Protein AF-A0A3N0Y514-F1 (afdb_monomer_lite)

Sequence (384 aa):
MRRVRRSTIKGVYLQSRNTRTTYTLSKQENRRVHGACPPPQIKQRGSGVGALETYRQVRGVQTGVEVSRAGLGPRAVMAGLEQRTAVTEQRTAVTGQVPWAAMAGQESQVAEMGQGPWAAMAGLEPRATMEGQRPWAAMVGQELRTAMAGQEPWAAKAGLELRMVMVGQELRTAMAGKRPWTAMAGKRPWTAMAGKRPWTAMADSRLLTLDVNSVNNRLHLSDGNTVLTETDTNQCYTDHPDRFDCWVQALCSESVTGRCYWEVEWSGSDAISEVDISVTYKSIRRKEDGLESVAGCNNQSWSLFCTPDGYSFWHNNIETKLPVVNVSSTMGVYVDHSAGILSFYSVSDTMSLIHRVQTTFTQPLYAMLGLQKHTTVKLCRLTN

Foldseek 3Di:
DDDDDDDDDDDDDDDDDDDDDDDDDDDDDDDDDDDDDDDDDDDDDDDDDDDDDDDDDDQDADEDEDEFDEDAEGEEEEDDDDDPHFNAEYEYEFEYQEYEYEDEHAEYEYEYEHQEYEYEYEHAEYEYEYEHAEYEYEYEHAAYYYEYEHAEYEYEYEYAHAEYEYEHAHYYYEYEYAEAEYEYHYNHHDYHYHHFAHDYPDPQEDDWFWDLQAAEQQWDADDRRFKTWGHPDGNPRDHHQNYAHQFRKTWTPDFSAAKHKWKKFKDFDDQFWKKKKKKFFSPQHRDDPDLSNPAQCQQGMWIWIAGCVAIWIGHVRDIDGWDHDDGARMKMWIDHQPQQKIWIWHDDRDTHTGDMDRDHDPHTMIIMMGTDHRMMMGIDDDDD

Organism: Anabarilius grahami (NCBI:txid495550)

Secondary structure (DSSP, 8-state):
--------PPP-------------------------------------------------PPPEEEE--SSSS-EEEEE--S-SS---EEEEEEESSS-EEEEEESEEEEEEESSS-EEEEEESS-EEEEESSS-EEEEEEEEEEEEEEESS-EEEEEEEEEEEEEEESS-EEEEEEEEEEEEEEESS-EEEEESSS-EEE-TTB----B-TTTS-TTEEEETTTTEEEE-SS---PPP-TT--SSS-EEEEEEE--SEEEEEEEEEESSTT--EEEEEEETTS--SSSSGGGSTTSSTTEEEEEEETTEEEEEETTEEEEPP-----SEEEEEEETTTTEEEEEEESSSEEEEEEEE----S-EEEEEEE-TTEEEEE-----

Radius of gyration: 30.79 Å; chains: 1; bounding box: 65×62×121 Å

InterPro domains:
  IPR001870 B30.2/SPRY domain [PS50188] (187-384)
  IPR003877 SPRY domain [PF00622] (259-379)
  IPR003877 SPRY domain [SM00449] (257-383)
  IPR006574 SPRY-associated [PF13765] (208-255)
  IPR006574 SPRY-associated [SM00589] (205-257)
  IPR013320 Concanavalin A-like lectin/glucanase domain superfamily [SSF49899] (208-383)
  IPR043136 B30.2/SPRY domain superfamily [G3DSA:2.60.120.920] (199-380)
  IPR051051 E3 ubiquitin-protein ligase TRIM/RNF [PTHR25465] (190-371)

pLDDT: mean 71.85, std 25.25, range [22.42, 98.44]

Structure (mmCIF, N/CA/C/O backbone):
data_AF-A0A3N0Y514-F1
#
_entry.id   AF-A0A3N0Y514-F1
#
loop_
_atom_site.group_PDB
_atom_site.id
_atom_site.type_symbol
_atom_site.label_atom_id
_atom_site.label_alt_id
_atom_site.label_comp_id
_atom_site.label_asym_id
_atom_site.label_entity_id
_atom_site.label_seq_id
_atom_site.pdbx_PDB_ins_code
_atom_site.Cartn_x
_atom_site.Cartn_y
_atom_site.Cartn_z
_atom_site.occupancy
_atom_site.B_iso_or_equiv
_atom_site.auth_seq_id
_atom_site.auth_comp_id
_atom_site.auth_asym_id
_atom_site.auth_atom_id
_atom_site.pdbx_PDB_model_num
ATOM 1 N N . MET A 1 1 ? 26.412 5.718 -47.718 1.00 40.78 1 MET A N 1
ATOM 2 C CA . MET A 1 1 ? 26.794 6.587 -46.580 1.00 40.78 1 MET A CA 1
ATOM 3 C C . MET A 1 1 ? 25.670 7.576 -46.287 1.00 40.78 1 MET A C 1
ATOM 5 O O . MET A 1 1 ? 25.477 8.506 -47.056 1.00 40.78 1 MET A O 1
ATOM 9 N N . ARG A 1 2 ? 24.903 7.379 -45.208 1.00 28.27 2 ARG A N 1
ATOM 10 C CA . ARG A 1 2 ? 23.972 8.383 -44.664 1.00 28.27 2 ARG A CA 1
ATOM 11 C C . ARG A 1 2 ? 24.141 8.404 -43.143 1.00 28.27 2 ARG A C 1
ATOM 13 O O . ARG A 1 2 ? 23.933 7.391 -42.486 1.00 28.27 2 ARG A O 1
ATOM 20 N N . ARG A 1 3 ? 24.613 9.540 -42.619 1.00 27.30 3 ARG A N 1
ATOM 21 C CA . ARG A 1 3 ? 24.809 9.814 -41.187 1.00 27.30 3 ARG A CA 1
ATOM 22 C C . ARG A 1 3 ? 23.445 9.962 -40.512 1.00 27.30 3 ARG A C 1
ATOM 24 O O . ARG A 1 3 ? 22.709 10.886 -40.843 1.00 27.30 3 ARG A O 1
ATOM 31 N N . VAL A 1 4 ? 23.150 9.109 -39.537 1.00 30.70 4 VAL A N 1
ATOM 32 C CA . VAL A 1 4 ? 22.053 9.310 -38.582 1.00 30.70 4 VAL A CA 1
ATOM 33 C C . VAL A 1 4 ? 22.601 10.148 -37.426 1.00 30.70 4 VAL A C 1
ATOM 35 O O . VAL A 1 4 ? 23.515 9.719 -36.723 1.00 30.70 4 VAL A O 1
ATOM 38 N N . ARG A 1 5 ? 22.088 11.371 -37.252 1.00 28.69 5 ARG A N 1
ATOM 39 C CA . ARG A 1 5 ? 22.344 12.185 -36.056 1.00 28.69 5 ARG A CA 1
ATOM 40 C C . ARG A 1 5 ? 21.460 11.650 -34.925 1.00 28.69 5 ARG A C 1
ATOM 42 O O . ARG A 1 5 ? 20.244 11.766 -35.002 1.00 28.69 5 ARG A O 1
ATOM 49 N N . ARG A 1 6 ? 22.073 11.066 -33.891 1.00 29.27 6 ARG A N 1
ATOM 50 C CA . ARG A 1 6 ? 21.424 10.796 -32.598 1.00 29.27 6 ARG A CA 1
ATOM 51 C C . ARG A 1 6 ? 21.270 12.126 -31.854 1.00 29.27 6 ARG A C 1
ATOM 53 O O . ARG A 1 6 ? 22.275 12.785 -31.596 1.00 29.27 6 ARG A O 1
ATOM 60 N N . SER A 1 7 ? 20.042 12.524 -31.528 1.00 26.20 7 SER A N 1
ATOM 61 C CA . SER A 1 7 ? 19.779 13.609 -30.580 1.00 26.20 7 SER A CA 1
ATOM 62 C C . SER A 1 7 ? 19.690 13.025 -29.173 1.00 26.20 7 SER A C 1
ATOM 64 O O . SER A 1 7 ? 18.744 12.313 -28.846 1.00 26.20 7 SER A O 1
ATOM 66 N N . THR A 1 8 ? 20.685 13.317 -28.344 1.00 28.56 8 THR A N 1
ATOM 67 C CA . THR A 1 8 ? 20.652 13.049 -26.905 1.00 28.56 8 THR A CA 1
ATOM 68 C C . THR A 1 8 ? 19.908 14.200 -26.233 1.00 28.56 8 THR A C 1
ATOM 70 O O . THR A 1 8 ? 20.422 15.318 -26.209 1.00 28.56 8 THR A O 1
ATOM 73 N N . ILE A 1 9 ? 18.707 13.958 -25.706 1.00 28.41 9 ILE A N 1
ATOM 74 C CA . ILE A 1 9 ? 18.009 14.925 -24.850 1.00 28.41 9 ILE A CA 1
ATOM 75 C C . ILE A 1 9 ? 18.458 14.654 -23.412 1.00 28.41 9 ILE A C 1
ATOM 77 O O . ILE A 1 9 ? 18.284 13.557 -22.889 1.00 28.41 9 ILE A O 1
ATOM 81 N N . LYS A 1 10 ? 19.116 15.645 -22.805 1.00 27.38 10 LYS A N 1
ATOM 82 C CA . LYS A 1 10 ? 19.501 15.644 -21.390 1.00 27.38 10 LYS A CA 1
ATOM 83 C C . LYS A 1 10 ? 18.273 15.989 -20.548 1.00 27.38 10 LYS A C 1
ATOM 85 O O . LYS A 1 10 ? 17.591 16.964 -20.851 1.00 27.38 10 LYS A O 1
ATOM 90 N N . GLY A 1 11 ? 18.032 15.199 -19.503 1.00 25.31 11 GLY A N 1
ATOM 91 C CA . GLY A 1 11 ? 17.000 15.454 -18.501 1.00 25.31 11 GLY A CA 1
ATOM 92 C C . GLY A 1 11 ? 17.172 16.822 -17.841 1.00 25.31 11 GLY A C 1
ATOM 93 O O . GLY A 1 11 ? 18.290 17.275 -17.580 1.00 25.31 11 GLY A O 1
ATOM 94 N N . VAL A 1 12 ? 16.045 17.487 -17.613 1.00 25.81 12 VAL A N 1
ATOM 95 C CA . VAL A 1 12 ? 15.953 18.776 -16.930 1.00 25.81 12 VAL A CA 1
ATOM 96 C C . VAL A 1 12 ? 15.971 18.511 -15.424 1.00 25.81 12 VAL A C 1
ATOM 98 O O . VAL A 1 12 ? 15.044 17.914 -14.893 1.00 25.81 12 VAL A O 1
ATOM 101 N N . TYR A 1 13 ? 17.031 18.952 -14.745 1.00 26.94 13 TYR A N 1
ATOM 102 C CA . TYR A 1 13 ? 17.113 19.013 -13.284 1.00 26.94 13 TYR A CA 1
ATOM 103 C C . TYR A 1 13 ? 16.723 20.420 -12.813 1.00 26.94 13 TYR A C 1
ATOM 105 O O . TYR A 1 13 ? 17.312 21.406 -13.261 1.00 26.94 13 TYR A O 1
ATOM 113 N N . LEU A 1 14 ? 15.780 20.519 -11.874 1.00 28.50 14 LEU A N 1
ATOM 114 C CA . LEU A 1 14 ? 15.531 21.739 -11.105 1.00 28.50 14 LEU A CA 1
ATOM 115 C C . LEU A 1 14 ? 16.514 21.787 -9.926 1.00 28.50 14 LEU A C 1
ATOM 117 O O . LEU A 1 14 ? 16.365 21.071 -8.942 1.00 28.50 14 LEU A O 1
ATOM 121 N N . GLN A 1 15 ? 17.541 22.632 -10.032 1.00 25.09 15 GLN A N 1
ATOM 122 C CA . GLN A 1 15 ? 18.396 23.007 -8.905 1.00 25.09 15 GLN A CA 1
ATOM 123 C C . GLN A 1 15 ? 17.716 24.110 -8.085 1.00 25.09 15 GLN A C 1
ATOM 125 O O . GLN A 1 15 ? 17.589 25.239 -8.555 1.00 25.09 15 GLN A O 1
ATOM 130 N N . SER A 1 16 ? 17.357 23.814 -6.836 1.00 25.45 16 SER A N 1
ATOM 131 C CA . SER A 1 16 ? 17.131 24.833 -5.806 1.00 25.45 16 SER A CA 1
ATOM 132 C C . SER A 1 16 ? 18.426 25.022 -5.013 1.00 25.45 16 SER A C 1
ATOM 134 O O . SER A 1 16 ? 18.940 24.081 -4.409 1.00 25.45 16 SER A O 1
ATOM 136 N N . ARG A 1 17 ? 18.994 26.232 -5.038 1.00 27.23 17 ARG A N 1
ATOM 137 C CA . ARG A 1 17 ? 20.105 26.648 -4.169 1.00 27.23 17 ARG A CA 1
ATOM 138 C C . ARG A 1 17 ? 19.646 27.815 -3.287 1.00 27.23 17 ARG A C 1
ATOM 140 O O . ARG A 1 17 ? 19.401 28.891 -3.812 1.00 27.23 17 ARG A O 1
ATOM 147 N N . ASN A 1 18 ? 19.619 27.565 -1.970 1.00 27.48 18 ASN A N 1
ATOM 148 C CA . ASN A 1 18 ? 20.227 28.352 -0.875 1.00 27.48 18 ASN A CA 1
ATOM 149 C C . ASN A 1 18 ? 19.994 29.888 -0.852 1.00 27.48 18 ASN A C 1
ATOM 151 O O . ASN A 1 18 ? 20.391 30.592 -1.766 1.00 27.48 18 ASN A O 1
ATOM 155 N N . THR A 1 19 ? 19.559 30.544 0.235 1.00 26.14 19 THR A N 1
ATOM 156 C CA . THR A 1 19 ? 20.241 30.617 1.547 1.00 26.14 19 THR A CA 1
ATOM 157 C C . THR A 1 19 ? 19.531 31.588 2.521 1.00 26.14 19 THR A C 1
ATOM 159 O O . THR A 1 19 ? 18.931 32.565 2.088 1.00 26.14 19 THR A O 1
ATOM 162 N N . ARG A 1 20 ? 19.813 31.381 3.823 1.00 23.28 20 ARG A N 1
ATOM 163 C CA . ARG A 1 20 ? 19.979 32.354 4.936 1.00 23.28 20 ARG A CA 1
ATOM 164 C C . ARG A 1 20 ? 18.831 32.652 5.919 1.00 23.28 20 ARG A C 1
ATOM 166 O O . ARG A 1 20 ? 18.013 33.543 5.751 1.00 23.28 20 ARG A O 1
ATOM 173 N N . THR A 1 21 ? 18.976 31.971 7.054 1.00 23.23 21 THR A N 1
ATOM 174 C CA . THR A 1 21 ? 18.706 32.340 8.450 1.00 23.23 21 THR A CA 1
ATOM 175 C C . THR A 1 21 ? 19.073 33.784 8.833 1.00 23.23 21 THR A C 1
ATOM 177 O O . THR A 1 21 ? 20.201 34.205 8.583 1.00 23.23 21 THR A O 1
ATOM 180 N N . THR A 1 22 ? 18.199 34.445 9.604 1.00 22.78 22 THR A N 1
ATOM 181 C CA . THR A 1 22 ? 18.551 35.394 10.686 1.00 22.78 22 THR A CA 1
ATOM 182 C C . THR A 1 22 ? 17.460 35.384 11.765 1.00 22.78 22 THR A C 1
ATOM 184 O O . THR A 1 22 ? 16.285 35.548 11.451 1.00 22.78 22 THR A O 1
ATOM 187 N N . TYR A 1 23 ? 17.860 35.207 13.028 1.00 22.42 23 TYR A N 1
ATOM 188 C CA . TYR A 1 23 ? 17.039 35.398 14.232 1.00 22.42 23 TYR A CA 1
ATOM 189 C C . TYR A 1 23 ? 17.367 36.755 14.867 1.00 22.42 23 TYR A C 1
ATOM 191 O O . TYR A 1 23 ? 18.553 37.029 15.045 1.00 22.42 23 TYR A O 1
ATOM 199 N N . THR A 1 24 ? 16.363 37.509 15.337 1.00 22.53 24 THR A N 1
ATOM 200 C CA . THR A 1 24 ? 16.511 38.415 16.497 1.00 22.53 24 THR A CA 1
ATOM 201 C C . THR A 1 24 ? 15.172 38.840 17.115 1.00 22.53 24 THR A C 1
ATOM 203 O O . THR A 1 24 ? 14.194 39.097 16.422 1.00 22.53 24 THR A O 1
ATOM 206 N N . LEU A 1 25 ? 15.182 38.905 18.452 1.00 22.67 25 LEU A N 1
ATOM 207 C CA . LEU A 1 25 ? 14.131 39.349 19.375 1.00 22.67 25 LEU A CA 1
ATOM 208 C C . LEU A 1 25 ? 13.874 40.868 19.337 1.00 22.67 25 LEU A C 1
ATOM 210 O O . LEU A 1 25 ? 14.817 41.642 19.184 1.00 22.67 25 LEU A O 1
ATOM 214 N N . SER A 1 26 ? 12.660 41.289 19.716 1.00 24.59 26 SER A N 1
ATOM 215 C CA . SER A 1 26 ? 12.419 42.608 20.325 1.00 24.59 26 SER A CA 1
ATOM 216 C C . SER A 1 26 ? 11.500 42.516 21.555 1.00 24.59 26 SER A C 1
ATOM 218 O O . SER A 1 26 ? 10.415 41.944 21.501 1.00 24.59 26 SER A O 1
ATOM 220 N N . LYS A 1 27 ? 11.999 43.076 22.666 1.00 23.56 27 LYS A N 1
ATOM 221 C CA . LYS A 1 27 ? 11.403 43.244 24.006 1.00 23.56 27 LYS A CA 1
ATOM 222 C C . LYS A 1 27 ? 10.322 44.336 24.042 1.00 23.56 27 LYS A C 1
ATOM 224 O O . LYS A 1 27 ? 10.466 45.294 23.299 1.00 23.56 27 LYS A O 1
ATOM 229 N N . GLN A 1 28 ? 9.405 44.254 25.020 1.00 23.92 28 GLN A N 1
ATOM 230 C CA . GLN A 1 28 ? 8.929 45.312 25.959 1.00 23.92 28 GLN A CA 1
ATOM 231 C C . GLN A 1 28 ? 7.589 44.854 26.585 1.00 23.92 28 GLN A C 1
ATOM 233 O O . GLN A 1 28 ? 6.814 44.205 25.902 1.00 23.92 28 GLN A O 1
ATOM 238 N N . GLU A 1 29 ? 7.189 45.090 27.839 1.00 26.41 29 GLU A N 1
ATOM 239 C CA . GLU A 1 29 ? 7.742 45.766 29.018 1.00 26.41 29 GLU A CA 1
ATOM 240 C C . GLU A 1 29 ? 6.868 45.385 30.242 1.00 26.41 29 GLU A C 1
ATOM 242 O O . GLU A 1 29 ? 5.852 44.706 30.115 1.00 26.41 29 GLU A O 1
ATOM 247 N N . ASN A 1 30 ? 7.289 45.780 31.442 1.00 23.48 30 ASN A N 1
ATOM 248 C CA . ASN A 1 30 ? 6.904 45.222 32.737 1.00 23.48 30 ASN A CA 1
ATOM 249 C C . ASN A 1 30 ? 5.993 46.174 33.557 1.00 23.48 30 ASN A C 1
ATOM 251 O O . ASN A 1 30 ? 6.191 47.383 33.517 1.00 23.48 30 ASN A O 1
ATOM 255 N N . ARG A 1 31 ? 5.142 45.586 34.422 1.00 26.09 31 ARG A N 1
ATOM 256 C CA . ARG A 1 31 ? 4.521 46.103 35.679 1.00 26.09 31 ARG A CA 1
ATOM 257 C C . ARG A 1 31 ? 3.538 47.295 35.674 1.00 26.09 31 ARG A C 1
ATOM 259 O O . ARG A 1 31 ? 3.892 48.405 35.303 1.00 26.09 31 ARG A O 1
ATOM 266 N N . ARG A 1 32 ? 2.437 47.120 36.435 1.00 27.02 32 ARG A N 1
ATOM 267 C CA . ARG A 1 32 ? 2.126 47.868 37.687 1.00 27.02 32 ARG A CA 1
ATOM 268 C C . ARG A 1 32 ? 1.018 47.188 38.521 1.00 27.02 32 ARG A C 1
ATOM 270 O O . ARG A 1 32 ? 0.267 46.369 38.014 1.00 27.02 32 ARG A O 1
ATOM 277 N N . VAL A 1 33 ? 1.002 47.521 39.815 1.00 30.94 33 VAL A N 1
ATOM 278 C CA . VAL A 1 33 ? 0.295 46.912 40.966 1.00 30.94 33 VAL A CA 1
ATOM 279 C C . VAL A 1 33 ? -0.629 47.963 41.619 1.00 30.94 33 VAL A C 1
ATOM 281 O O . VAL A 1 33 ? -0.218 49.120 41.638 1.00 30.94 33 VAL A O 1
ATOM 284 N N . HIS A 1 34 ? -1.793 47.569 42.180 1.00 28.55 34 HIS A N 1
ATOM 285 C CA . HIS A 1 34 ? -2.339 47.911 43.532 1.00 28.55 34 HIS A CA 1
ATOM 286 C C . HIS A 1 34 ? -3.884 48.015 43.647 1.00 28.55 34 HIS A C 1
ATOM 288 O O . HIS A 1 34 ? -4.535 48.582 42.779 1.00 28.55 34 HIS A O 1
ATOM 294 N N . GLY A 1 35 ? -4.413 47.564 44.806 1.00 27.47 35 GLY A N 1
ATOM 295 C CA . GLY A 1 35 ? -5.722 47.914 45.415 1.00 27.47 35 GLY A CA 1
ATOM 296 C C . GLY A 1 35 ? -6.561 46.680 45.819 1.00 27.47 35 GLY A C 1
ATOM 297 O O . GLY A 1 35 ? -7.075 46.016 44.934 1.00 27.47 35 GLY A O 1
ATOM 298 N N . ALA A 1 36 ? -6.526 46.156 47.057 1.00 27.17 36 ALA A N 1
ATOM 299 C CA . ALA A 1 36 ? -7.175 46.566 48.330 1.00 27.17 36 ALA A CA 1
ATOM 300 C C . ALA A 1 36 ? -8.593 45.949 48.591 1.00 27.17 36 ALA A C 1
ATOM 302 O O . ALA A 1 36 ? -9.477 46.028 47.750 1.00 27.17 36 ALA A O 1
ATOM 303 N N . CYS A 1 37 ? -8.739 45.315 49.773 1.00 23.84 37 CYS A N 1
ATOM 304 C CA . CYS A 1 37 ? -9.833 44.524 50.421 1.00 23.84 37 CYS A CA 1
ATOM 305 C C . CYS A 1 37 ? -11.088 45.325 50.924 1.00 23.84 37 CYS A C 1
ATOM 307 O O . CYS A 1 37 ? -11.023 46.547 50.822 1.00 23.84 37 CYS A O 1
ATOM 309 N N . PRO A 1 38 ? -12.077 44.787 51.724 1.00 42.69 38 PRO A N 1
ATOM 310 C CA . PRO A 1 38 ? -12.841 43.496 51.824 1.00 42.69 38 PRO A CA 1
ATOM 311 C C . PRO A 1 38 ? -14.402 43.728 52.059 1.00 42.69 38 PRO A C 1
ATOM 313 O O . PRO A 1 38 ? -14.901 44.721 51.547 1.00 42.69 38 PRO A O 1
ATOM 316 N N . PRO A 1 39 ? -15.175 42.989 52.919 1.00 43.97 39 PRO A N 1
ATOM 317 C CA . PRO A 1 39 ? -15.947 41.720 52.781 1.00 43.97 39 PRO A CA 1
ATOM 318 C C . PRO A 1 39 ? -17.501 41.925 53.014 1.00 43.97 39 PRO A C 1
ATOM 320 O O . PRO A 1 39 ? -17.926 43.064 52.834 1.00 43.97 39 PRO A O 1
ATOM 323 N N . PRO A 1 40 ? -18.392 40.942 53.378 1.00 31.83 40 PRO A N 1
ATOM 324 C CA . PRO A 1 40 ? -18.379 40.168 54.642 1.00 31.83 40 PRO A CA 1
ATOM 325 C C . PRO A 1 40 ? -18.822 38.681 54.580 1.00 31.83 40 PRO A C 1
ATOM 327 O O . PRO A 1 40 ? -19.507 38.211 53.676 1.00 31.83 40 PRO A O 1
ATOM 330 N N . GLN A 1 41 ? -18.432 37.960 55.637 1.00 28.83 41 GLN A N 1
ATOM 331 C CA . GLN A 1 41 ? -18.926 36.644 56.052 1.00 28.83 41 GLN A CA 1
ATOM 332 C C . GLN A 1 41 ? -20.250 36.747 56.828 1.00 28.83 41 GLN A C 1
ATOM 334 O O . GLN A 1 41 ? -20.461 37.722 57.549 1.00 28.83 41 GLN A O 1
ATOM 339 N N . ILE A 1 42 ? -21.036 35.663 56.840 1.00 27.44 42 ILE A N 1
ATOM 340 C CA . ILE A 1 42 ? -21.954 35.345 57.946 1.00 27.44 42 ILE A CA 1
ATOM 341 C C . ILE A 1 42 ? -21.581 33.973 58.529 1.00 27.44 42 ILE A C 1
ATOM 343 O O . ILE A 1 42 ? -21.467 32.978 57.819 1.00 27.44 42 ILE A O 1
ATOM 347 N N . LYS A 1 43 ? -21.354 33.978 59.848 1.00 27.75 43 LYS A N 1
ATOM 348 C CA . LYS A 1 43 ? -21.059 32.856 60.753 1.00 27.75 43 LYS A CA 1
ATOM 349 C C . LYS A 1 43 ? -22.347 32.219 61.281 1.00 27.75 43 LYS A C 1
ATOM 351 O O . LYS A 1 43 ? -23.255 32.971 61.610 1.00 27.75 43 LYS A O 1
ATOM 356 N N . GLN A 1 44 ? -22.299 30.921 61.600 1.00 27.34 44 GLN A N 1
ATOM 357 C CA . GLN A 1 44 ? -22.744 30.326 62.884 1.00 27.34 44 GLN A CA 1
ATOM 358 C C . GLN A 1 44 ? -21.835 29.095 63.153 1.00 27.34 44 GLN A C 1
ATOM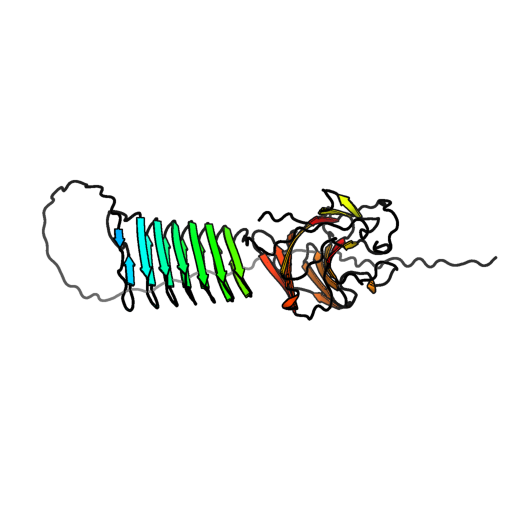 360 O O . GLN A 1 44 ? -21.650 28.296 62.244 1.00 27.34 44 GLN A O 1
ATOM 365 N N . ARG A 1 45 ? -20.963 29.044 64.185 1.00 25.59 45 ARG A N 1
ATOM 366 C CA . ARG A 1 45 ? -21.159 28.619 65.608 1.00 25.59 45 ARG A CA 1
ATOM 367 C C . ARG A 1 45 ? -22.009 27.338 65.743 1.00 25.59 45 ARG A C 1
ATOM 369 O O . ARG A 1 45 ? -23.115 27.345 65.240 1.00 25.59 45 ARG A O 1
ATOM 376 N N . GLY A 1 46 ? -21.644 26.250 66.435 1.00 26.38 46 GLY A N 1
ATOM 377 C CA . GLY A 1 46 ? -20.478 25.866 67.249 1.00 26.38 46 GLY A CA 1
ATOM 378 C C . GLY A 1 46 ? -20.908 25.031 68.481 1.00 26.38 46 GLY A C 1
ATOM 379 O O . GLY A 1 46 ? -21.801 25.482 69.182 1.00 26.38 46 GLY A O 1
ATOM 380 N N . SER A 1 47 ? -20.261 23.880 68.750 1.00 28.14 47 SER A N 1
ATOM 381 C CA . SER A 1 47 ? -20.068 23.180 70.062 1.00 28.14 47 SER A CA 1
ATOM 382 C C . SER A 1 47 ? -19.349 21.835 69.782 1.00 28.14 47 SER A C 1
ATOM 384 O O . SER A 1 47 ? -19.831 21.096 68.932 1.00 28.14 47 SER A O 1
ATOM 386 N N . GLY A 1 48 ? -18.126 21.511 70.246 1.00 26.47 48 GLY A N 1
ATOM 387 C CA . GLY A 1 48 ? -17.711 21.148 71.625 1.00 26.47 48 GLY A CA 1
ATOM 388 C C . GLY A 1 48 ? -18.357 19.810 72.042 1.00 26.47 48 GLY A C 1
ATOM 389 O O . GLY A 1 48 ? -19.569 19.736 71.940 1.00 26.47 48 GLY A O 1
ATOM 390 N N . VAL A 1 49 ? -17.739 18.714 72.513 1.00 27.03 49 VAL A N 1
ATOM 391 C CA . VAL A 1 49 ? -16.481 18.346 73.210 1.00 27.03 49 VAL A CA 1
ATOM 392 C C . VAL A 1 49 ? -16.407 16.792 73.097 1.00 27.03 49 VAL A C 1
ATOM 394 O O . VAL A 1 49 ? -17.448 16.159 73.197 1.00 27.03 49 VAL A O 1
ATOM 397 N N . GLY A 1 50 ? -15.304 16.125 72.734 1.00 24.31 50 GLY A N 1
ATOM 398 C CA . GLY A 1 50 ? -14.321 15.546 73.665 1.00 24.31 50 GLY A CA 1
ATOM 399 C C . GLY A 1 50 ? -14.243 14.002 73.600 1.00 24.31 50 GLY A C 1
ATOM 400 O O . GLY A 1 50 ? -15.193 13.352 73.187 1.00 24.31 50 GLY A O 1
ATOM 401 N N . ALA A 1 51 ? -13.105 13.477 74.074 1.00 26.55 51 ALA A N 1
ATOM 402 C CA . ALA A 1 51 ? -12.738 12.079 74.364 1.00 26.55 51 ALA A CA 1
ATOM 403 C C . ALA A 1 51 ? -12.171 11.197 73.226 1.00 26.55 51 ALA A C 1
ATOM 405 O O . ALA A 1 51 ? -12.838 10.815 72.269 1.00 26.55 51 ALA A O 1
ATOM 406 N N . LEU A 1 52 ? -10.887 10.855 73.410 1.00 30.14 52 LEU A N 1
ATOM 407 C CA . LEU A 1 52 ? -10.175 9.754 72.774 1.00 30.14 52 LEU A CA 1
ATOM 408 C C . LEU A 1 52 ? -10.808 8.419 73.173 1.00 30.14 52 LEU A C 1
ATOM 410 O O . LEU A 1 52 ? -10.929 8.152 74.363 1.00 30.14 52 LEU A O 1
ATOM 414 N N . GLU A 1 53 ? -11.036 7.539 72.202 1.00 26.52 53 GLU A N 1
ATOM 415 C CA . GLU A 1 53 ? -11.066 6.101 72.451 1.00 26.52 53 GLU A CA 1
ATOM 416 C C . GLU A 1 53 ? -10.460 5.348 71.262 1.00 26.52 53 GLU A C 1
ATOM 418 O O . GLU A 1 53 ? -10.926 5.384 70.123 1.00 26.52 53 GLU A O 1
ATOM 423 N N . THR A 1 54 ? -9.337 4.701 71.551 1.00 28.50 54 THR A N 1
ATOM 424 C CA . THR A 1 54 ? -8.642 3.712 70.734 1.00 28.50 54 THR A CA 1
ATOM 425 C C . THR A 1 54 ? -9.581 2.572 70.344 1.00 28.50 54 THR A C 1
ATOM 427 O O . THR A 1 54 ? -9.967 1.787 71.205 1.00 28.50 54 THR A O 1
ATOM 430 N N . TYR A 1 55 ? -9.858 2.408 69.047 1.00 22.91 55 TYR A N 1
ATOM 431 C CA . TYR A 1 55 ? -10.424 1.170 68.511 1.00 22.91 55 TYR A CA 1
ATOM 432 C C . TYR A 1 55 ? -9.516 0.549 67.449 1.00 22.91 55 TYR A C 1
ATOM 434 O O . TYR A 1 55 ? -9.031 1.200 66.523 1.00 22.91 55 TYR A O 1
ATOM 442 N N . ARG A 1 56 ? -9.263 -0.744 67.664 1.00 24.61 56 ARG A N 1
ATOM 443 C CA . ARG A 1 56 ? -8.419 -1.643 66.879 1.00 24.61 56 ARG A CA 1
ATOM 444 C C . ARG A 1 56 ? -8.759 -1.611 65.392 1.00 24.61 56 ARG A C 1
ATOM 446 O O . ARG A 1 56 ? -9.907 -1.738 64.982 1.00 24.61 56 ARG A O 1
ATOM 453 N N . GLN A 1 57 ? -7.695 -1.561 64.607 1.00 24.62 57 GLN A N 1
ATOM 454 C CA . GLN A 1 57 ? -7.663 -1.756 63.170 1.00 24.62 57 GLN A CA 1
ATOM 455 C C . GLN A 1 57 ? -8.128 -3.181 62.816 1.00 24.62 57 GLN A C 1
ATOM 457 O O . GLN A 1 57 ? -7.431 -4.151 63.109 1.00 24.62 57 GLN A O 1
ATOM 462 N N . VAL A 1 58 ? -9.281 -3.312 62.156 1.00 27.62 58 VAL A N 1
ATOM 463 C CA . VAL A 1 58 ? -9.645 -4.525 61.410 1.00 27.62 58 VAL A CA 1
ATOM 464 C C . VAL A 1 58 ? -9.431 -4.217 59.931 1.00 27.62 58 VAL A C 1
ATOM 466 O O . VAL A 1 58 ? -10.175 -3.444 59.333 1.00 27.62 58 VAL A O 1
ATOM 469 N N . ARG A 1 59 ? -8.375 -4.785 59.338 1.00 26.17 59 ARG A N 1
ATOM 470 C CA . ARG A 1 59 ? -8.227 -4.854 57.878 1.00 26.17 59 ARG A CA 1
ATOM 471 C C . ARG A 1 59 ? -9.205 -5.913 57.371 1.00 26.17 59 ARG A C 1
ATOM 473 O O . ARG A 1 59 ? -8.921 -7.100 57.486 1.00 26.17 59 ARG A O 1
ATOM 480 N N . GLY A 1 60 ? -10.347 -5.489 56.843 1.00 27.70 60 GLY A N 1
ATOM 481 C CA . GLY A 1 60 ? -11.253 -6.347 56.085 1.00 27.70 60 GLY A CA 1
ATOM 482 C C . GLY A 1 60 ? -11.201 -5.972 54.607 1.00 27.70 60 GLY A C 1
ATOM 483 O O . GLY A 1 60 ? -11.446 -4.818 54.266 1.00 27.70 60 GLY A O 1
ATOM 484 N N . VAL A 1 61 ? -10.870 -6.928 53.739 1.00 33.62 61 VAL A N 1
ATOM 485 C CA . VAL A 1 61 ? -11.154 -6.837 52.300 1.00 33.62 61 VAL A CA 1
ATOM 486 C C . VAL A 1 61 ? -12.651 -7.101 52.147 1.00 33.62 61 VAL A C 1
ATOM 488 O O . VAL A 1 61 ? -13.117 -8.165 52.545 1.00 33.62 61 VAL A O 1
ATOM 491 N N . GLN A 1 62 ? -13.415 -6.140 51.629 1.00 37.12 62 GLN A N 1
ATOM 492 C CA . GLN A 1 62 ? -14.814 -6.365 51.259 1.00 37.12 62 GLN A CA 1
ATOM 493 C C . GLN A 1 62 ? -14.894 -6.657 49.762 1.00 37.12 62 GLN A C 1
ATOM 495 O O . GLN A 1 62 ? -14.547 -5.811 48.940 1.00 37.12 62 GLN A O 1
ATOM 500 N N . THR A 1 63 ? -15.363 -7.856 49.424 1.00 37.19 63 THR A N 1
ATOM 501 C CA . THR A 1 63 ? -15.833 -8.221 48.088 1.00 37.19 63 THR A CA 1
ATOM 502 C C . THR A 1 63 ? -17.333 -7.940 48.016 1.00 37.19 63 THR A C 1
ATOM 504 O O . THR A 1 63 ? -18.118 -8.489 48.788 1.00 37.19 63 THR A O 1
ATOM 507 N N . GLY A 1 64 ? -17.743 -7.045 47.118 1.00 39.31 64 GLY A N 1
ATOM 508 C CA . GLY A 1 64 ? -19.154 -6.788 46.825 1.00 39.31 64 GLY A CA 1
ATOM 509 C C . GLY A 1 64 ? -19.581 -7.578 45.591 1.00 39.31 64 GLY A C 1
ATOM 510 O O . GLY A 1 64 ? -19.043 -7.352 44.508 1.00 39.31 64 GLY A O 1
ATOM 511 N N . VAL A 1 65 ? -20.528 -8.507 45.745 1.00 37.47 65 VAL A N 1
ATOM 512 C CA . VAL A 1 65 ? -21.195 -9.191 44.625 1.00 37.47 65 VAL A CA 1
ATOM 513 C C . VAL A 1 65 ? -22.668 -8.808 44.669 1.00 37.47 65 VAL A C 1
ATOM 515 O O . VAL A 1 65 ? -23.388 -9.227 45.573 1.00 37.47 65 VAL A O 1
ATOM 518 N N . GLU A 1 66 ? -23.116 -8.017 43.698 1.00 44.75 66 GLU A N 1
ATOM 519 C CA . GLU A 1 66 ? -24.528 -7.670 43.538 1.00 44.75 66 GLU A CA 1
ATOM 520 C C . GLU A 1 66 ? -25.080 -8.419 42.315 1.00 44.75 66 GLU A C 1
ATOM 522 O O . GLU A 1 66 ? -24.647 -8.204 41.182 1.00 44.75 66 GLU A O 1
ATOM 527 N N . VAL A 1 67 ? -26.003 -9.359 42.551 1.00 40.50 67 VAL A N 1
ATOM 528 C CA . VAL A 1 67 ? -26.716 -10.104 41.499 1.00 40.50 67 VAL A CA 1
ATOM 529 C C . VAL A 1 67 ? -28.144 -9.574 41.437 1.00 40.50 67 VAL A C 1
ATOM 531 O O . VAL A 1 67 ? -28.997 -9.964 42.235 1.00 40.50 67 VAL A O 1
ATOM 534 N N . SER A 1 68 ? -28.423 -8.673 40.497 1.00 45.41 68 SER A N 1
ATOM 535 C CA . SER A 1 68 ? -29.774 -8.148 40.281 1.00 45.41 68 SER A CA 1
ATOM 536 C C . SER A 1 68 ? -30.618 -9.190 39.529 1.00 45.41 68 SER A C 1
ATOM 538 O O . SER A 1 68 ? -30.329 -9.530 38.382 1.00 45.41 68 SER A O 1
ATOM 540 N N . ARG A 1 69 ? -31.669 -9.724 40.167 1.00 38.44 69 ARG A N 1
ATOM 541 C CA . ARG A 1 69 ? -32.637 -10.643 39.534 1.00 38.44 69 ARG A CA 1
ATOM 542 C C . ARG A 1 69 ? -33.533 -9.904 38.527 1.00 38.44 69 ARG A C 1
ATOM 544 O O . ARG A 1 69 ? -33.891 -8.750 38.742 1.00 38.44 69 ARG A O 1
ATOM 551 N N . ALA A 1 70 ? -33.889 -10.605 37.448 1.00 35.03 70 ALA A N 1
ATOM 552 C CA . ALA A 1 70 ? -34.623 -10.105 36.283 1.00 35.03 70 ALA A CA 1
ATOM 553 C C . ALA A 1 70 ? -35.901 -9.310 36.630 1.00 35.03 70 ALA A C 1
ATOM 555 O O . ALA A 1 70 ? -36.749 -9.771 37.393 1.00 35.03 70 ALA A O 1
ATOM 556 N N . GLY A 1 71 ? -36.045 -8.134 36.009 1.00 37.59 71 GLY A N 1
ATOM 557 C CA . GLY A 1 71 ? -37.191 -7.226 36.119 1.00 37.59 71 GLY A CA 1
ATOM 558 C C . GLY A 1 71 ? -37.124 -6.108 35.068 1.00 37.59 71 GLY A C 1
ATOM 559 O O . GLY A 1 71 ? -36.135 -5.990 34.343 1.00 37.59 71 GLY A O 1
ATOM 560 N N . LEU A 1 72 ? -38.177 -5.288 34.956 1.00 34.00 72 LEU A N 1
ATOM 561 C CA . LEU A 1 72 ? -38.236 -4.143 34.034 1.00 34.00 72 LEU A CA 1
ATOM 562 C C . LEU A 1 72 ? -37.282 -3.028 34.506 1.00 34.00 72 LEU A C 1
ATOM 564 O O . LEU A 1 72 ? -37.671 -2.114 35.224 1.00 34.00 72 LEU A O 1
ATOM 568 N N . GLY A 1 73 ? -36.014 -3.141 34.106 1.00 47.00 73 GLY A N 1
ATOM 569 C CA . GLY A 1 73 ? -34.946 -2.175 34.377 1.00 47.00 73 GLY A CA 1
ATOM 570 C C . GLY A 1 73 ? -34.074 -2.541 35.581 1.00 47.00 73 GLY A C 1
ATOM 571 O O . GLY A 1 73 ? -34.092 -1.802 36.564 1.00 47.00 73 GLY A O 1
ATOM 572 N N . PRO A 1 74 ? -33.303 -3.643 35.531 1.00 54.09 74 PRO A N 1
ATOM 573 C CA . PRO A 1 74 ? -32.342 -3.959 36.578 1.00 54.09 74 PRO A CA 1
ATOM 574 C C . PRO A 1 74 ? -31.174 -2.964 36.516 1.00 54.09 74 PRO A C 1
ATOM 576 O O . PRO A 1 74 ? -30.689 -2.630 35.433 1.00 54.09 74 PRO A O 1
ATOM 579 N N . ARG A 1 75 ? -30.789 -2.439 37.684 1.00 52.12 75 ARG A N 1
ATOM 580 C CA . ARG A 1 75 ? -29.830 -1.338 37.852 1.00 52.12 75 ARG A CA 1
ATOM 581 C C . ARG A 1 75 ? -28.757 -1.764 38.841 1.00 52.12 75 ARG A C 1
ATOM 583 O O . ARG A 1 75 ? -29.108 -2.305 39.888 1.00 52.12 75 ARG A O 1
ATOM 590 N N . ALA A 1 76 ? -27.500 -1.458 38.546 1.00 57.44 76 ALA A N 1
ATOM 591 C CA . ALA A 1 76 ? -26.405 -1.601 39.497 1.00 57.44 76 ALA A CA 1
ATOM 592 C C . ALA A 1 76 ? -25.581 -0.308 39.558 1.00 57.44 76 ALA A C 1
ATOM 594 O O . ALA A 1 76 ? -25.096 0.186 38.536 1.00 57.44 76 ALA A O 1
ATOM 595 N N . VAL A 1 77 ? -25.432 0.244 40.765 1.00 49.91 77 VAL A N 1
ATOM 596 C CA . VAL A 1 77 ? -24.558 1.390 41.048 1.00 49.91 77 VAL A CA 1
ATOM 597 C C . VAL A 1 77 ? -23.637 0.993 42.185 1.00 49.91 77 VAL A C 1
ATOM 599 O O . VAL A 1 77 ? -24.067 0.912 43.332 1.00 49.91 77 VAL A O 1
ATOM 602 N N . MET A 1 78 ? -22.360 0.794 41.875 1.00 54.78 78 MET A N 1
ATOM 603 C CA . MET A 1 78 ? -21.332 0.576 42.887 1.00 54.78 78 MET A CA 1
ATOM 604 C C . MET A 1 78 ? -20.301 1.698 42.797 1.00 54.78 78 MET A C 1
ATOM 606 O O . MET A 1 78 ? -19.497 1.765 41.869 1.00 54.78 78 MET A O 1
ATOM 610 N N . ALA A 1 79 ? -20.347 2.613 43.765 1.00 39.75 79 ALA A N 1
ATOM 611 C CA . ALA A 1 79 ? -19.433 3.744 43.870 1.00 39.75 79 ALA A CA 1
ATOM 612 C C . ALA A 1 79 ? -18.749 3.735 45.242 1.00 39.75 79 ALA A C 1
ATOM 614 O O . ALA A 1 79 ? -19.411 3.811 46.274 1.00 39.75 79 ALA A O 1
ATOM 615 N N . GLY A 1 80 ? -17.417 3.653 45.255 1.00 39.12 80 GLY A N 1
ATOM 616 C CA . GLY A 1 80 ? -16.612 3.835 46.462 1.00 39.12 80 GLY A CA 1
ATOM 617 C C . GLY A 1 80 ? -16.166 5.289 46.605 1.00 39.12 80 GLY A C 1
ATOM 618 O O . GLY A 1 80 ? -15.071 5.632 46.172 1.00 39.12 80 GLY A O 1
ATOM 619 N N . LEU A 1 81 ? -16.992 6.148 47.203 1.00 34.72 81 LEU A N 1
ATOM 620 C CA . LEU A 1 81 ? -16.573 7.481 47.649 1.00 34.72 81 LEU A CA 1
ATOM 621 C C . LEU A 1 81 ? -16.650 7.521 49.180 1.00 34.72 81 LEU A C 1
ATOM 623 O O . LEU A 1 81 ? -17.729 7.474 49.754 1.00 34.72 81 LEU A O 1
ATOM 627 N N . GLU A 1 82 ? -15.464 7.559 49.795 1.00 33.66 82 GLU A N 1
ATOM 628 C CA . GLU A 1 82 ? -15.169 7.566 51.238 1.00 33.66 82 GLU A CA 1
ATOM 629 C C . GLU A 1 82 ? -15.381 6.257 52.017 1.00 33.66 82 GLU A C 1
ATOM 631 O O . GLU A 1 82 ? -16.280 6.130 52.841 1.00 33.66 82 GLU A O 1
ATOM 636 N N . GLN A 1 83 ? -14.446 5.311 51.884 1.00 30.59 83 GLN A N 1
ATOM 637 C CA . GLN A 1 83 ? -14.192 4.331 52.944 1.00 30.59 83 GLN A CA 1
ATOM 638 C C . GLN A 1 83 ? -12.685 4.137 53.117 1.00 30.59 83 GLN A C 1
ATOM 640 O O . GLN A 1 83 ? -11.957 3.904 52.156 1.00 30.59 83 GLN A O 1
ATOM 645 N N . ARG A 1 84 ? -12.198 4.192 54.365 1.00 31.64 84 ARG A N 1
ATOM 646 C CA . ARG A 1 84 ? -10.808 3.861 54.750 1.00 31.64 84 ARG A CA 1
ATOM 647 C C . ARG A 1 84 ? -10.444 2.375 54.527 1.00 31.64 84 ARG A C 1
ATOM 649 O O . ARG A 1 84 ? -9.424 1.904 55.023 1.00 31.64 84 ARG A O 1
ATOM 656 N N . THR A 1 85 ? -11.247 1.654 53.754 1.00 32.16 85 THR A N 1
ATOM 657 C CA . THR A 1 85 ? -11.038 0.302 53.242 1.00 32.16 85 THR A CA 1
ATOM 658 C C . THR A 1 85 ? -11.371 0.329 51.754 1.00 32.16 85 THR A C 1
ATOM 660 O O . THR A 1 85 ? -12.521 0.529 51.373 1.00 32.16 85 THR A O 1
ATOM 663 N N . ALA A 1 86 ? -10.353 0.187 50.904 1.00 37.72 86 ALA A N 1
ATOM 664 C CA . ALA A 1 86 ? -10.535 0.133 49.460 1.00 37.72 86 ALA A CA 1
ATOM 665 C C . ALA A 1 86 ? -11.318 -1.137 49.090 1.00 37.72 86 ALA A C 1
ATOM 667 O O . ALA A 1 86 ? -10.799 -2.247 49.235 1.00 37.72 86 ALA A O 1
ATOM 668 N N . VAL A 1 87 ? -12.556 -0.981 48.610 1.00 46.78 87 VAL A N 1
ATOM 669 C CA . VAL A 1 87 ? -13.245 -2.052 47.879 1.00 46.78 87 VAL A CA 1
ATOM 670 C C . VAL A 1 87 ? -12.437 -2.287 46.608 1.00 46.78 87 VAL A C 1
ATOM 672 O O . VAL A 1 87 ? -12.346 -1.426 45.733 1.00 46.78 87 VAL A O 1
ATOM 675 N N . THR A 1 88 ? -11.746 -3.417 46.586 1.00 53.06 88 THR A N 1
ATOM 676 C CA . THR A 1 88 ? -10.674 -3.717 45.632 1.00 53.06 88 THR A CA 1
ATOM 677 C C . THR A 1 88 ? -11.242 -4.371 44.375 1.00 53.06 88 THR A C 1
ATOM 679 O O . THR A 1 88 ? -10.857 -3.998 43.269 1.00 53.06 88 THR A O 1
ATOM 682 N N . GLU A 1 89 ? -12.242 -5.243 44.548 1.00 58.28 89 GLU A N 1
ATOM 683 C CA . GLU A 1 89 ? -12.926 -5.979 43.483 1.00 58.28 89 GLU A CA 1
ATOM 684 C C . GLU A 1 89 ? -14.452 -5.805 43.542 1.00 58.28 89 GLU A C 1
ATOM 686 O O . GLU A 1 89 ? -15.071 -5.948 44.600 1.00 58.28 89 GLU A O 1
ATOM 691 N N . GLN A 1 90 ? -15.061 -5.548 42.383 1.00 69.62 90 GLN A N 1
ATOM 692 C CA . GLN A 1 90 ? -16.507 -5.416 42.194 1.00 69.62 90 GLN A CA 1
ATOM 693 C C . GLN A 1 90 ? -16.959 -6.226 40.976 1.00 69.62 90 GLN A C 1
ATOM 695 O O . GLN A 1 90 ? -16.364 -6.107 39.901 1.00 69.62 90 GLN A O 1
ATOM 700 N N . ARG A 1 91 ? -18.010 -7.045 41.125 1.00 70.25 91 ARG A N 1
ATOM 701 C CA . ARG A 1 91 ? -18.567 -7.843 40.018 1.00 70.25 91 ARG A CA 1
ATOM 702 C C . ARG A 1 91 ? -20.089 -7.788 39.987 1.00 70.25 91 ARG A C 1
ATOM 704 O O . ARG A 1 91 ? -20.735 -8.022 41.009 1.00 70.25 91 ARG A O 1
ATOM 711 N N . THR A 1 92 ? -20.644 -7.573 38.797 1.00 70.12 92 THR A N 1
ATOM 712 C CA . THR A 1 92 ? -22.094 -7.526 38.570 1.00 70.12 92 THR A CA 1
ATOM 713 C C . THR A 1 92 ? -22.469 -8.223 37.268 1.00 70.12 92 THR A C 1
ATOM 715 O O . THR A 1 92 ? -21.778 -8.101 36.256 1.00 70.12 92 THR A O 1
ATOM 718 N N . ALA A 1 93 ? -23.602 -8.925 37.284 1.00 71.31 93 ALA A N 1
ATOM 719 C CA . ALA A 1 93 ? -24.261 -9.423 36.084 1.00 71.31 93 ALA A CA 1
ATOM 720 C C . ALA A 1 93 ? -25.697 -8.884 36.018 1.00 71.31 93 ALA A C 1
ATOM 722 O O . ALA A 1 93 ? -26.461 -9.058 36.969 1.00 71.31 93 ALA A O 1
ATOM 723 N N . VAL A 1 94 ? -26.058 -8.235 34.907 1.00 72.56 94 VAL A N 1
ATOM 724 C CA . VAL A 1 94 ? -27.354 -7.560 34.727 1.00 72.56 94 VAL A CA 1
ATOM 725 C C . VAL A 1 94 ? -28.038 -8.079 33.460 1.00 72.56 94 VAL A C 1
ATOM 727 O O . VAL A 1 94 ? -27.469 -8.046 32.373 1.00 72.56 94 VAL A O 1
ATOM 730 N N . THR A 1 95 ? -29.281 -8.555 33.573 1.00 67.12 95 THR A N 1
ATOM 731 C CA . THR A 1 95 ? -30.064 -9.040 32.419 1.00 67.12 95 THR A CA 1
ATOM 732 C C . THR A 1 95 ? -31.426 -8.360 32.367 1.00 67.12 95 THR A C 1
ATOM 734 O O . THR A 1 95 ? -32.113 -8.266 33.381 1.00 67.12 95 THR A O 1
ATOM 737 N N . GLY A 1 96 ? -31.834 -7.862 31.199 1.00 67.56 96 GLY A N 1
ATOM 738 C CA . GLY A 1 96 ? -33.107 -7.150 31.045 1.00 67.56 96 GLY A CA 1
ATOM 739 C C . GLY A 1 96 ? -33.309 -6.600 29.635 1.00 67.56 96 GLY A C 1
ATOM 740 O O . GLY A 1 96 ? -32.490 -6.830 28.755 1.00 67.56 96 GLY A O 1
ATOM 741 N N . GLN A 1 97 ? -34.391 -5.855 29.386 1.00 68.25 97 GLN A N 1
ATOM 742 C CA . GLN A 1 97 ? -34.584 -5.224 28.069 1.00 68.25 97 GLN A CA 1
ATOM 743 C C . GLN A 1 97 ? -33.529 -4.143 27.785 1.00 68.25 97 GLN A C 1
ATOM 745 O O . GLN A 1 97 ? -32.983 -4.094 26.687 1.00 68.25 97 GLN A O 1
ATOM 750 N N . VAL A 1 98 ? -33.213 -3.308 28.777 1.00 75.56 98 VAL A N 1
ATOM 751 C CA . VAL A 1 98 ? -32.219 -2.223 28.686 1.00 75.56 98 VAL A CA 1
ATOM 752 C C . VAL A 1 98 ? -31.422 -2.199 30.002 1.00 75.56 98 VAL A C 1
ATOM 754 O O . VAL A 1 98 ? -31.689 -1.355 30.862 1.00 75.56 98 VAL A O 1
ATOM 757 N N . PRO A 1 99 ? -30.564 -3.207 30.253 1.00 77.38 99 PRO A N 1
ATOM 758 C CA . PRO A 1 99 ? -29.784 -3.283 31.487 1.00 77.38 99 PRO A CA 1
ATOM 759 C C . PRO A 1 99 ? -28.726 -2.172 31.524 1.00 77.38 99 PRO A C 1
ATOM 761 O O . PRO A 1 99 ? -28.312 -1.687 30.469 1.00 77.38 99 PRO A O 1
ATOM 764 N N . TRP A 1 100 ? -28.325 -1.762 32.732 1.00 77.00 100 TRP A N 1
ATOM 765 C CA . TRP A 1 100 ? -27.229 -0.814 32.889 1.00 77.00 100 TRP A CA 1
ATOM 766 C C . TRP A 1 100 ? -26.449 -0.934 34.193 1.00 77.00 100 TRP A C 1
ATOM 768 O O . TRP A 1 100 ? -27.010 -1.252 35.251 1.00 77.00 100 TRP A O 1
ATOM 778 N N . ALA A 1 101 ? -25.172 -0.563 34.112 1.00 78.75 101 ALA A N 1
ATOM 779 C CA . ALA A 1 101 ? -24.250 -0.552 35.235 1.00 78.75 101 ALA A CA 1
ATOM 780 C C . ALA A 1 101 ? -23.333 0.679 35.222 1.00 78.75 101 ALA A C 1
ATOM 782 O O . ALA A 1 101 ? -22.756 1.058 34.198 1.00 78.75 101 ALA A O 1
ATOM 783 N N . ALA A 1 102 ? -23.154 1.271 36.403 1.00 78.94 102 ALA A N 1
ATOM 784 C CA . ALA A 1 102 ? -22.145 2.292 36.661 1.00 78.94 102 ALA A CA 1
ATOM 785 C C . ALA A 1 102 ? -21.243 1.835 37.814 1.00 78.94 102 ALA A C 1
ATOM 787 O O . ALA A 1 102 ? -21.721 1.640 38.934 1.00 78.94 102 ALA A O 1
ATOM 788 N N . MET A 1 103 ? -19.948 1.653 37.542 1.00 77.69 103 MET A N 1
ATOM 789 C CA . MET A 1 103 ? -19.000 1.118 38.526 1.00 77.69 103 MET A CA 1
ATOM 790 C C . MET A 1 103 ? -17.692 1.901 38.581 1.00 77.69 103 MET A C 1
ATOM 792 O O . MET A 1 103 ? -17.143 2.301 37.550 1.00 77.69 103 MET A O 1
ATOM 796 N N . ALA A 1 104 ? -17.164 2.066 39.792 1.00 75.19 104 ALA A N 1
ATOM 797 C CA . ALA A 1 104 ? -15.839 2.623 40.024 1.00 75.19 104 ALA A CA 1
ATOM 798 C C . ALA A 1 104 ? -15.078 1.818 41.089 1.00 75.19 104 ALA A C 1
ATOM 800 O O . ALA A 1 104 ? -15.535 1.700 42.227 1.00 75.19 104 ALA A O 1
ATOM 801 N N . GLY A 1 105 ? -13.895 1.308 40.735 1.00 69.62 105 GLY A N 1
ATOM 802 C CA . GLY A 1 105 ? -13.065 0.479 41.617 1.00 69.62 105 GLY A CA 1
ATOM 803 C C . GLY A 1 105 ? -11.726 0.091 40.984 1.00 69.62 105 GLY A C 1
ATOM 804 O O . GLY A 1 105 ? -11.490 0.371 39.811 1.00 69.62 105 GLY A O 1
ATOM 805 N N . GLN A 1 106 ? -10.819 -0.540 41.740 1.00 71.88 106 GLN A N 1
ATOM 806 C CA . GLN A 1 106 ? -9.531 -0.986 41.179 1.00 71.88 106 GLN A CA 1
ATOM 807 C C . GLN A 1 106 ? -9.735 -2.079 40.123 1.00 71.88 106 GLN A C 1
ATOM 809 O O . GLN A 1 106 ? -9.280 -1.919 38.990 1.00 71.88 106 GLN A O 1
ATOM 814 N N . GLU A 1 107 ? -10.499 -3.116 40.460 1.00 75.69 107 GLU A N 1
ATOM 815 C CA . GLU A 1 107 ? -10.851 -4.219 39.568 1.00 75.69 107 GLU A CA 1
ATOM 816 C C . GLU A 1 107 ? -12.375 -4.359 39.483 1.00 75.69 107 GLU A C 1
ATOM 818 O O . GLU A 1 107 ? -13.052 -4.798 40.408 1.00 75.69 107 GLU A O 1
ATOM 823 N N . SER A 1 108 ? -12.946 -3.931 38.365 1.00 80.31 108 SER A N 1
ATOM 824 C CA . SER A 1 108 ? -14.395 -3.827 38.170 1.00 80.31 108 SER A CA 1
ATOM 825 C C . SER A 1 108 ? -14.824 -4.707 37.000 1.00 80.31 108 SER A C 1
ATOM 827 O O . SER A 1 108 ? -14.227 -4.613 35.932 1.00 80.31 108 SER A O 1
ATOM 829 N N . GLN A 1 109 ? -15.829 -5.571 37.171 1.00 82.62 109 GLN A N 1
ATOM 830 C CA . GLN A 1 109 ? -16.287 -6.492 36.121 1.00 82.62 109 GLN A CA 1
ATOM 831 C C . GLN A 1 109 ? -17.805 -6.457 35.940 1.00 82.62 109 GLN A C 1
ATOM 833 O O . GLN A 1 109 ? -18.551 -6.691 36.889 1.00 82.62 109 GLN A O 1
ATOM 838 N N . VAL A 1 110 ? -18.260 -6.206 34.712 1.00 81.62 110 VAL A N 1
ATOM 839 C CA . VAL A 1 110 ? -19.683 -6.222 34.346 1.00 81.62 110 VAL A CA 1
ATOM 840 C C . VAL A 1 110 ? -19.949 -7.187 33.198 1.00 81.62 110 VAL A C 1
ATOM 842 O O . VAL A 1 110 ? -19.207 -7.235 32.215 1.00 81.62 110 VAL A O 1
ATOM 845 N N . ALA A 1 111 ? -21.035 -7.944 33.326 1.00 82.62 111 ALA A N 1
ATOM 846 C CA . ALA A 1 111 ? -21.617 -8.737 32.254 1.00 82.62 111 ALA A CA 1
ATOM 847 C C . ALA A 1 111 ? -23.079 -8.321 32.045 1.00 82.62 111 ALA A C 1
ATOM 849 O O . ALA A 1 111 ? -23.886 -8.448 32.967 1.00 82.62 111 ALA A O 1
ATOM 850 N N . GLU A 1 112 ? -23.430 -7.836 30.853 1.00 79.50 112 GLU A N 1
ATOM 851 C CA . GLU A 1 112 ? -24.801 -7.412 30.543 1.00 79.50 112 GLU A CA 1
ATOM 852 C C . GLU A 1 112 ? -25.369 -8.087 29.300 1.00 79.50 112 GLU A C 1
ATOM 854 O O . GLU A 1 112 ? -24.690 -8.230 28.282 1.00 79.50 112 GLU A O 1
ATOM 859 N N . MET A 1 113 ? -26.651 -8.445 29.369 1.00 79.25 113 MET A N 1
ATOM 860 C CA . MET A 1 113 ? -27.395 -9.000 28.239 1.00 79.25 113 MET A CA 1
ATOM 861 C C . MET A 1 113 ? -28.772 -8.340 28.123 1.00 79.25 113 MET A C 1
ATOM 863 O O . MET A 1 113 ? -29.548 -8.336 29.086 1.00 79.25 113 MET A O 1
ATOM 867 N N . GLY A 1 114 ? -29.090 -7.791 26.947 1.00 76.62 114 GLY A N 1
ATOM 868 C CA . GLY A 1 114 ? -30.369 -7.117 26.700 1.00 76.62 114 GLY A CA 1
ATOM 869 C C . GLY A 1 114 ? -30.523 -6.557 25.289 1.00 76.62 114 GLY A C 1
ATOM 870 O O . GLY A 1 114 ? -29.676 -6.775 24.438 1.00 76.62 114 GLY A O 1
ATOM 871 N N . GLN A 1 115 ? -31.592 -5.812 24.996 1.00 76.88 115 GLN A N 1
ATOM 872 C CA . GLN A 1 115 ? -31.733 -5.166 23.680 1.00 76.88 115 GLN A CA 1
ATOM 873 C C . GLN A 1 115 ? -30.753 -3.999 23.497 1.00 76.88 115 GLN A C 1
ATOM 875 O O . GLN A 1 115 ? -30.204 -3.826 22.409 1.00 76.88 115 GLN A O 1
ATOM 880 N N . GLY A 1 116 ? -30.479 -3.244 24.561 1.00 81.56 116 GLY A N 1
ATOM 881 C CA . GLY A 1 116 ? -29.514 -2.140 24.556 1.00 81.56 116 GLY A CA 1
ATOM 882 C C . GLY A 1 116 ? -28.782 -2.019 25.890 1.00 81.56 116 GLY A C 1
ATOM 883 O O . GLY A 1 116 ? -29.097 -1.098 26.641 1.00 81.56 116 GLY A O 1
ATOM 884 N N . PRO A 1 117 ? -27.878 -2.958 26.228 1.00 83.44 117 PRO A N 1
ATOM 885 C CA . PRO A 1 117 ? -27.072 -2.856 27.443 1.00 83.44 117 PRO A CA 1
ATOM 886 C C . PRO A 1 117 ? -26.157 -1.629 27.382 1.00 83.44 117 PRO A C 1
ATOM 888 O O . PRO A 1 117 ? -25.616 -1.320 26.312 1.00 83.44 117 PRO A O 1
ATOM 891 N N . TRP A 1 118 ? -25.974 -0.938 28.508 1.00 86.06 118 TRP A N 1
ATOM 892 C CA . TRP A 1 118 ? -25.022 0.166 28.586 1.00 86.06 118 TRP A CA 1
ATOM 893 C C . TRP A 1 118 ? -24.237 0.199 29.899 1.00 86.06 118 TRP A C 1
ATOM 895 O O . TRP A 1 118 ? -24.801 0.157 30.989 1.00 86.06 118 TRP A O 1
ATOM 905 N N . ALA A 1 119 ? -22.915 0.356 29.790 1.00 85.38 119 ALA A N 1
ATOM 906 C CA . ALA A 1 119 ? -22.017 0.369 30.942 1.00 85.38 119 ALA A CA 1
ATOM 907 C C . ALA A 1 119 ? -21.108 1.608 30.970 1.00 85.38 119 ALA A C 1
ATOM 909 O O . ALA A 1 119 ? -20.514 1.994 29.959 1.00 85.38 119 ALA A O 1
ATOM 910 N N . ALA A 1 120 ? -20.941 2.195 32.156 1.00 86.00 120 ALA A N 1
ATOM 911 C CA . ALA A 1 120 ? -19.959 3.243 32.430 1.00 86.00 120 ALA A CA 1
ATOM 912 C C . ALA A 1 120 ? -19.015 2.795 33.553 1.00 86.00 120 ALA A C 1
ATOM 914 O O . ALA A 1 120 ? -19.459 2.512 34.666 1.00 86.00 120 ALA A O 1
ATOM 915 N N . MET A 1 121 ? -17.710 2.713 33.276 1.00 84.81 121 MET A N 1
ATOM 916 C CA . MET A 1 121 ? -16.740 2.189 34.246 1.00 84.81 121 MET A CA 1
ATOM 917 C C . MET A 1 121 ? -15.470 3.034 34.351 1.00 84.81 121 MET A C 1
ATOM 919 O O . MET A 1 121 ? -14.920 3.480 33.341 1.00 84.81 121 MET A O 1
ATOM 923 N N . ALA A 1 122 ? -14.960 3.183 35.575 1.00 82.81 122 ALA A N 1
ATOM 924 C CA . ALA A 1 122 ? -13.678 3.825 35.861 1.00 82.81 122 ALA A CA 1
ATOM 925 C C . ALA A 1 122 ? -12.836 2.974 36.827 1.00 82.81 122 ALA A C 1
ATOM 927 O O . ALA A 1 122 ? -13.341 2.533 37.856 1.00 82.81 122 ALA A O 1
ATOM 928 N N . GLY A 1 123 ? -11.555 2.742 36.527 1.00 80.31 123 GLY A N 1
ATOM 929 C CA . GLY A 1 123 ? -10.724 1.895 37.392 1.00 80.31 123 GLY A CA 1
ATOM 930 C C . GLY A 1 123 ? -9.303 1.642 36.907 1.00 80.31 123 GLY A C 1
ATOM 931 O O . GLY A 1 123 ? -8.885 2.190 35.892 1.00 80.31 123 GLY A O 1
ATOM 932 N N . LEU A 1 124 ? -8.549 0.790 37.611 1.00 81.25 124 LEU A N 1
ATOM 933 C CA . LEU A 1 124 ? -7.252 0.319 37.109 1.00 81.25 124 LEU A CA 1
ATOM 934 C C . LEU A 1 124 ? -7.466 -0.704 35.992 1.00 81.25 124 LEU A C 1
ATOM 936 O O . LEU A 1 124 ? -6.944 -0.508 34.898 1.00 81.25 124 LEU A O 1
ATOM 940 N N . GLU A 1 125 ? -8.312 -1.709 36.230 1.00 83.12 125 GLU A N 1
ATOM 941 C CA . GLU A 1 125 ? -8.577 -2.803 35.286 1.00 83.12 125 GLU A CA 1
ATOM 942 C C . GLU A 1 125 ? -10.075 -3.101 35.070 1.00 83.12 125 GLU A C 1
ATOM 944 O O . GLU A 1 125 ? -10.544 -4.214 35.333 1.00 83.12 125 GLU A O 1
ATOM 949 N N . PRO A 1 126 ? -10.895 -2.143 34.612 1.00 83.75 126 PRO A N 1
ATOM 950 C CA . PRO A 1 126 ? -12.301 -2.422 34.366 1.00 83.75 126 PRO A CA 1
ATOM 951 C C . PRO A 1 126 ? -12.491 -3.355 33.150 1.00 83.75 126 PRO A C 1
ATOM 953 O O . PRO A 1 126 ? -11.839 -3.224 32.103 1.00 83.75 126 PRO A O 1
ATOM 956 N N . ARG A 1 127 ? -13.421 -4.306 33.293 1.00 86.38 127 ARG A N 1
ATOM 957 C CA . ARG A 1 127 ? -13.757 -5.343 32.309 1.00 86.38 127 ARG A CA 1
ATOM 958 C C . ARG A 1 127 ? -15.260 -5.366 32.046 1.00 86.38 127 ARG A C 1
ATOM 960 O O . ARG A 1 127 ? -16.045 -5.457 32.982 1.00 86.38 127 ARG A O 1
ATOM 967 N N . ALA A 1 128 ? -15.660 -5.329 30.777 1.00 86.69 128 ALA A N 1
ATOM 968 C CA . ALA A 1 128 ? -17.068 -5.450 30.387 1.00 86.69 128 ALA A CA 1
ATOM 969 C C . ALA A 1 128 ? -17.280 -6.512 29.308 1.00 86.69 128 ALA A C 1
ATOM 971 O O . ALA A 1 128 ? -16.534 -6.575 28.330 1.00 86.69 128 ALA A O 1
ATOM 972 N N . THR A 1 129 ? -18.338 -7.299 29.467 1.00 88.06 129 THR A N 1
ATOM 973 C CA . THR A 1 129 ? -18.851 -8.219 28.446 1.00 88.06 129 THR A CA 1
ATOM 974 C C . THR A 1 129 ? -20.307 -7.870 28.182 1.00 88.06 129 THR A C 1
ATOM 976 O O . THR A 1 129 ? -21.097 -7.835 29.121 1.00 88.06 129 THR A O 1
ATOM 979 N N . MET A 1 130 ? -20.662 -7.568 26.935 1.00 85.25 130 MET A N 1
ATOM 980 C CA . MET A 1 130 ? -22.013 -7.124 26.588 1.00 85.25 130 MET A CA 1
ATOM 981 C C . MET A 1 130 ? -22.541 -7.819 25.338 1.00 85.25 130 MET A C 1
ATOM 983 O O . MET A 1 130 ? -21.836 -7.931 24.334 1.00 85.25 130 MET A O 1
ATOM 987 N N . GLU A 1 131 ? -23.811 -8.208 25.382 1.00 84.81 131 GLU A N 1
ATOM 988 C CA . GLU A 1 131 ? -24.533 -8.775 24.245 1.00 84.81 131 GLU A CA 1
ATOM 989 C C . GLU A 1 131 ? -25.903 -8.101 24.085 1.00 84.81 131 GLU A C 1
ATOM 991 O O . GLU A 1 131 ? -26.697 -8.042 25.028 1.00 84.81 131 GLU A O 1
ATOM 996 N N . GLY A 1 132 ? -26.186 -7.573 22.891 1.00 82.94 132 GLY A N 1
ATOM 997 C CA . GLY A 1 132 ? -27.470 -6.934 22.601 1.00 82.94 132 GLY A CA 1
ATOM 998 C C . GLY A 1 132 ? -27.603 -6.371 21.194 1.00 82.94 132 GLY A C 1
ATOM 999 O O . GLY A 1 132 ? -26.684 -6.470 20.399 1.00 82.94 132 GLY A O 1
ATOM 1000 N N . GLN A 1 133 ? -28.732 -5.749 20.841 1.00 82.88 133 GLN A N 1
ATOM 1001 C CA . GLN A 1 133 ? -28.867 -5.131 19.511 1.00 82.88 133 GLN A CA 1
ATOM 1002 C C . GLN A 1 133 ? -27.953 -3.909 19.366 1.00 82.88 133 GLN A C 1
ATOM 1004 O O . GLN A 1 133 ? -27.301 -3.753 18.331 1.00 82.88 133 GLN A O 1
ATOM 1009 N N . ARG A 1 134 ? -27.891 -3.066 20.405 1.00 84.19 134 ARG A N 1
ATOM 1010 C CA . ARG A 1 134 ? -27.122 -1.809 20.424 1.00 84.19 134 ARG A CA 1
ATOM 1011 C C . ARG A 1 134 ? -26.348 -1.632 21.739 1.00 84.19 134 ARG A C 1
ATOM 1013 O O . ARG A 1 134 ? -26.699 -0.758 22.530 1.00 84.19 134 ARG A O 1
ATOM 1020 N N . PRO A 1 135 ? -25.354 -2.489 22.029 1.00 85.94 135 PRO A N 1
ATOM 1021 C CA . PRO A 1 135 ? -24.577 -2.380 23.257 1.00 85.94 135 PRO A CA 1
ATOM 1022 C C . PRO A 1 135 ? -23.701 -1.117 23.239 1.00 85.94 135 PRO A C 1
ATOM 1024 O O . PRO A 1 135 ? -23.127 -0.767 22.203 1.00 85.94 135 PRO A O 1
ATOM 1027 N N . TRP A 1 136 ? -23.584 -0.450 24.388 1.00 86.69 136 TRP A N 1
ATOM 1028 C CA . TRP A 1 136 ? -22.853 0.811 24.539 1.00 86.69 136 TRP A CA 1
ATOM 1029 C C . TRP A 1 136 ? -21.917 0.782 25.750 1.00 86.69 136 TRP A C 1
ATOM 1031 O O . TRP A 1 136 ? -22.339 0.432 26.848 1.00 86.69 136 TRP A O 1
ATOM 1041 N N . ALA A 1 137 ? -20.658 1.200 25.605 1.00 87.62 137 ALA A N 1
ATOM 1042 C CA . ALA A 1 137 ? -19.787 1.368 26.772 1.00 87.62 137 ALA A CA 1
ATOM 1043 C C . ALA A 1 137 ? -18.879 2.591 26.744 1.00 87.62 137 ALA A C 1
ATOM 1045 O O . ALA A 1 137 ? -18.263 2.916 25.730 1.00 87.62 137 ALA A O 1
ATOM 1046 N N . ALA A 1 138 ? -18.713 3.190 27.923 1.00 89.00 138 ALA A N 1
ATOM 1047 C CA . ALA A 1 138 ? -17.724 4.221 28.201 1.00 89.00 138 ALA A CA 1
ATOM 1048 C C . ALA A 1 138 ? -16.780 3.763 29.324 1.00 89.00 138 ALA A C 1
ATOM 1050 O O . ALA A 1 138 ? -17.224 3.395 30.413 1.00 89.00 138 ALA A O 1
ATOM 1051 N N . MET A 1 139 ? -15.471 3.773 29.065 1.00 87.75 139 MET A N 1
ATOM 1052 C CA . MET A 1 139 ? -14.462 3.279 30.009 1.00 87.75 139 MET A CA 1
ATOM 1053 C C . MET A 1 139 ? -13.243 4.190 30.128 1.00 87.75 139 MET A C 1
ATOM 1055 O O . MET A 1 139 ? -12.678 4.620 29.122 1.00 87.75 139 MET A O 1
ATOM 1059 N N . VAL A 1 140 ? -12.776 4.385 31.363 1.00 85.81 140 VAL A N 1
ATOM 1060 C CA . VAL A 1 140 ? -11.518 5.076 31.687 1.00 85.81 140 VAL A CA 1
ATOM 1061 C C . VAL A 1 140 ? -10.672 4.236 32.643 1.00 85.81 140 VAL A C 1
ATOM 1063 O O . VAL A 1 140 ? -11.192 3.718 33.630 1.00 85.81 140 VAL A O 1
ATOM 1066 N N . GLY A 1 141 ? -9.372 4.084 32.369 1.00 83.69 141 GLY A N 1
ATOM 1067 C CA . GLY A 1 141 ? -8.503 3.290 33.245 1.00 83.69 141 GLY A CA 1
ATOM 1068 C C . GLY A 1 141 ? -7.117 2.954 32.709 1.00 83.69 141 GLY A C 1
ATOM 1069 O O . GLY A 1 141 ? -6.663 3.547 31.735 1.00 83.69 141 GLY A O 1
ATOM 1070 N N . GLN A 1 142 ? -6.417 2.018 33.354 1.00 80.25 142 GLN A N 1
ATOM 1071 C CA . GLN A 1 142 ? -5.072 1.608 32.931 1.00 80.25 142 GLN A CA 1
ATOM 1072 C C . GLN A 1 142 ? -5.115 0.422 31.967 1.00 80.25 142 GLN A C 1
ATOM 1074 O O . GLN A 1 142 ? -4.634 0.576 30.849 1.00 80.25 142 GLN A O 1
ATOM 1079 N N . GLU A 1 143 ? -5.736 -0.698 32.347 1.00 81.94 143 GLU A N 1
ATOM 1080 C CA . GLU A 1 143 ? -5.874 -1.906 31.523 1.00 81.94 143 GLU A CA 1
ATOM 1081 C C . GLU A 1 143 ? -7.345 -2.216 31.216 1.00 81.94 143 GLU A C 1
ATOM 1083 O O . GLU A 1 143 ? -8.035 -2.958 31.916 1.00 81.94 143 GLU A O 1
ATOM 1088 N N . LEU A 1 144 ? -7.856 -1.638 30.132 1.00 82.31 144 LEU A N 1
ATOM 1089 C CA . LEU A 1 144 ? -9.275 -1.697 29.792 1.00 82.31 144 LEU A CA 1
ATOM 1090 C C . LEU A 1 144 ? -9.596 -2.910 28.911 1.00 82.31 144 LEU A C 1
ATOM 1092 O O . LEU A 1 144 ? -9.186 -2.927 27.749 1.00 82.31 144 LEU A O 1
ATOM 1096 N N . ARG A 1 145 ? -10.441 -3.855 29.353 1.00 80.31 145 ARG A N 1
ATOM 1097 C CA . ARG A 1 145 ? -10.867 -5.014 28.525 1.00 80.31 145 ARG A CA 1
ATOM 1098 C C . ARG A 1 145 ? -12.361 -5.000 28.220 1.00 80.31 145 ARG A C 1
ATOM 1100 O O . ARG A 1 145 ? -13.183 -4.818 29.110 1.00 80.31 145 ARG A O 1
ATOM 1107 N N . THR A 1 146 ? -12.729 -5.204 26.956 1.00 83.88 146 THR A N 1
ATOM 1108 C CA . THR A 1 146 ? -14.149 -5.236 26.564 1.00 83.88 146 THR A CA 1
ATOM 1109 C C . THR A 1 146 ? -14.416 -6.232 25.455 1.00 83.88 146 THR A C 1
ATOM 1111 O O . THR A 1 146 ? -13.674 -6.259 24.473 1.00 83.88 146 THR A O 1
ATOM 1114 N N . ALA A 1 147 ? -15.506 -6.980 25.582 1.00 85.62 147 ALA A N 1
ATOM 1115 C CA . ALA A 1 147 ? -16.075 -7.797 24.521 1.00 85.62 147 ALA A CA 1
ATOM 1116 C C . ALA A 1 147 ? -17.527 -7.368 24.274 1.00 85.62 147 ALA A C 1
ATOM 1118 O O . ALA A 1 147 ? -18.307 -7.277 25.222 1.00 85.62 147 ALA A O 1
ATOM 1119 N N . MET A 1 148 ? -17.880 -7.071 23.020 1.00 85.62 148 MET A N 1
ATOM 1120 C CA . MET A 1 148 ? -19.240 -6.671 22.643 1.00 85.62 148 MET A CA 1
ATOM 1121 C C . MET A 1 148 ? -19.738 -7.443 21.425 1.00 85.62 148 MET A C 1
ATOM 1123 O O . MET A 1 148 ? -19.033 -7.540 20.419 1.00 85.62 148 MET A O 1
ATOM 1127 N N . ALA A 1 149 ? -20.975 -7.925 21.490 1.00 84.56 149 ALA A N 1
ATOM 1128 C CA . ALA A 1 149 ? -21.674 -8.532 20.364 1.00 84.56 149 ALA A CA 1
ATOM 1129 C C . ALA A 1 149 ? -23.018 -7.828 20.134 1.00 84.56 149 ALA A C 1
ATOM 1131 O O . ALA A 1 149 ? -23.803 -7.669 21.070 1.00 84.56 149 ALA A O 1
ATOM 1132 N N . GLY A 1 150 ? -23.281 -7.391 18.898 1.00 82.50 150 GLY A N 1
ATOM 1133 C CA . GLY A 1 150 ? -24.549 -6.743 18.564 1.00 82.50 150 GLY A CA 1
ATOM 1134 C C . GLY A 1 150 ? -24.690 -6.261 17.131 1.00 82.50 150 GLY A C 1
ATOM 1135 O O . GLY A 1 150 ? -23.764 -6.379 16.343 1.00 82.50 150 GLY A O 1
ATOM 1136 N N . GLN A 1 151 ? -25.844 -5.706 16.755 1.00 78.06 151 GLN A N 1
ATOM 1137 C CA . GLN A 1 151 ? -26.005 -5.142 15.408 1.00 78.06 151 GLN A CA 1
ATOM 1138 C C . GLN A 1 151 ? -25.210 -3.844 15.245 1.00 78.06 151 GLN A C 1
ATOM 1140 O O . GLN A 1 151 ? -24.481 -3.702 14.263 1.00 78.06 151 GLN A O 1
ATOM 1145 N N . GLU A 1 152 ? -25.293 -2.950 16.231 1.00 79.31 152 GLU A N 1
ATOM 1146 C CA . GLU A 1 152 ? -24.646 -1.630 16.214 1.00 79.31 152 GLU A CA 1
ATOM 1147 C C . GLU A 1 152 ? -23.917 -1.352 17.545 1.00 79.31 152 GLU A C 1
ATOM 1149 O O . GLU A 1 152 ? -24.346 -0.506 18.333 1.00 79.31 152 GLU A O 1
ATOM 1154 N N . PRO A 1 153 ? -22.848 -2.096 17.868 1.00 81.12 153 PRO A N 1
ATOM 1155 C CA . PRO A 1 153 ? -22.097 -1.874 19.096 1.00 81.12 153 PRO A CA 1
ATOM 1156 C C . PRO A 1 153 ? -21.293 -0.567 19.030 1.00 81.12 153 PRO A C 1
ATOM 1158 O O . PRO A 1 153 ? -20.621 -0.285 18.029 1.00 81.12 153 PRO A O 1
ATOM 1161 N N . TRP A 1 154 ? -21.319 0.203 20.122 1.00 79.81 154 TRP A N 1
ATOM 1162 C CA . TRP A 1 154 ? -20.569 1.452 20.268 1.00 79.81 154 TRP A CA 1
ATOM 1163 C C . TRP A 1 154 ? -19.718 1.472 21.535 1.00 79.81 154 TRP A C 1
ATOM 1165 O O . TRP A 1 154 ? -20.190 1.120 22.616 1.00 79.81 154 TRP A O 1
ATOM 1175 N N . ALA A 1 155 ? -18.474 1.943 21.437 1.00 85.06 155 ALA A N 1
ATOM 1176 C CA . ALA A 1 155 ? -17.663 2.179 22.626 1.00 85.06 155 ALA A CA 1
ATOM 1177 C C . ALA A 1 155 ? -16.726 3.380 22.546 1.00 85.06 155 ALA A C 1
ATOM 1179 O O . ALA A 1 155 ? -16.157 3.685 21.499 1.00 85.06 155 ALA A O 1
ATOM 1180 N N . ALA A 1 156 ? -16.500 3.990 23.709 1.00 84.38 156 ALA A N 1
ATOM 1181 C CA . ALA A 1 156 ? -15.481 4.999 23.944 1.00 84.38 156 ALA A CA 1
ATOM 1182 C C . ALA A 1 156 ? -14.563 4.567 25.098 1.00 84.38 156 ALA A C 1
ATOM 1184 O O . ALA A 1 156 ? -15.031 4.270 26.200 1.00 84.38 156 ALA A O 1
ATOM 1185 N N . LYS A 1 157 ? -13.248 4.518 24.861 1.00 84.25 157 LYS A N 1
ATOM 1186 C CA . LYS A 1 157 ? -12.257 4.077 25.858 1.00 84.25 157 LYS A CA 1
ATOM 1187 C C . LYS A 1 157 ? -11.085 5.050 25.942 1.00 84.25 157 LYS A C 1
ATOM 1189 O O . LYS A 1 157 ? -10.554 5.454 24.910 1.00 84.25 157 LYS A O 1
ATOM 1194 N N . ALA A 1 158 ? -10.632 5.374 27.150 1.00 83.75 158 ALA A N 1
ATOM 1195 C CA . ALA A 1 158 ? -9.428 6.179 27.356 1.00 83.75 158 ALA A CA 1
ATOM 1196 C C . ALA A 1 158 ? -8.522 5.589 28.448 1.00 83.75 158 ALA A C 1
ATOM 1198 O O . ALA A 1 158 ? -8.991 5.282 29.543 1.00 83.75 158 ALA A O 1
ATOM 1199 N N . GLY A 1 159 ? -7.228 5.405 28.166 1.00 81.31 159 GLY A N 1
ATOM 1200 C CA . GLY A 1 159 ? -6.343 4.702 29.101 1.00 81.31 159 GLY A CA 1
ATOM 1201 C C . GLY A 1 159 ? -4.931 4.394 28.610 1.00 81.31 159 GLY A C 1
ATOM 1202 O O . GLY A 1 159 ? -4.457 4.981 27.644 1.00 81.31 159 GLY A O 1
ATOM 1203 N N . LEU A 1 160 ? -4.219 3.489 29.285 1.00 74.75 160 LEU A N 1
ATOM 1204 C CA . LEU A 1 160 ? -2.847 3.120 28.908 1.00 74.75 160 LEU A CA 1
ATOM 1205 C C . LEU A 1 160 ? -2.833 1.934 27.937 1.00 74.75 160 LEU A C 1
ATOM 1207 O O . LEU A 1 160 ? -2.386 2.087 26.802 1.00 74.75 160 LEU A O 1
ATOM 1211 N N . GLU A 1 161 ? -3.377 0.801 28.367 1.00 73.06 161 GLU A N 1
ATOM 1212 C CA . GLU A 1 161 ? -3.480 -0.458 27.633 1.00 73.06 161 GLU A CA 1
ATOM 1213 C C . GLU A 1 161 ? -4.961 -0.748 27.369 1.00 73.06 161 GLU A C 1
ATOM 1215 O O . GLU A 1 161 ? -5.745 -1.000 28.287 1.00 73.06 161 GLU A O 1
ATOM 1220 N N . LEU A 1 162 ? -5.380 -0.680 26.105 1.00 76.38 162 LEU A N 1
ATOM 1221 C CA . LEU A 1 162 ? -6.787 -0.851 25.734 1.00 76.38 162 LEU A CA 1
ATOM 1222 C C . LEU A 1 162 ? -6.926 -2.120 24.908 1.00 76.38 162 LEU A C 1
ATOM 1224 O O . LEU A 1 162 ? -6.288 -2.234 23.872 1.00 76.38 162 LEU A O 1
ATOM 1228 N N . ARG A 1 163 ? -7.783 -3.056 25.320 1.00 67.62 163 ARG A N 1
ATOM 1229 C CA . ARG A 1 163 ? -8.137 -4.238 24.524 1.00 67.62 163 ARG A CA 1
ATOM 1230 C C . ARG A 1 163 ? -9.635 -4.298 24.281 1.00 67.62 163 ARG A C 1
ATOM 1232 O O . ARG A 1 163 ? -10.430 -4.204 25.222 1.00 67.62 163 ARG A O 1
ATOM 1239 N N . MET A 1 164 ? -10.034 -4.451 23.025 1.00 74.75 164 MET A N 1
ATOM 1240 C CA . MET A 1 164 ? -11.439 -4.546 22.644 1.00 74.75 164 MET A CA 1
ATOM 1241 C C . MET A 1 164 ? -11.669 -5.586 21.549 1.00 74.75 164 MET A C 1
ATOM 1243 O O . MET A 1 164 ? -10.933 -5.639 20.570 1.00 74.75 164 MET A O 1
ATOM 1247 N N . VAL A 1 165 ? -12.725 -6.380 21.716 1.00 69.75 165 VAL A N 1
ATOM 1248 C CA . VAL A 1 165 ? -13.247 -7.302 20.704 1.00 69.75 165 VAL A CA 1
ATOM 1249 C C . VAL A 1 165 ? -14.694 -6.923 20.408 1.00 69.75 165 VAL A C 1
ATOM 1251 O O . VAL A 1 165 ? -15.489 -6.778 21.339 1.00 69.75 165 VAL A O 1
ATOM 1254 N N . MET A 1 166 ? -15.038 -6.749 19.131 1.00 74.12 166 MET A N 1
ATOM 1255 C CA . MET A 1 166 ? -16.409 -6.448 18.707 1.00 74.12 166 MET A CA 1
ATOM 1256 C C . MET A 1 166 ? -16.865 -7.325 17.540 1.00 74.12 166 MET A C 1
ATOM 1258 O O . MET A 1 166 ? -16.126 -7.518 16.574 1.00 74.12 166 MET A O 1
ATOM 1262 N N . VAL A 1 167 ? -18.110 -7.796 17.598 1.00 70.44 167 VAL A N 1
ATOM 1263 C CA . VAL A 1 167 ? -18.761 -8.567 16.525 1.00 70.44 167 VAL A CA 1
ATOM 1264 C C . VAL A 1 167 ? -20.126 -7.958 16.207 1.00 70.44 167 VAL A C 1
ATOM 1266 O O . VAL A 1 167 ? -20.887 -7.661 17.129 1.00 70.44 167 VAL A O 1
ATOM 1269 N N . GLY A 1 168 ? -20.440 -7.747 14.921 1.00 72.69 168 GLY A N 1
ATOM 1270 C CA . GLY A 1 168 ? -21.655 -7.012 14.550 1.00 72.69 168 GLY A CA 1
ATOM 1271 C C . GLY A 1 168 ? -21.751 -6.470 13.127 1.00 72.69 168 GLY A C 1
ATOM 1272 O O . GLY A 1 168 ? -20.921 -6.768 12.276 1.00 72.69 168 GLY A O 1
ATOM 1273 N N . GLN A 1 169 ? -22.788 -5.681 12.832 1.00 66.50 169 GLN A N 1
ATOM 1274 C CA . GLN A 1 169 ? -23.013 -5.139 11.483 1.00 66.50 169 GLN A CA 1
ATOM 1275 C C . GLN A 1 169 ? -22.370 -3.758 11.295 1.00 66.50 169 GLN A C 1
ATOM 1277 O O . GLN A 1 169 ? -21.557 -3.602 10.380 1.00 66.50 169 GLN A O 1
ATOM 1282 N N . GLU A 1 170 ? -22.682 -2.798 12.171 1.00 71.19 170 GLU A N 1
ATOM 1283 C CA . GLU A 1 170 ? -22.163 -1.422 12.149 1.00 71.19 170 GLU A CA 1
ATOM 1284 C C . GLU A 1 170 ? -21.367 -1.114 13.424 1.00 71.19 170 GLU A C 1
ATOM 1286 O O . GLU A 1 170 ? -21.862 -0.514 14.377 1.00 71.19 170 GLU A O 1
ATOM 1291 N N . LEU A 1 171 ? -20.113 -1.559 13.456 1.00 67.56 171 LEU A N 1
ATOM 1292 C CA . LEU A 1 171 ? -19.248 -1.418 14.629 1.00 67.56 171 LEU A CA 1
ATOM 1293 C C . LEU A 1 171 ? -18.705 0.010 14.710 1.00 67.56 171 LEU A C 1
ATOM 1295 O O . LEU A 1 171 ? -18.173 0.506 13.717 1.00 67.56 171 LEU A O 1
ATOM 1299 N N . ARG A 1 172 ? -18.772 0.662 15.875 1.00 63.19 172 ARG A N 1
ATOM 1300 C CA . ARG A 1 172 ? -18.179 1.994 16.082 1.00 63.19 172 ARG A CA 1
ATOM 1301 C C . ARG A 1 172 ? -17.357 2.034 17.364 1.00 63.19 172 ARG A C 1
ATOM 1303 O O . ARG A 1 172 ? -17.858 1.726 18.439 1.00 63.19 172 ARG A O 1
ATOM 1310 N N . THR A 1 173 ? -16.104 2.464 17.275 1.00 69.94 173 THR A N 1
ATOM 1311 C CA . THR A 1 173 ? -15.262 2.640 18.467 1.00 69.94 173 THR A CA 1
ATOM 1312 C C . THR A 1 173 ? -14.389 3.884 18.394 1.00 69.94 173 THR A C 1
ATOM 1314 O O . THR A 1 173 ? -13.898 4.258 17.327 1.00 69.94 173 THR A O 1
ATOM 1317 N N . ALA A 1 174 ? -14.210 4.523 19.548 1.00 68.88 174 ALA A N 1
ATOM 1318 C CA . ALA A 1 174 ? -13.268 5.605 19.777 1.00 68.88 174 ALA A CA 1
ATOM 1319 C C . ALA A 1 174 ? -12.334 5.223 20.933 1.00 68.88 174 ALA A C 1
ATOM 1321 O O . ALA A 1 174 ? -12.786 4.940 22.044 1.00 68.88 174 ALA A O 1
ATOM 1322 N N . MET A 1 175 ? -11.025 5.219 20.694 1.00 71.69 175 MET A N 1
ATOM 1323 C CA . MET A 1 175 ? -10.035 4.851 21.705 1.00 71.69 175 MET A CA 1
ATOM 1324 C C . MET A 1 175 ? -8.902 5.869 21.775 1.00 71.69 175 MET A C 1
ATOM 1326 O O . MET A 1 175 ? -8.326 6.227 20.753 1.00 71.69 175 MET A O 1
ATOM 1330 N N . ALA A 1 176 ? -8.543 6.292 22.985 1.00 71.62 176 ALA A N 1
ATOM 1331 C CA . ALA A 1 176 ? -7.418 7.188 23.235 1.00 71.62 176 ALA A CA 1
ATOM 1332 C C . ALA A 1 176 ? -6.476 6.574 24.279 1.00 71.62 176 ALA A C 1
ATOM 1334 O O . ALA A 1 176 ? -6.830 6.477 25.454 1.00 71.62 176 ALA A O 1
ATOM 1335 N N . GLY A 1 177 ? -5.278 6.137 23.886 1.00 68.38 177 GLY A N 1
ATOM 1336 C CA . GLY A 1 177 ? -4.364 5.519 24.844 1.00 68.38 177 GLY A CA 1
ATOM 1337 C C . GLY A 1 177 ? -2.970 5.177 24.348 1.00 68.38 177 GLY A C 1
ATOM 1338 O O . GLY A 1 177 ? -2.667 5.299 23.170 1.00 68.38 177 GLY A O 1
ATOM 1339 N N . LYS A 1 178 ? -2.081 4.765 25.259 1.00 59.59 178 LYS A N 1
ATOM 1340 C CA . LYS A 1 178 ? -0.673 4.498 24.912 1.00 59.59 178 LYS A CA 1
ATOM 1341 C C . LYS A 1 178 ? -0.472 3.259 24.052 1.00 59.59 178 LYS A C 1
ATOM 1343 O O . LYS A 1 178 ? 0.552 3.231 23.390 1.00 59.59 178 LYS A O 1
ATOM 1348 N N . ARG A 1 179 ? -1.363 2.267 24.110 1.00 58.81 179 ARG A N 1
ATOM 1349 C CA . ARG A 1 179 ? -1.368 1.067 23.258 1.00 58.81 179 ARG A CA 1
ATOM 1350 C C . ARG A 1 179 ? -2.804 0.593 23.019 1.00 58.81 179 ARG A C 1
ATOM 1352 O O . ARG A 1 179 ? -3.277 -0.330 23.686 1.00 58.81 179 ARG A O 1
ATOM 1359 N N . PRO A 1 180 ? -3.553 1.256 22.123 1.00 62.12 180 PRO A N 1
ATOM 1360 C CA . PRO A 1 180 ? -4.878 0.791 21.752 1.00 62.12 180 PRO A CA 1
ATOM 1361 C C . PRO A 1 180 ? -4.780 -0.514 20.956 1.00 62.12 180 PRO A C 1
ATOM 1363 O O . PRO A 1 180 ? -4.001 -0.585 20.009 1.00 62.12 180 PRO A O 1
ATOM 1366 N N . TRP A 1 181 ? -5.570 -1.525 21.318 1.00 54.69 181 TRP A N 1
ATOM 1367 C CA . TRP A 1 181 ? -5.730 -2.774 20.575 1.00 54.69 181 TRP A CA 1
ATOM 1368 C C . TRP A 1 181 ? -7.212 -3.098 20.344 1.00 54.69 181 TRP A C 1
ATOM 1370 O O . TRP A 1 181 ? -8.009 -3.153 21.290 1.00 54.69 181 TRP A O 1
ATOM 1380 N N . THR A 1 182 ? -7.575 -3.365 19.090 1.00 63.56 182 THR A N 1
ATOM 1381 C CA . THR A 1 182 ? -8.936 -3.756 18.679 1.00 63.56 182 THR A CA 1
ATOM 1382 C C . THR A 1 182 ? -8.947 -4.934 17.714 1.00 63.56 182 THR A C 1
ATOM 1384 O O . THR A 1 182 ? -8.196 -4.928 16.745 1.00 63.56 182 THR A O 1
ATOM 1387 N N . ALA A 1 183 ? -9.870 -5.878 17.913 1.00 58.72 183 ALA A N 1
ATOM 1388 C CA . ALA A 1 183 ? -10.272 -6.882 16.927 1.00 58.72 183 ALA A CA 1
ATOM 1389 C C . ALA A 1 183 ? -11.763 -6.715 16.598 1.00 58.72 183 ALA A C 1
ATOM 1391 O O . ALA A 1 183 ? -12.599 -6.607 17.499 1.00 58.72 183 ALA A O 1
ATOM 1392 N N . MET A 1 184 ? -12.107 -6.682 15.312 1.00 60.41 184 MET A N 1
ATOM 1393 C CA . MET A 1 184 ? -13.473 -6.426 14.851 1.00 60.41 184 MET A CA 1
ATOM 1394 C C . MET A 1 184 ? -13.882 -7.405 13.752 1.00 60.41 184 MET A C 1
ATOM 1396 O O . MET A 1 184 ? -13.136 -7.600 12.797 1.00 60.41 184 MET A O 1
ATOM 1400 N N . ALA A 1 185 ? -15.090 -7.959 13.849 1.00 53.84 185 ALA A N 1
ATOM 1401 C CA . ALA A 1 185 ? -15.687 -8.799 12.812 1.00 53.84 185 ALA A CA 1
ATOM 1402 C C . ALA A 1 185 ? -17.075 -8.261 12.432 1.00 53.84 185 ALA A C 1
ATOM 1404 O O . ALA A 1 185 ? -18.019 -8.339 13.221 1.00 53.84 185 ALA A O 1
ATOM 1405 N N . GLY A 1 186 ? -17.204 -7.682 11.231 1.00 59.91 186 GLY A N 1
ATOM 1406 C CA . GLY A 1 186 ? -18.462 -7.068 10.810 1.00 59.91 186 GLY A CA 1
ATOM 1407 C C . GLY A 1 186 ? -18.506 -6.493 9.398 1.00 59.91 186 GLY A C 1
ATOM 1408 O O . GLY A 1 186 ? -17.493 -6.417 8.700 1.00 59.91 186 GLY A O 1
ATOM 1409 N N . LYS A 1 187 ? -19.700 -6.080 8.956 1.00 46.84 187 LYS A N 1
ATOM 1410 C CA . LYS A 1 187 ? -19.927 -5.572 7.588 1.00 46.84 187 LYS A CA 1
ATOM 1411 C C . LYS A 1 187 ? -19.420 -4.139 7.390 1.00 46.84 187 LYS A C 1
ATOM 1413 O O . LYS A 1 187 ? -18.986 -3.828 6.287 1.00 46.84 187 LYS A O 1
ATOM 1418 N N . ARG A 1 188 ? -19.421 -3.290 8.426 1.00 54.09 188 ARG A N 1
ATOM 1419 C CA . ARG A 1 188 ? -18.987 -1.878 8.356 1.00 54.09 188 ARG A CA 1
ATOM 1420 C C . ARG A 1 188 ? -18.297 -1.405 9.646 1.00 54.09 188 ARG A C 1
ATOM 1422 O O . ARG A 1 188 ? -18.893 -0.647 10.410 1.00 54.09 188 ARG A O 1
ATOM 1429 N N . PRO A 1 189 ? -17.072 -1.868 9.937 1.00 56.22 189 PRO A N 1
ATOM 1430 C CA . PRO A 1 189 ? -16.334 -1.376 11.090 1.00 56.22 189 PRO A CA 1
ATOM 1431 C C . PRO A 1 189 ? -15.868 0.071 10.887 1.00 56.22 189 PRO A C 1
ATOM 1433 O O . PRO A 1 189 ? -15.260 0.403 9.873 1.00 56.22 189 PRO A O 1
ATOM 1436 N N . TRP A 1 190 ? -16.124 0.924 11.876 1.00 45.41 190 TRP A N 1
ATOM 1437 C CA . TRP A 1 190 ? -15.560 2.264 11.995 1.00 45.41 190 TRP A CA 1
ATOM 1438 C C . TRP A 1 190 ? -14.753 2.374 13.286 1.00 45.41 190 TRP A C 1
ATOM 1440 O O . TRP A 1 190 ? -15.191 1.957 14.362 1.00 45.41 190 TRP A O 1
ATOM 1450 N N . THR A 1 191 ? -13.552 2.937 13.194 1.00 63.12 191 THR A N 1
ATOM 1451 C CA . THR A 1 191 ? -12.649 3.088 14.337 1.00 63.12 191 THR A CA 1
ATOM 1452 C C . THR A 1 191 ? -11.899 4.405 14.263 1.00 63.12 191 THR A C 1
ATOM 1454 O O . THR A 1 191 ? -11.278 4.715 13.250 1.00 63.12 191 THR A O 1
ATOM 1457 N N . ALA A 1 192 ? -11.925 5.148 15.366 1.00 54.31 192 ALA A N 1
ATOM 1458 C CA . ALA A 1 192 ? -11.039 6.273 15.621 1.00 54.31 192 ALA A CA 1
ATOM 1459 C C . ALA A 1 192 ? -10.099 5.909 16.777 1.00 54.31 192 ALA A C 1
ATOM 1461 O O . ALA A 1 192 ? -10.546 5.692 17.903 1.00 54.31 192 ALA A O 1
ATOM 1462 N N . MET A 1 193 ? -8.795 5.832 16.512 1.00 61.22 193 MET A N 1
ATOM 1463 C CA . MET A 1 193 ? -7.781 5.566 17.535 1.00 61.22 193 MET A CA 1
ATOM 1464 C C . MET A 1 193 ? -6.786 6.713 17.619 1.00 61.22 193 MET A C 1
ATOM 1466 O O . MET A 1 193 ? -6.303 7.199 16.601 1.00 61.22 193 MET A O 1
ATOM 1470 N N . ALA A 1 194 ? -6.443 7.099 18.842 1.00 49.47 194 ALA A N 1
ATOM 1471 C CA . ALA A 1 194 ? -5.411 8.076 19.141 1.00 49.47 194 ALA A CA 1
ATOM 1472 C C . ALA A 1 194 ? -4.418 7.502 20.161 1.00 49.47 194 ALA A C 1
ATOM 1474 O O . ALA A 1 194 ? -4.816 6.956 21.189 1.00 49.47 194 ALA A O 1
ATOM 1475 N N . GLY A 1 195 ? -3.122 7.667 19.891 1.00 51.56 195 GLY A N 1
ATOM 1476 C CA . GLY A 1 195 ? -2.024 7.345 20.807 1.00 51.56 195 GLY A CA 1
ATOM 1477 C C . GLY A 1 195 ? -0.998 6.367 20.231 1.00 51.56 195 GLY A C 1
ATOM 1478 O O . GLY A 1 195 ? -1.021 6.113 19.033 1.00 51.56 195 GLY A O 1
ATOM 1479 N N . LYS A 1 196 ? -0.040 5.901 21.046 1.00 41.72 196 LYS A N 1
ATOM 1480 C CA . LYS A 1 196 ? 1.193 5.269 20.538 1.00 41.72 196 LYS A CA 1
ATOM 1481 C C . LYS A 1 196 ? 0.936 3.839 20.019 1.00 41.72 196 LYS A C 1
ATOM 1483 O O . LYS A 1 196 ? 0.470 2.978 20.748 1.00 41.72 196 LYS A O 1
ATOM 1488 N N . ARG A 1 197 ? 1.261 3.575 18.758 1.00 45.69 197 ARG A N 1
ATOM 1489 C CA . ARG A 1 197 ? 1.084 2.332 17.997 1.00 45.69 197 ARG A CA 1
ATOM 1490 C C . ARG A 1 197 ? -0.321 1.738 18.166 1.00 45.69 197 ARG A C 1
ATOM 1492 O O . ARG A 1 197 ? -0.481 0.770 18.905 1.00 45.69 197 ARG A O 1
ATOM 1499 N N . PRO A 1 198 ? -1.352 2.326 17.536 1.00 52.03 198 PRO A N 1
ATOM 1500 C CA . PRO A 1 198 ? -2.690 1.751 17.541 1.00 52.03 198 PRO A CA 1
ATOM 1501 C C . PRO A 1 198 ? -2.700 0.454 16.726 1.00 52.03 198 PRO A C 1
ATOM 1503 O O . PRO A 1 198 ? -2.530 0.471 15.511 1.00 52.03 198 PRO A O 1
ATOM 1506 N N . TRP A 1 199 ? -2.903 -0.675 17.397 1.00 49.91 199 TRP A N 1
ATOM 1507 C CA . TRP A 1 199 ? -3.017 -1.985 16.770 1.00 49.91 199 TRP A CA 1
ATOM 1508 C C . TRP A 1 199 ? -4.492 -2.255 16.483 1.00 49.91 199 TRP A C 1
ATOM 1510 O O . TRP A 1 199 ? -5.300 -2.424 17.393 1.00 49.91 199 TRP A O 1
ATOM 1520 N N . THR A 1 200 ? -4.870 -2.352 15.216 1.00 51.22 200 THR A N 1
ATOM 1521 C CA . THR A 1 200 ? -6.057 -3.145 14.890 1.00 51.22 200 THR A CA 1
ATOM 1522 C C . THR A 1 200 ? -5.531 -4.502 14.473 1.00 51.22 200 THR A C 1
ATOM 1524 O O . THR A 1 200 ? -4.766 -4.575 13.515 1.00 51.22 200 THR A O 1
ATOM 1527 N N . ALA A 1 201 ? -5.931 -5.570 15.162 1.00 42.72 201 ALA A N 1
ATOM 1528 C CA . ALA A 1 201 ? -5.950 -6.884 14.538 1.00 42.72 201 ALA A CA 1
ATOM 1529 C C . ALA A 1 201 ? -7.010 -6.789 13.433 1.00 42.72 201 ALA A C 1
ATOM 1531 O O . ALA A 1 201 ? -8.192 -7.077 13.639 1.00 42.72 201 ALA A O 1
ATOM 1532 N N . MET A 1 202 ? -6.621 -6.205 12.297 1.00 51.53 202 MET A N 1
ATOM 1533 C CA . MET A 1 202 ? -7.476 -6.136 11.132 1.00 51.53 202 MET A CA 1
ATOM 1534 C C . MET A 1 202 ? -7.552 -7.573 10.649 1.00 51.53 202 MET A C 1
ATOM 1536 O O . MET A 1 202 ? -6.571 -8.107 10.146 1.00 51.53 202 MET A O 1
ATOM 1540 N N . ALA A 1 203 ? -8.721 -8.198 10.776 1.00 52.41 203 ALA A N 1
ATOM 1541 C CA . ALA A 1 203 ? -9.017 -9.453 10.083 1.00 52.41 203 ALA A CA 1
ATOM 1542 C C . ALA A 1 203 ? -8.777 -9.347 8.555 1.00 52.41 203 ALA A C 1
ATOM 1544 O O . ALA A 1 203 ? -8.735 -10.357 7.862 1.00 52.41 203 ALA A O 1
ATOM 1545 N N . ASP A 1 204 ? -8.594 -8.118 8.064 1.00 60.94 204 ASP A N 1
ATOM 1546 C CA . ASP A 1 204 ? -8.303 -7.723 6.693 1.00 60.94 204 ASP A CA 1
ATOM 1547 C C . ASP A 1 204 ? -6.790 -7.508 6.418 1.00 60.94 204 ASP A C 1
ATOM 1549 O O . ASP A 1 204 ? -6.429 -7.018 5.346 1.00 60.94 204 ASP A O 1
ATOM 1553 N N . SER A 1 205 ? -5.884 -7.827 7.358 1.00 69.75 205 SER A N 1
ATOM 1554 C CA . SER A 1 205 ? -4.436 -7.758 7.109 1.00 69.75 205 SER A CA 1
ATOM 1555 C C . SER A 1 205 ? -4.044 -8.738 5.998 1.00 69.75 205 SER A C 1
ATOM 1557 O O . SER A 1 205 ? -4.432 -9.911 5.997 1.00 69.75 205 SER A O 1
ATOM 1559 N N . ARG A 1 206 ? -3.304 -8.249 4.998 1.00 78.00 206 ARG A N 1
ATOM 1560 C CA . ARG A 1 206 ? -2.921 -9.042 3.829 1.00 78.00 206 ARG A CA 1
ATOM 1561 C C . ARG A 1 206 ? -1.415 -9.230 3.788 1.00 78.00 206 ARG A C 1
ATOM 1563 O O . ARG A 1 206 ? -0.660 -8.265 3.733 1.00 78.00 206 ARG A O 1
ATOM 1570 N N . LEU A 1 207 ? -0.989 -10.490 3.763 1.00 86.12 207 LEU A N 1
ATOM 1571 C CA . LEU A 1 207 ? 0.382 -10.828 3.409 1.00 86.12 207 LEU A CA 1
ATOM 1572 C C . LEU A 1 207 ? 0.536 -10.677 1.893 1.00 86.12 207 LEU A C 1
ATOM 1574 O O . LEU A 1 207 ? -0.192 -11.324 1.139 1.00 86.12 207 LEU A O 1
ATOM 1578 N N . LEU A 1 208 ? 1.451 -9.804 1.479 1.00 93.06 208 LEU A N 1
ATOM 1579 C CA . LEU A 1 208 ? 1.779 -9.556 0.079 1.00 93.06 208 LEU A CA 1
ATOM 1580 C C . LEU A 1 208 ? 3.204 -10.014 -0.221 1.00 93.06 208 LEU A C 1
ATOM 1582 O O . LEU A 1 208 ? 4.092 -9.917 0.631 1.00 93.06 208 LEU A O 1
ATOM 1586 N N . THR A 1 209 ? 3.411 -10.471 -1.449 1.00 96.06 209 THR A N 1
ATOM 1587 C CA . THR A 1 209 ? 4.716 -10.838 -1.994 1.00 96.06 209 THR A CA 1
ATOM 1588 C C . THR A 1 209 ? 4.893 -10.232 -3.377 1.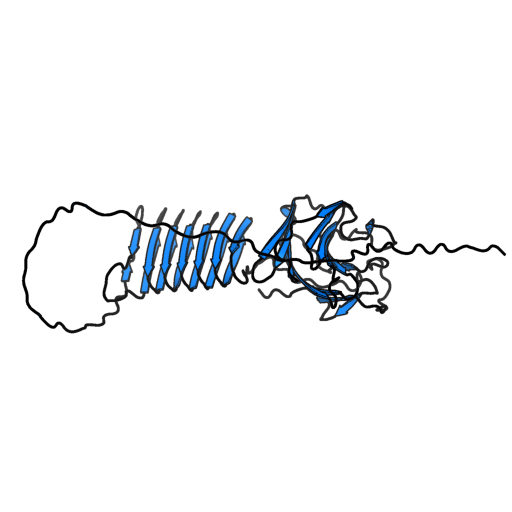00 96.06 209 THR A C 1
ATOM 1590 O O . THR A 1 209 ? 3.949 -10.114 -4.152 1.00 96.06 209 THR A O 1
ATOM 1593 N N . LEU A 1 210 ? 6.116 -9.843 -3.709 1.00 97.00 210 LEU A N 1
ATOM 1594 C CA . LEU A 1 210 ? 6.464 -9.269 -5.004 1.00 97.00 210 LEU A CA 1
ATOM 1595 C C . LEU A 1 210 ? 6.512 -10.353 -6.086 1.00 97.00 210 LEU A C 1
ATOM 1597 O O . LEU A 1 210 ? 7.121 -11.410 -5.900 1.00 97.00 210 LEU A O 1
ATOM 1601 N N . ASP A 1 211 ? 5.895 -10.073 -7.233 1.00 97.06 211 ASP A N 1
ATOM 1602 C CA . ASP A 1 211 ? 5.918 -10.955 -8.397 1.00 97.06 211 ASP A CA 1
ATOM 1603 C C . ASP A 1 211 ? 7.215 -10.750 -9.183 1.00 97.06 211 ASP A C 1
ATOM 1605 O O . ASP A 1 211 ? 7.367 -9.766 -9.913 1.00 97.06 211 ASP A O 1
ATOM 1609 N N . VAL A 1 212 ? 8.127 -11.719 -9.083 1.00 96.69 212 VAL A N 1
ATOM 1610 C CA . VAL A 1 212 ? 9.422 -11.739 -9.783 1.00 96.69 212 VAL A CA 1
ATOM 1611 C C . VAL A 1 212 ? 9.305 -11.545 -11.300 1.00 96.69 212 VAL A C 1
ATOM 1613 O O . VAL A 1 212 ? 10.231 -11.028 -11.932 1.00 96.69 212 VAL A O 1
ATOM 1616 N N . ASN A 1 213 ? 8.175 -11.917 -11.904 1.00 97.38 213 ASN A N 1
ATOM 1617 C CA . ASN A 1 213 ? 7.948 -11.757 -13.338 1.00 97.38 213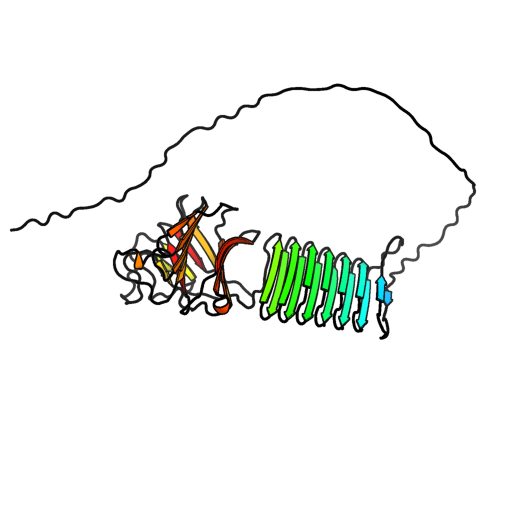 ASN A CA 1
ATOM 1618 C C . ASN A 1 213 ? 7.601 -10.318 -13.727 1.00 97.38 213 ASN A C 1
ATOM 1620 O O . ASN A 1 213 ? 7.765 -9.954 -14.889 1.00 97.38 213 ASN A O 1
ATOM 1624 N N . SER A 1 214 ? 7.159 -9.500 -12.770 1.00 97.12 214 SER A N 1
ATOM 1625 C CA . SER A 1 214 ? 6.816 -8.091 -12.983 1.00 97.12 214 SER A CA 1
ATOM 1626 C C . SER A 1 214 ? 7.980 -7.131 -12.715 1.00 97.12 214 SER A C 1
ATOM 1628 O O . SER A 1 214 ? 8.041 -6.054 -13.307 1.00 97.12 214 SER A O 1
ATOM 1630 N N . VAL A 1 215 ? 8.914 -7.528 -11.844 1.00 97.38 215 VAL A N 1
ATOM 1631 C CA . VAL A 1 215 ? 9.981 -6.675 -11.297 1.00 97.38 215 VAL A CA 1
ATOM 1632 C C . VAL A 1 215 ? 10.917 -6.148 -12.391 1.00 97.38 215 VAL A C 1
ATOM 1634 O O . VAL A 1 215 ? 11.496 -6.923 -13.157 1.00 97.38 215 VAL A O 1
ATOM 1637 N N . ASN A 1 216 ? 11.111 -4.829 -12.450 1.00 96.62 216 ASN A N 1
ATOM 1638 C CA . ASN A 1 216 ? 12.088 -4.224 -13.355 1.00 96.62 216 ASN A CA 1
ATOM 1639 C C . ASN A 1 216 ? 13.521 -4.717 -13.083 1.00 96.62 216 ASN A C 1
ATOM 1641 O O . ASN A 1 216 ? 13.925 -4.937 -11.948 1.00 96.62 216 ASN A O 1
ATOM 1645 N N . ASN A 1 217 ? 14.329 -4.816 -14.135 1.00 96.31 217 ASN A N 1
ATOM 1646 C CA . ASN A 1 217 ? 15.699 -5.323 -14.065 1.00 96.31 217 ASN A CA 1
ATOM 1647 C C . ASN A 1 217 ? 16.680 -4.488 -13.221 1.00 96.31 217 ASN A C 1
ATOM 1649 O O . ASN A 1 217 ? 17.772 -4.972 -12.944 1.00 96.31 217 ASN A O 1
ATOM 1653 N N . ARG A 1 218 ? 16.342 -3.258 -12.818 1.00 95.62 218 ARG A N 1
ATOM 1654 C CA . ARG A 1 218 ? 17.151 -2.460 -11.874 1.00 95.62 218 ARG A CA 1
ATOM 1655 C C . ARG A 1 218 ? 16.836 -2.734 -10.407 1.00 95.62 218 ARG A C 1
ATOM 1657 O O . ARG A 1 218 ? 17.523 -2.226 -9.524 1.00 95.62 218 ARG A O 1
ATOM 1664 N N . LEU A 1 219 ? 15.794 -3.511 -10.139 1.00 96.31 219 LEU A N 1
ATOM 1665 C CA . LEU A 1 219 ? 15.326 -3.795 -8.795 1.00 96.31 219 LEU A CA 1
ATOM 1666 C C . LEU A 1 219 ? 15.816 -5.161 -8.347 1.00 96.31 219 LEU A C 1
ATOM 1668 O O . LEU A 1 219 ? 15.487 -6.167 -8.963 1.00 96.31 219 LEU A O 1
ATOM 1672 N N . HIS A 1 220 ? 16.560 -5.201 -7.252 1.00 96.25 220 HIS A N 1
ATOM 1673 C CA . HIS A 1 220 ? 16.956 -6.439 -6.608 1.00 96.25 220 HIS A CA 1
ATOM 1674 C C . HIS A 1 220 ? 15.876 -6.904 -5.628 1.00 96.25 220 HIS A C 1
ATOM 1676 O O . HIS A 1 220 ? 15.526 -6.192 -4.684 1.00 96.25 220 HIS A O 1
ATOM 1682 N N . LEU A 1 221 ? 15.363 -8.112 -5.854 1.00 96.25 221 LEU A N 1
ATOM 1683 C CA . LEU A 1 221 ? 14.377 -8.761 -4.998 1.00 96.25 221 LEU A CA 1
ATOM 1684 C C . LEU A 1 221 ? 15.048 -9.656 -3.948 1.00 96.25 221 LEU A C 1
ATOM 1686 O O . LEU A 1 221 ? 15.861 -10.513 -4.293 1.00 96.25 221 LEU A O 1
ATOM 1690 N N . SER A 1 222 ? 14.681 -9.493 -2.675 1.00 95.94 222 SER A N 1
ATOM 1691 C CA . SER A 1 222 ? 15.264 -10.245 -1.554 1.00 95.94 222 SER A CA 1
ATOM 1692 C C . SER A 1 222 ? 14.244 -10.548 -0.440 1.00 95.94 222 SER A C 1
ATOM 1694 O O . SER A 1 222 ? 13.049 -10.270 -0.574 1.00 95.94 222 SER A O 1
ATOM 1696 N N . ASP A 1 223 ? 14.710 -11.192 0.639 1.00 93.75 223 ASP A N 1
ATOM 1697 C CA . ASP A 1 223 ? 13.928 -11.547 1.839 1.00 93.75 223 ASP A CA 1
ATOM 1698 C C . ASP A 1 223 ? 12.607 -12.276 1.528 1.00 93.75 223 ASP A C 1
ATOM 1700 O O . ASP A 1 223 ? 11.513 -11.879 1.934 1.00 93.75 223 ASP A O 1
ATOM 1704 N N . GLY A 1 224 ? 12.698 -13.329 0.709 1.00 92.06 224 GLY A N 1
ATOM 1705 C CA . GLY A 1 224 ? 11.536 -14.130 0.314 1.00 92.06 224 GLY A CA 1
ATOM 1706 C C . GLY A 1 224 ? 10.485 -13.318 -0.444 1.00 92.06 224 GLY A C 1
ATOM 1707 O O . GLY A 1 224 ? 9.294 -13.464 -0.183 1.00 92.06 224 GLY A O 1
ATOM 1708 N N . ASN A 1 225 ? 10.939 -12.458 -1.357 1.00 95.12 225 ASN A N 1
ATOM 1709 C CA . ASN A 1 225 ? 10.124 -11.595 -2.210 1.00 95.12 225 ASN A CA 1
ATOM 1710 C C . ASN A 1 225 ? 9.318 -10.538 -1.443 1.00 95.12 225 ASN A C 1
ATOM 1712 O O . ASN A 1 225 ? 8.222 -10.166 -1.859 1.00 95.12 225 ASN A O 1
ATOM 1716 N N . THR A 1 226 ? 9.850 -10.043 -0.326 1.00 95.44 226 THR A N 1
ATOM 1717 C CA . THR A 1 226 ? 9.204 -8.975 0.458 1.00 95.44 226 THR A CA 1
ATOM 1718 C C . THR A 1 226 ? 9.983 -7.664 0.442 1.00 95.44 226 THR A C 1
ATOM 1720 O O . THR A 1 226 ? 9.416 -6.624 0.771 1.00 95.44 226 THR A O 1
ATOM 1723 N N . VAL A 1 227 ? 11.253 -7.688 0.025 1.00 96.88 227 VAL A N 1
ATOM 1724 C CA . VAL A 1 227 ? 12.127 -6.512 -0.023 1.00 96.88 227 VAL A CA 1
ATOM 1725 C C . VAL A 1 227 ? 12.571 -6.244 -1.454 1.00 96.88 227 VAL A C 1
ATOM 1727 O O . VAL A 1 227 ? 13.021 -7.152 -2.156 1.00 96.88 227 VAL A O 1
ATOM 1730 N N . LEU A 1 228 ? 12.467 -4.983 -1.858 1.00 96.25 228 LEU A N 1
ATOM 1731 C CA . LEU A 1 228 ? 12.857 -4.461 -3.157 1.00 96.25 228 LEU A CA 1
ATOM 1732 C C . LEU A 1 228 ? 13.891 -3.350 -2.956 1.00 96.25 228 LEU A C 1
ATOM 1734 O O . LEU A 1 228 ? 13.619 -2.376 -2.257 1.00 96.25 228 LEU A O 1
ATOM 1738 N N . THR A 1 229 ? 15.051 -3.467 -3.589 1.00 95.50 229 THR A N 1
ATOM 1739 C CA . THR A 1 229 ? 16.105 -2.446 -3.529 1.00 95.50 229 THR A CA 1
ATOM 1740 C C . THR A 1 229 ? 16.452 -1.991 -4.934 1.00 95.50 229 THR A C 1
ATOM 1742 O O . THR A 1 229 ? 16.706 -2.822 -5.804 1.00 95.50 229 THR A O 1
ATOM 1745 N N . GLU A 1 230 ? 16.471 -0.683 -5.174 1.00 94.44 230 GLU A N 1
ATOM 1746 C CA . GLU A 1 230 ? 16.999 -0.145 -6.427 1.00 94.44 230 GLU A CA 1
ATOM 1747 C C . GLU A 1 230 ? 18.524 -0.281 -6.457 1.00 94.44 230 GLU A C 1
ATOM 1749 O O . GLU A 1 230 ? 19.214 -0.042 -5.463 1.00 94.44 230 GLU A O 1
ATOM 1754 N N . THR A 1 231 ? 19.045 -0.725 -7.599 1.00 92.25 231 THR A N 1
ATOM 1755 C CA . THR A 1 231 ? 20.471 -0.960 -7.805 1.00 92.25 231 THR A CA 1
ATOM 1756 C C . THR A 1 231 ? 20.920 -0.394 -9.147 1.00 92.25 231 THR A C 1
ATOM 1758 O O . THR A 1 231 ? 20.206 -0.475 -10.146 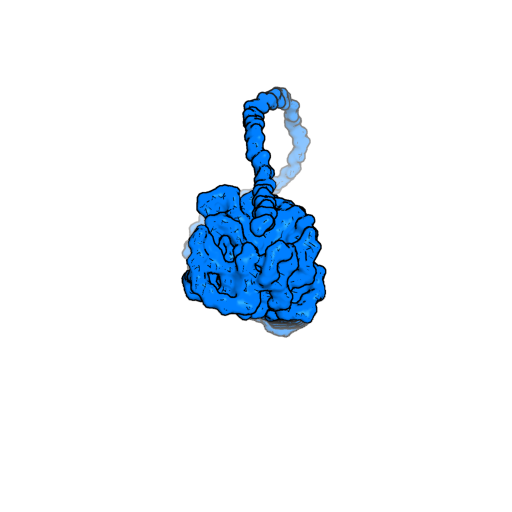1.00 92.25 231 THR A O 1
ATOM 1761 N N . ASP A 1 232 ? 22.162 0.091 -9.209 1.00 88.56 232 ASP A N 1
ATOM 1762 C CA . ASP A 1 232 ? 22.771 0.529 -10.473 1.00 88.56 232 ASP A CA 1
ATOM 1763 C C . ASP A 1 232 ? 23.115 -0.650 -11.412 1.00 88.56 232 ASP A C 1
ATOM 1765 O O . ASP A 1 232 ? 23.532 -0.441 -12.555 1.00 88.56 232 ASP A O 1
ATOM 1769 N N . THR A 1 233 ? 22.959 -1.896 -10.950 1.00 90.56 233 THR A N 1
ATOM 1770 C CA . THR A 1 233 ? 23.259 -3.110 -11.712 1.00 90.56 233 THR A CA 1
ATOM 1771 C C . THR A 1 233 ? 21.994 -3.778 -12.241 1.00 90.56 233 THR A C 1
ATOM 1773 O O . THR A 1 233 ? 20.955 -3.843 -11.589 1.00 90.56 233 THR A O 1
ATOM 1776 N N . ASN A 1 234 ? 22.089 -4.307 -13.460 1.00 91.69 234 ASN A N 1
ATOM 1777 C CA . ASN A 1 234 ? 21.017 -5.101 -14.045 1.00 91.69 234 ASN A CA 1
ATOM 1778 C C . ASN A 1 234 ? 20.992 -6.488 -13.382 1.00 91.69 234 ASN A C 1
ATOM 1780 O O . ASN A 1 234 ? 22.004 -7.186 -13.378 1.00 91.69 234 ASN A O 1
ATOM 1784 N N . GLN A 1 235 ? 19.836 -6.881 -12.853 1.00 94.12 235 GLN A N 1
ATOM 1785 C CA . GLN A 1 235 ? 19.623 -8.152 -12.158 1.00 94.12 235 GLN A CA 1
ATOM 1786 C C . GLN A 1 235 ? 19.460 -9.353 -13.102 1.00 94.12 235 GLN A C 1
ATOM 1788 O O . GLN A 1 235 ? 19.405 -10.490 -12.643 1.00 94.12 235 GLN A O 1
ATOM 1793 N N . CYS A 1 236 ? 19.413 -9.121 -14.418 1.00 92.62 236 CYS A N 1
ATOM 1794 C CA . CYS A 1 236 ? 19.371 -10.157 -15.450 1.00 92.62 236 CYS A CA 1
ATOM 1795 C C . CYS A 1 236 ? 18.210 -11.152 -15.285 1.00 92.62 236 CYS A C 1
ATOM 1797 O O . CYS A 1 236 ? 18.362 -12.339 -15.584 1.00 92.62 236 CYS A O 1
ATOM 1799 N N . TYR A 1 237 ? 17.043 -10.687 -14.831 1.00 94.06 237 TYR A N 1
ATOM 1800 C CA . TYR A 1 237 ? 15.856 -11.533 -14.810 1.00 94.06 237 TYR A CA 1
ATOM 1801 C C . TYR A 1 237 ? 15.453 -11.940 -16.232 1.00 94.06 237 TYR A C 1
ATOM 1803 O O . TYR A 1 237 ? 15.576 -11.159 -17.180 1.00 94.06 237 TYR A O 1
ATOM 1811 N N . THR A 1 238 ? 14.928 -13.159 -16.376 1.00 94.56 238 THR A N 1
ATOM 1812 C CA . THR A 1 238 ? 14.406 -13.664 -17.651 1.00 94.56 238 THR A CA 1
ATOM 1813 C C . THR A 1 238 ? 13.315 -12.740 -18.184 1.00 94.56 238 THR A C 1
ATOM 1815 O O . THR A 1 238 ? 12.456 -12.278 -17.423 1.00 94.56 238 THR A O 1
ATOM 1818 N N . ASP A 1 239 ? 13.336 -12.466 -19.488 1.00 93.94 239 ASP A N 1
ATOM 1819 C CA . ASP A 1 239 ? 12.308 -11.632 -20.104 1.00 93.94 239 ASP A CA 1
ATOM 1820 C C . ASP A 1 239 ? 10.911 -12.245 -19.924 1.00 93.94 239 ASP A C 1
ATOM 1822 O O . ASP A 1 239 ? 10.730 -13.464 -19.947 1.00 93.94 239 ASP A O 1
ATOM 1826 N N . HIS A 1 240 ? 9.931 -11.376 -19.689 1.00 96.62 240 HIS A N 1
ATOM 1827 C CA . HIS A 1 240 ? 8.551 -11.752 -19.415 1.00 96.62 240 HIS A CA 1
ATOM 1828 C C . HIS A 1 240 ? 7.602 -10.626 -19.864 1.00 96.62 240 HIS A C 1
ATOM 1830 O O . HIS A 1 240 ? 7.935 -9.445 -19.683 1.00 96.62 240 HIS A O 1
ATOM 1836 N N . PRO A 1 241 ? 6.414 -10.938 -20.420 1.00 95.00 241 PRO A N 1
ATOM 1837 C CA . PRO A 1 241 ? 5.445 -9.922 -20.841 1.00 95.00 241 PRO A CA 1
ATOM 1838 C C . PRO A 1 241 ? 5.005 -8.997 -19.698 1.00 95.00 241 PRO A C 1
ATOM 1840 O O . PRO A 1 241 ? 4.858 -7.797 -19.914 1.00 95.00 241 PRO A O 1
ATOM 1843 N N . ASP A 1 242 ? 4.880 -9.530 -18.479 1.00 96.12 242 ASP A N 1
ATOM 1844 C CA . ASP A 1 242 ? 4.481 -8.745 -17.302 1.00 96.12 242 ASP A CA 1
ATOM 1845 C C . ASP A 1 242 ? 5.607 -7.867 -16.720 1.00 96.12 242 ASP A C 1
ATOM 1847 O O . ASP A 1 242 ? 5.343 -7.031 -15.854 1.00 96.12 242 ASP A O 1
ATOM 1851 N N . ARG A 1 243 ? 6.852 -8.015 -17.197 1.00 96.56 243 ARG A N 1
ATOM 1852 C CA . ARG A 1 243 ? 8.018 -7.301 -16.659 1.00 96.56 243 ARG A CA 1
ATOM 1853 C C . ARG A 1 243 ? 8.033 -5.846 -17.096 1.00 96.56 243 ARG A C 1
ATOM 1855 O O . ARG A 1 243 ? 8.053 -5.578 -18.300 1.00 96.56 243 ARG A O 1
ATOM 1862 N N . PHE A 1 244 ? 8.143 -4.927 -16.142 1.00 95.81 244 PHE A N 1
ATOM 1863 C CA . PHE A 1 244 ? 8.423 -3.526 -16.446 1.00 95.81 244 PHE A CA 1
ATOM 1864 C C . PHE A 1 244 ? 9.837 -3.359 -17.012 1.00 95.81 244 PHE A C 1
ATOM 1866 O O . PHE A 1 244 ? 10.800 -3.809 -16.395 1.00 95.81 244 PHE A O 1
ATOM 1873 N N . ASP A 1 245 ? 9.993 -2.700 -18.160 1.00 90.62 245 ASP A N 1
ATOM 1874 C CA . ASP A 1 245 ? 11.296 -2.512 -18.822 1.00 90.62 245 ASP A CA 1
ATOM 1875 C C . ASP A 1 245 ? 11.847 -1.080 -18.691 1.00 90.62 245 ASP A C 1
ATOM 1877 O O . ASP A 1 245 ? 13.035 -0.911 -18.405 1.00 90.62 245 ASP A O 1
ATOM 1881 N N . CYS A 1 246 ? 10.993 -0.066 -18.828 1.00 88.88 246 CYS A N 1
ATOM 1882 C CA . CYS A 1 246 ? 11.372 1.347 -18.801 1.00 88.88 246 CYS A CA 1
ATOM 1883 C C . CYS A 1 246 ? 11.409 1.931 -17.386 1.00 88.88 246 CYS A C 1
ATOM 1885 O O . CYS A 1 246 ? 12.384 2.580 -17.007 1.00 88.88 246 CYS A O 1
ATOM 1887 N N . TRP A 1 247 ? 10.366 1.679 -16.595 1.00 92.50 247 TRP A N 1
ATOM 1888 C CA . TRP A 1 247 ? 10.191 2.290 -15.278 1.00 92.50 247 TRP A CA 1
ATOM 1889 C C . TRP A 1 247 ? 10.509 1.310 -14.155 1.00 92.50 247 TRP A C 1
ATOM 1891 O O . TRP A 1 247 ? 10.151 0.132 -14.210 1.00 92.50 247 TRP A O 1
ATOM 1901 N N . VAL A 1 248 ? 11.182 1.816 -13.123 1.00 94.94 248 VAL A N 1
ATOM 1902 C CA . VAL A 1 248 ? 11.686 1.050 -11.977 1.00 94.94 248 VAL A CA 1
ATOM 1903 C C . VAL A 1 248 ? 10.528 0.727 -11.031 1.00 94.94 248 VAL A C 1
ATOM 1905 O O . VAL A 1 248 ? 10.299 1.402 -10.031 1.00 94.94 248 VAL A O 1
ATOM 1908 N N . GLN A 1 249 ? 9.738 -0.279 -11.408 1.00 96.56 249 GLN A N 1
ATOM 1909 C CA . GLN A 1 249 ? 8.492 -0.638 -10.736 1.00 96.56 249 GLN A CA 1
ATOM 1910 C C . GLN A 1 249 ? 8.338 -2.158 -10.599 1.00 96.56 249 GLN A C 1
ATOM 1912 O O . GLN A 1 249 ? 8.960 -2.938 -11.328 1.00 96.56 249 GLN A O 1
ATOM 1917 N N . ALA A 1 250 ? 7.480 -2.575 -9.674 1.00 97.56 250 ALA A N 1
ATOM 1918 C CA . ALA A 1 250 ? 7.100 -3.966 -9.461 1.00 97.56 250 ALA A CA 1
ATOM 1919 C C . ALA A 1 250 ? 5.645 -4.079 -8.988 1.00 97.56 250 ALA A C 1
ATOM 1921 O O . ALA A 1 250 ? 5.111 -3.162 -8.359 1.00 97.56 250 ALA A O 1
ATOM 1922 N N . LEU A 1 251 ? 5.015 -5.221 -9.265 1.00 97.69 251 LEU A N 1
ATOM 1923 C CA . LEU A 1 251 ? 3.730 -5.603 -8.687 1.00 97.69 251 LEU A CA 1
ATOM 1924 C C . LEU A 1 251 ? 3.888 -6.640 -7.583 1.00 97.69 251 LEU A C 1
ATOM 1926 O O . LEU A 1 251 ? 4.808 -7.456 -7.593 1.00 97.69 251 LEU A O 1
ATOM 1930 N N . CYS A 1 252 ? 2.918 -6.648 -6.673 1.00 97.31 252 CYS A N 1
ATOM 1931 C CA . CYS A 1 252 ? 2.656 -7.805 -5.831 1.00 97.31 252 CYS A CA 1
ATOM 1932 C C . CYS A 1 252 ? 1.875 -8.883 -6.600 1.00 97.31 252 CYS A C 1
ATOM 1934 O O . CYS A 1 252 ? 1.108 -8.582 -7.517 1.00 97.31 252 CYS A O 1
ATOM 1936 N N . SER A 1 253 ? 2.060 -10.138 -6.201 1.00 96.12 253 SER A N 1
ATOM 1937 C CA . SER A 1 253 ? 1.447 -11.314 -6.826 1.00 96.12 253 SER A CA 1
ATOM 1938 C C . SER A 1 253 ? -0.038 -11.436 -6.484 1.00 96.12 253 SER A C 1
ATOM 1940 O O . SER A 1 253 ? -0.856 -11.858 -7.305 1.00 96.12 253 SER A O 1
ATOM 1942 N N . GLU A 1 254 ? -0.400 -11.086 -5.252 1.00 95.69 254 GLU A N 1
ATOM 1943 C CA . GLU A 1 254 ? -1.747 -11.223 -4.728 1.00 95.69 254 GLU A CA 1
ATOM 1944 C C . GLU A 1 254 ? -2.632 -10.051 -5.159 1.00 95.69 254 GLU A C 1
ATOM 1946 O O . GLU A 1 254 ? -2.261 -8.880 -5.065 1.00 95.69 254 GLU A O 1
ATOM 1951 N N . SER A 1 255 ? -3.862 -10.365 -5.563 1.00 94.56 255 SER A N 1
ATOM 1952 C CA . SER A 1 255 ? -4.890 -9.348 -5.744 1.00 94.56 255 SER A CA 1
ATOM 1953 C C . SER A 1 255 ? -5.425 -8.872 -4.391 1.00 94.56 255 SER A C 1
ATOM 1955 O O . SER A 1 255 ? -5.725 -9.686 -3.511 1.00 94.56 255 SER A O 1
ATOM 1957 N N . VAL A 1 256 ? -5.640 -7.567 -4.256 1.00 91.19 256 VAL A N 1
ATOM 1958 C CA . VAL A 1 256 ? -6.293 -6.935 -3.103 1.00 91.19 256 VAL A CA 1
ATOM 1959 C C . VAL A 1 256 ? -7.779 -6.720 -3.405 1.00 91.19 256 VAL A C 1
ATOM 1961 O O . VAL A 1 256 ? -8.245 -5.629 -3.729 1.00 91.19 256 VAL A O 1
ATOM 1964 N N . THR A 1 257 ? -8.527 -7.825 -3.370 1.00 82.62 257 THR A N 1
ATOM 1965 C CA . THR A 1 257 ? -9.985 -7.865 -3.564 1.00 82.62 257 THR A CA 1
ATOM 1966 C C . THR A 1 257 ? -10.697 -7.972 -2.218 1.00 82.62 257 THR A C 1
ATOM 1968 O O . THR A 1 257 ? -10.339 -8.818 -1.402 1.00 82.62 257 THR A O 1
ATOM 1971 N N . GLY A 1 258 ? -11.737 -7.168 -1.999 1.00 85.12 258 GLY A N 1
ATOM 1972 C CA . GLY A 1 258 ? -12.439 -7.081 -0.714 1.00 85.12 258 GLY A CA 1
ATOM 1973 C C . GLY A 1 258 ? -11.863 -5.981 0.174 1.00 85.12 258 GLY A C 1
ATOM 1974 O O . GLY A 1 258 ? -11.490 -4.924 -0.336 1.00 85.12 258 GLY A O 1
ATOM 1975 N N . ARG A 1 259 ? -11.822 -6.217 1.489 1.00 87.19 259 ARG A N 1
ATOM 1976 C CA . ARG A 1 259 ? -11.148 -5.328 2.439 1.00 87.19 259 ARG A CA 1
ATOM 1977 C C . ARG A 1 259 ? -9.743 -5.840 2.690 1.00 87.19 259 ARG A C 1
ATOM 1979 O O . ARG A 1 259 ? -9.570 -6.999 3.056 1.00 87.19 259 ARG A O 1
ATOM 1986 N N . CYS A 1 260 ? -8.749 -5.008 2.431 1.00 87.00 260 CYS A N 1
ATOM 1987 C CA . CYS A 1 260 ? -7.346 -5.370 2.567 1.00 87.00 260 CYS A CA 1
ATOM 1988 C C . CYS A 1 260 ? -6.576 -4.207 3.177 1.00 87.00 260 CYS A C 1
ATOM 1990 O O . CYS A 1 260 ? -6.756 -3.060 2.769 1.00 87.00 260 CYS A O 1
ATOM 1992 N N . TYR A 1 261 ? -5.688 -4.528 4.111 1.00 89.06 261 TYR A N 1
ATOM 1993 C CA . TYR A 1 261 ? -4.714 -3.600 4.663 1.00 89.06 261 TYR A CA 1
ATOM 1994 C C . TYR A 1 261 ? -3.307 -4.186 4.582 1.00 89.06 261 TYR A C 1
ATOM 1996 O O . TYR A 1 261 ? -3.102 -5.359 4.902 1.00 89.06 261 TYR A O 1
ATOM 2004 N N . TRP A 1 262 ? -2.341 -3.365 4.184 1.00 92.38 262 TRP A N 1
ATOM 2005 C CA . TRP A 1 262 ? -0.923 -3.702 4.250 1.00 92.38 262 TRP A CA 1
ATOM 2006 C C . TRP A 1 262 ? -0.088 -2.461 4.550 1.00 92.38 262 TRP A C 1
ATOM 2008 O O . TRP A 1 262 ? -0.528 -1.327 4.350 1.00 92.38 262 TRP A O 1
ATOM 2018 N N . GLU A 1 263 ? 1.132 -2.697 5.021 1.00 92.88 263 GLU A N 1
ATOM 2019 C CA . GLU A 1 263 ? 2.106 -1.651 5.305 1.00 92.88 263 GLU A CA 1
ATOM 2020 C C . GLU A 1 263 ? 3.368 -1.841 4.477 1.00 92.88 263 GLU A C 1
ATOM 2022 O O . GLU A 1 263 ? 3.793 -2.961 4.178 1.00 92.88 263 GLU A O 1
ATOM 2027 N N . VAL A 1 264 ? 3.957 -0.710 4.123 1.00 94.62 264 VAL A N 1
ATOM 2028 C CA . VAL A 1 264 ? 5.183 -0.609 3.352 1.00 94.62 264 VAL A CA 1
ATOM 2029 C C . VAL A 1 264 ? 6.140 0.277 4.128 1.00 94.62 264 VAL A C 1
ATOM 2031 O O . VAL A 1 264 ? 5.821 1.428 4.420 1.00 94.62 264 VAL A O 1
ATOM 2034 N N . GLU A 1 265 ? 7.307 -0.250 4.466 1.00 94.69 265 GLU A N 1
ATOM 2035 C CA . GLU A 1 265 ? 8.412 0.528 5.009 1.00 94.69 265 GLU A CA 1
ATOM 2036 C C . GLU A 1 265 ? 9.368 0.887 3.874 1.00 94.69 265 GLU A C 1
ATOM 2038 O O . GLU A 1 265 ? 9.744 0.028 3.078 1.00 94.69 265 GLU A O 1
ATOM 2043 N N . TRP A 1 266 ? 9.766 2.147 3.780 1.00 93.50 266 TRP A N 1
ATOM 2044 C CA . TRP A 1 266 ? 10.713 2.623 2.787 1.00 93.50 266 TRP A CA 1
ATOM 2045 C C . TRP A 1 266 ? 11.848 3.387 3.460 1.00 93.50 266 TRP A C 1
ATOM 2047 O O . TRP A 1 266 ? 11.665 4.121 4.430 1.00 93.50 266 TRP A O 1
ATOM 2057 N N . SER A 1 267 ? 13.051 3.198 2.942 1.00 90.19 267 SER A N 1
ATOM 2058 C CA . SER A 1 267 ? 14.252 3.905 3.372 1.00 90.19 267 SER A CA 1
ATOM 2059 C C . SER A 1 267 ? 15.118 4.195 2.157 1.00 90.19 267 SER A C 1
ATOM 2061 O O . SER A 1 267 ? 15.011 3.526 1.131 1.00 90.19 267 SER A O 1
ATOM 2063 N N . GLY A 1 268 ? 16.004 5.170 2.266 1.00 79.56 268 GLY A N 1
ATOM 2064 C CA . GLY A 1 268 ? 17.073 5.328 1.294 1.00 79.56 268 GLY A CA 1
ATOM 2065 C C . GLY A 1 268 ? 18.266 6.031 1.914 1.00 79.56 268 GLY A C 1
ATOM 2066 O O . GLY A 1 268 ? 18.210 6.502 3.053 1.00 79.56 268 GLY A O 1
ATOM 2067 N N . SER A 1 269 ? 19.385 6.001 1.199 1.00 66.06 269 SER A N 1
ATOM 2068 C CA . SER A 1 269 ? 20.680 6.454 1.719 1.00 66.06 269 SER A CA 1
ATOM 2069 C C . SER A 1 269 ? 20.833 7.977 1.739 1.00 66.06 269 SER A C 1
ATOM 2071 O O . SER A 1 269 ? 21.697 8.498 2.446 1.00 66.06 269 SER A O 1
ATOM 2073 N N . ASP A 1 270 ? 19.982 8.685 0.992 1.00 62.00 270 ASP A N 1
ATOM 2074 C CA . ASP A 1 270 ? 20.154 10.093 0.653 1.00 62.00 270 ASP A CA 1
ATOM 2075 C C . ASP A 1 270 ? 18.860 10.876 0.942 1.00 62.00 270 ASP A C 1
ATOM 2077 O O . ASP A 1 270 ? 17.755 10.326 0.927 1.00 62.00 270 ASP A O 1
ATOM 2081 N N . ALA A 1 271 ? 18.968 12.196 1.127 1.00 60.62 271 ALA A N 1
ATOM 2082 C CA . ALA A 1 271 ? 17.831 13.099 1.367 1.00 60.62 271 ALA A CA 1
ATOM 2083 C C . ALA A 1 271 ? 16.816 13.197 0.198 1.00 60.62 271 ALA A C 1
ATOM 2085 O O . ALA A 1 271 ? 15.883 13.986 0.268 1.00 60.62 271 ALA A O 1
ATOM 2086 N N . ILE A 1 272 ? 17.005 12.417 -0.871 1.00 67.50 272 ILE A N 1
ATOM 2087 C CA . ILE A 1 272 ? 16.227 12.422 -2.123 1.00 67.50 272 ILE A CA 1
ATOM 2088 C C . ILE A 1 272 ? 15.575 11.045 -2.347 1.00 67.50 272 ILE A C 1
ATOM 2090 O O . ILE A 1 272 ? 15.418 10.584 -3.471 1.00 67.50 272 ILE A O 1
ATOM 2094 N N . SER A 1 273 ? 15.287 10.321 -1.269 1.00 82.69 273 SER A N 1
ATOM 2095 C CA . SER A 1 273 ? 14.660 9.002 -1.362 1.00 82.69 273 SER A CA 1
ATOM 2096 C C . SER A 1 273 ? 13.180 9.175 -1.700 1.00 82.69 273 SER A C 1
ATOM 2098 O O . SER A 1 273 ? 12.464 9.826 -0.946 1.00 82.69 273 SER A O 1
ATOM 2100 N N . GLU A 1 274 ? 12.715 8.617 -2.815 1.00 90.44 274 GLU A N 1
ATOM 2101 C CA . GLU A 1 274 ? 11.330 8.784 -3.269 1.00 90.44 274 GLU A CA 1
ATOM 2102 C C . GLU A 1 274 ? 10.734 7.425 -3.647 1.00 90.44 274 GLU A C 1
ATOM 2104 O O . GLU A 1 274 ? 11.399 6.576 -4.255 1.00 90.44 274 GLU A O 1
ATOM 2109 N N . VAL A 1 275 ? 9.471 7.217 -3.278 1.00 95.25 275 VAL A N 1
ATOM 2110 C CA . VAL A 1 275 ? 8.747 5.970 -3.539 1.00 95.25 275 VAL A CA 1
ATOM 2111 C C . VAL A 1 275 ? 7.319 6.249 -3.992 1.00 95.25 275 VAL A C 1
ATOM 2113 O O . VAL A 1 275 ? 6.620 7.092 -3.431 1.00 95.25 275 VAL A O 1
ATOM 2116 N N . ASP A 1 276 ? 6.868 5.487 -4.980 1.00 96.69 276 ASP A N 1
ATOM 2117 C CA . ASP A 1 276 ? 5.472 5.387 -5.378 1.00 96.69 276 ASP A CA 1
ATOM 2118 C C . ASP A 1 276 ? 4.834 4.179 -4.705 1.00 96.69 276 ASP A C 1
ATOM 2120 O O . ASP A 1 276 ? 5.240 3.035 -4.926 1.00 96.69 276 ASP A O 1
ATOM 2124 N N . ILE A 1 277 ? 3.798 4.428 -3.909 1.00 97.44 277 ILE A N 1
ATOM 2125 C CA . ILE A 1 277 ? 2.982 3.387 -3.290 1.00 97.44 277 ILE A CA 1
ATOM 2126 C C . ILE A 1 277 ? 1.620 3.415 -3.959 1.00 97.44 277 ILE A C 1
ATOM 2128 O O . ILE A 1 277 ? 0.863 4.375 -3.831 1.00 97.44 277 ILE A O 1
ATOM 2132 N N . SER A 1 278 ? 1.313 2.355 -4.694 1.00 97.88 278 SER A N 1
ATOM 2133 C CA . SER A 1 278 ? 0.217 2.351 -5.653 1.00 97.88 278 SER A CA 1
ATOM 2134 C C . SER A 1 278 ? -0.691 1.140 -5.538 1.00 97.88 278 SER A C 1
ATOM 2136 O O . SER A 1 278 ? -0.296 0.062 -5.089 1.00 97.88 278 SER A O 1
ATOM 2138 N N . VAL A 1 279 ? -1.905 1.308 -6.055 1.00 98.00 279 VAL A N 1
ATOM 2139 C CA . VAL A 1 279 ? -2.758 0.199 -6.489 1.00 98.00 279 VAL A CA 1
ATOM 2140 C C . VAL A 1 279 ? -3.093 0.350 -7.963 1.00 98.00 279 VAL A C 1
ATOM 2142 O O . VAL A 1 279 ? -3.268 1.464 -8.461 1.00 98.00 279 VAL A O 1
ATOM 2145 N N . THR A 1 280 ? -3.187 -0.768 -8.677 1.00 98.06 280 THR A N 1
ATOM 2146 C CA . THR A 1 280 ? -3.460 -0.761 -10.115 1.00 98.06 280 THR A CA 1
ATOM 2147 C C . THR A 1 280 ? -4.232 -1.989 -10.577 1.00 98.06 280 THR A C 1
ATOM 2149 O O . THR A 1 280 ? -4.193 -3.041 -9.939 1.00 98.06 280 THR A O 1
ATOM 2152 N N . TYR A 1 281 ? -4.926 -1.875 -11.707 1.00 97.81 281 TYR A N 1
ATOM 2153 C CA . TYR A 1 281 ? -5.415 -3.041 -12.434 1.00 97.81 281 TYR A CA 1
ATOM 2154 C C . TYR A 1 281 ? -4.267 -3.819 -13.079 1.00 97.81 281 TYR A C 1
ATOM 2156 O O . TYR A 1 281 ? -3.241 -3.264 -13.474 1.00 97.81 281 TYR A O 1
ATOM 2164 N N . LYS A 1 282 ? -4.462 -5.128 -13.263 1.00 95.81 282 LYS A N 1
ATOM 2165 C CA . LYS A 1 282 ? -3.445 -5.986 -13.891 1.00 95.81 282 LYS A CA 1
ATOM 2166 C C . LYS A 1 282 ? -3.118 -5.574 -15.334 1.00 95.81 282 LYS A C 1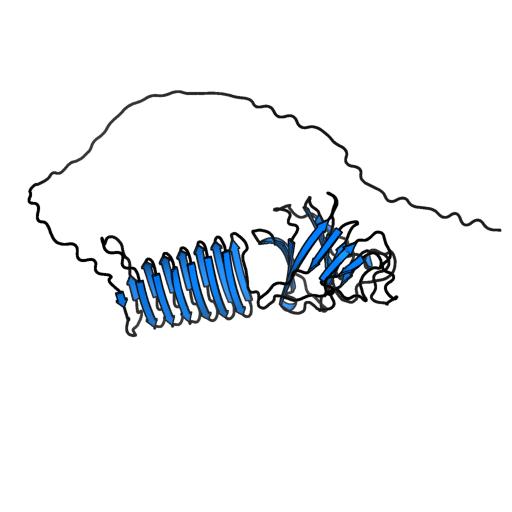
ATOM 2168 O O . LYS A 1 282 ? -2.012 -5.834 -15.797 1.00 95.81 282 LYS A O 1
ATOM 2173 N N . SER A 1 283 ? -4.051 -4.911 -16.016 1.00 95.12 283 SER A N 1
ATOM 2174 C CA . SER A 1 283 ? -3.942 -4.457 -17.407 1.00 95.12 283 SER A CA 1
ATOM 2175 C C . SER A 1 283 ? -3.069 -3.216 -17.628 1.00 95.12 283 SER A C 1
ATOM 2177 O O . SER A 1 283 ? -2.925 -2.801 -18.779 1.00 95.12 283 SER A O 1
ATOM 2179 N N . ILE A 1 284 ? -2.488 -2.617 -16.578 1.00 95.31 284 ILE A N 1
ATOM 2180 C CA . ILE A 1 284 ? -1.530 -1.516 -16.752 1.00 95.31 284 ILE A CA 1
ATOM 2181 C C . ILE A 1 284 ? -0.387 -1.943 -17.682 1.00 95.31 284 ILE A C 1
ATOM 2183 O O . ILE A 1 284 ? 0.102 -3.079 -17.647 1.00 95.31 284 ILE A O 1
ATOM 2187 N N . ARG A 1 285 ? 0.027 -1.013 -18.542 1.00 94.75 285 ARG A N 1
ATOM 2188 C CA . ARG A 1 285 ? 1.073 -1.249 -19.531 1.00 94.75 285 ARG A CA 1
ATOM 2189 C C . ARG A 1 285 ? 2.408 -1.526 -18.836 1.00 94.75 285 ARG A C 1
ATOM 2191 O O . ARG A 1 285 ? 2.751 -0.870 -17.859 1.00 94.75 285 ARG A O 1
ATOM 2198 N N . ARG A 1 286 ? 3.177 -2.484 -19.360 1.00 94.25 286 ARG A N 1
ATOM 2199 C CA . ARG A 1 286 ? 4.490 -2.882 -18.804 1.00 94.25 286 ARG A CA 1
ATOM 2200 C C . ARG A 1 286 ? 5.675 -2.441 -19.646 1.00 94.25 286 ARG A C 1
ATOM 2202 O O . ARG A 1 286 ? 6.771 -2.299 -19.121 1.00 94.25 286 ARG A O 1
ATOM 2209 N N . LYS A 1 287 ? 5.435 -2.286 -20.946 1.00 90.88 287 LYS A N 1
ATOM 2210 C CA . LYS A 1 287 ? 6.450 -2.048 -21.966 1.00 90.88 287 LYS A CA 1
ATOM 2211 C C . LYS A 1 287 ? 6.319 -0.646 -22.540 1.00 90.88 287 LYS A C 1
ATOM 2213 O O . LYS A 1 287 ? 5.206 -0.116 -22.600 1.00 90.88 287 LYS A O 1
ATOM 2218 N N . GLU A 1 288 ? 7.433 -0.160 -23.076 1.00 82.44 288 GLU A N 1
ATOM 2219 C CA . GLU A 1 288 ? 7.593 1.126 -23.763 1.00 82.44 288 GLU A CA 1
ATOM 2220 C C . GLU A 1 288 ? 7.678 2.351 -22.843 1.00 82.44 288 GLU A C 1
ATOM 2222 O O . GLU A 1 288 ? 7.113 2.402 -21.754 1.00 82.44 288 GLU A O 1
ATOM 2227 N N . ASP A 1 289 ? 8.362 3.383 -23.343 1.00 76.25 289 ASP A N 1
ATOM 2228 C CA . ASP A 1 289 ? 8.737 4.606 -22.617 1.00 76.25 289 ASP A CA 1
ATOM 2229 C C . ASP A 1 289 ? 7.581 5.624 -22.489 1.00 76.25 289 ASP A C 1
ATOM 2231 O O . ASP A 1 289 ? 7.752 6.838 -22.567 1.00 76.25 289 ASP A O 1
ATOM 2235 N N . GLY A 1 290 ? 6.351 5.122 -22.371 1.00 83.56 290 GLY A N 1
ATOM 2236 C CA . GLY A 1 290 ? 5.144 5.934 -22.248 1.00 83.56 290 GLY A CA 1
ATOM 2237 C C . GLY A 1 290 ? 4.694 6.097 -20.798 1.00 83.56 290 GLY A C 1
ATOM 2238 O O . GLY A 1 290 ? 4.825 5.175 -19.989 1.00 83.56 290 GLY A O 1
ATOM 2239 N N . LEU A 1 291 ? 4.054 7.234 -20.507 1.00 88.25 291 LEU A N 1
ATOM 2240 C CA . LEU A 1 291 ? 3.426 7.523 -19.208 1.00 88.25 291 LEU A CA 1
ATOM 2241 C C . LEU A 1 291 ? 2.370 6.480 -18.800 1.00 88.25 291 LEU A C 1
ATOM 2243 O O . LEU A 1 291 ? 2.157 6.253 -17.615 1.00 88.25 291 LEU A O 1
ATOM 2247 N N . GLU A 1 292 ? 1.773 5.777 -19.767 1.00 91.31 292 GLU A N 1
ATOM 2248 C CA . GLU A 1 292 ? 0.772 4.722 -19.539 1.00 91.31 292 GLU A CA 1
ATOM 2249 C C . GLU A 1 292 ? 1.267 3.547 -18.678 1.00 91.31 292 GLU A C 1
ATOM 2251 O O . GLU A 1 292 ? 0.460 2.778 -18.158 1.00 91.31 292 GLU A O 1
ATOM 2256 N N . SER A 1 293 ? 2.585 3.385 -18.541 1.00 91.69 293 SER A N 1
ATOM 2257 C CA . SER A 1 293 ? 3.196 2.359 -17.688 1.00 91.69 293 SER A CA 1
ATOM 2258 C C . SER A 1 293 ? 3.627 2.878 -16.312 1.00 91.69 293 SER A C 1
ATOM 2260 O O . SER A 1 293 ? 3.983 2.078 -15.449 1.00 91.69 293 SER A O 1
ATOM 2262 N N . VAL A 1 294 ? 3.572 4.194 -16.082 1.00 94.38 294 VAL A N 1
ATOM 2263 C CA . VAL A 1 294 ? 3.966 4.842 -14.824 1.00 94.38 294 VAL A CA 1
ATOM 2264 C C . VAL A 1 294 ? 2.797 4.841 -13.848 1.00 94.38 294 VAL A C 1
ATOM 2266 O O . VAL A 1 294 ? 1.672 5.198 -14.209 1.00 94.38 294 VAL A O 1
ATOM 2269 N N . ALA A 1 295 ? 3.068 4.464 -12.601 1.00 95.31 295 ALA A N 1
ATOM 2270 C CA . ALA A 1 295 ? 2.138 4.575 -11.487 1.00 95.31 295 ALA A CA 1
ATOM 2271 C C . ALA A 1 295 ? 1.476 5.966 -11.418 1.00 95.31 295 ALA A C 1
ATOM 2273 O O . ALA A 1 295 ? 2.144 6.992 -11.396 1.00 95.31 295 ALA A O 1
ATOM 2274 N N . GLY A 1 296 ? 0.142 6.012 -11.399 1.00 96.44 296 GLY A N 1
ATOM 2275 C CA . GLY A 1 296 ? -0.639 7.249 -11.288 1.00 96.44 296 GLY A CA 1
ATOM 2276 C C . GLY A 1 296 ? -0.746 8.081 -12.574 1.00 96.44 296 GLY A C 1
ATOM 2277 O O . GLY A 1 296 ? -1.644 8.918 -12.679 1.00 96.44 296 GLY A O 1
ATOM 2278 N N . CYS A 1 297 ? 0.075 7.831 -13.598 1.00 96.44 297 CYS A N 1
ATOM 2279 C CA . CYS A 1 297 ? 0.047 8.576 -14.867 1.00 96.44 297 CYS A CA 1
ATOM 2280 C C . CYS A 1 297 ? -0.891 7.975 -15.926 1.00 96.44 297 CYS A C 1
ATOM 2282 O O . CYS A 1 297 ? -0.816 8.320 -17.101 1.00 96.44 297 CYS A O 1
ATOM 2284 N N . ASN A 1 298 ? -1.791 7.089 -15.508 1.00 95.88 298 ASN A N 1
ATOM 2285 C CA . ASN A 1 298 ? -2.810 6.453 -16.338 1.00 95.88 298 ASN A CA 1
ATOM 2286 C C . ASN A 1 298 ? -4.132 6.357 -15.564 1.00 95.88 298 ASN A C 1
ATOM 2288 O O . ASN A 1 298 ? -4.193 6.602 -14.356 1.00 95.88 298 ASN A O 1
ATOM 2292 N N . ASN A 1 299 ? -5.204 5.970 -16.249 1.00 95.88 299 ASN A N 1
ATOM 2293 C CA . ASN A 1 299 ? -6.534 5.826 -15.650 1.00 95.88 299 ASN A CA 1
ATOM 2294 C C . ASN A 1 299 ? -6.765 4.479 -14.929 1.00 95.88 299 ASN A C 1
ATOM 2296 O O . ASN A 1 299 ? -7.879 4.211 -14.482 1.00 95.88 299 ASN A O 1
ATOM 2300 N N . GLN A 1 300 ? -5.737 3.634 -14.809 1.00 96.62 300 GLN A N 1
ATOM 2301 C CA . GLN A 1 300 ? -5.811 2.285 -14.229 1.00 96.62 300 GLN A CA 1
ATOM 2302 C C . GLN A 1 300 ? -5.035 2.155 -12.914 1.00 96.62 300 GLN A C 1
ATOM 2304 O O . GLN A 1 300 ? -4.920 1.054 -12.369 1.00 96.62 300 GLN A O 1
ATOM 2309 N N . SER A 1 301 ? -4.447 3.245 -12.424 1.00 97.75 301 SER A N 1
ATOM 2310 C CA . SER A 1 301 ? -3.629 3.255 -11.216 1.00 97.75 301 SER A CA 1
ATOM 2311 C C . SER A 1 301 ? -3.861 4.509 -10.385 1.00 97.75 301 SER A C 1
ATOM 2313 O O . SER A 1 301 ? -4.201 5.576 -10.901 1.00 97.75 301 SER A O 1
ATOM 2315 N N . TRP A 1 302 ? -3.685 4.352 -9.079 1.00 98.44 302 TRP A N 1
ATOM 2316 C CA . TRP A 1 302 ? -3.758 5.413 -8.082 1.00 98.44 302 TRP A CA 1
ATOM 2317 C C . TRP A 1 302 ? -2.484 5.327 -7.246 1.00 98.44 302 TRP A C 1
ATOM 2319 O O . TRP A 1 302 ? -2.272 4.308 -6.584 1.00 98.44 302 TRP A O 1
ATOM 2329 N N . SER A 1 303 ? -1.646 6.364 -7.309 1.00 98.25 303 SER A N 1
ATOM 2330 C CA . SER A 1 303 ? -0.333 6.399 -6.654 1.00 98.25 303 SER A CA 1
ATOM 2331 C C . SER A 1 303 ? -0.279 7.457 -5.571 1.00 98.25 303 SER A C 1
ATOM 2333 O O . SER A 1 303 ? -0.715 8.592 -5.771 1.00 98.25 303 SER A O 1
ATOM 2335 N N . LEU A 1 304 ? 0.302 7.094 -4.435 1.00 97.56 304 LEU A N 1
ATOM 2336 C CA . LEU A 1 304 ? 0.840 8.044 -3.486 1.00 97.56 304 LEU A CA 1
ATOM 2337 C C . LEU A 1 304 ? 2.356 8.112 -3.667 1.00 97.56 304 LEU A C 1
ATOM 2339 O O . LEU A 1 304 ? 3.079 7.185 -3.301 1.00 97.56 304 LEU A O 1
ATOM 2343 N N . PHE A 1 305 ? 2.815 9.240 -4.190 1.00 95.50 305 PHE A N 1
ATOM 2344 C CA . PHE A 1 305 ? 4.223 9.580 -4.282 1.00 95.50 305 PHE A CA 1
ATOM 2345 C C . PHE A 1 305 ? 4.691 10.161 -2.945 1.00 95.50 305 PHE A C 1
ATOM 2347 O O . PHE A 1 305 ? 4.108 11.129 -2.443 1.00 95.50 305 PHE A O 1
ATOM 2354 N N . CYS A 1 306 ? 5.715 9.549 -2.356 1.00 92.75 306 CYS A N 1
ATOM 2355 C CA . CYS A 1 306 ? 6.224 9.869 -1.028 1.00 92.75 306 CYS A CA 1
ATOM 2356 C C . CYS A 1 306 ? 7.682 10.315 -1.108 1.00 92.75 306 CYS A C 1
ATOM 2358 O O . CYS A 1 306 ? 8.512 9.626 -1.700 1.00 92.75 306 CYS A O 1
ATOM 2360 N N . THR A 1 307 ? 7.991 11.431 -0.453 1.00 89.75 307 THR A N 1
ATOM 2361 C CA . THR A 1 307 ? 9.354 11.941 -0.259 1.00 89.75 307 THR A CA 1
ATOM 2362 C C . THR A 1 307 ? 9.554 12.314 1.215 1.00 89.75 307 THR A C 1
ATOM 2364 O O . THR A 1 307 ? 8.576 12.374 1.967 1.00 89.75 307 THR A O 1
ATOM 2367 N N . PRO A 1 308 ? 10.786 12.614 1.670 1.00 86.56 308 PRO A N 1
ATOM 2368 C CA . PRO A 1 308 ? 11.023 13.078 3.036 1.00 86.56 308 PRO A CA 1
ATOM 2369 C C . PRO A 1 308 ? 10.337 14.420 3.335 1.00 86.56 308 PRO A C 1
ATOM 2371 O O . PRO A 1 308 ? 10.095 14.738 4.498 1.00 86.56 308 PRO A O 1
ATOM 2374 N N . ASP A 1 309 ? 10.007 15.186 2.290 1.00 86.94 309 ASP A N 1
ATOM 2375 C CA . ASP A 1 309 ? 9.428 16.526 2.388 1.00 86.94 309 ASP A CA 1
ATOM 2376 C C . ASP A 1 309 ? 7.894 16.533 2.306 1.00 86.94 309 ASP A C 1
ATOM 2378 O O . ASP A 1 309 ? 7.269 17.534 2.665 1.00 86.94 309 ASP A O 1
ATOM 2382 N N . GLY A 1 310 ? 7.258 15.450 1.846 1.00 89.94 310 GLY A N 1
ATOM 2383 C CA . GLY A 1 310 ? 5.803 15.397 1.756 1.00 89.94 310 GLY A CA 1
ATOM 2384 C C . GLY A 1 310 ? 5.237 14.326 0.831 1.00 89.94 310 GLY A C 1
ATOM 2385 O O . GLY A 1 310 ? 5.896 13.351 0.476 1.00 89.94 310 GLY A O 1
ATOM 2386 N N . TYR A 1 311 ? 3.970 14.529 0.461 1.00 93.56 311 TYR A N 1
ATOM 2387 C CA . TYR A 1 311 ? 3.192 13.580 -0.326 1.00 93.56 311 TYR A CA 1
ATOM 2388 C C . TYR A 1 311 ? 2.487 14.261 -1.501 1.00 93.56 311 TYR A C 1
ATOM 2390 O O . TYR A 1 311 ? 1.911 15.345 -1.354 1.00 93.56 311 TYR A O 1
ATOM 2398 N N . SER A 1 312 ? 2.442 13.566 -2.632 1.00 95.94 312 SER A N 1
ATOM 2399 C CA . SER A 1 312 ? 1.610 13.923 -3.780 1.00 95.94 312 SER A CA 1
ATOM 2400 C C . SER A 1 312 ? 0.779 12.721 -4.202 1.00 95.94 312 SER A C 1
ATOM 2402 O O . SER A 1 312 ? 1.279 11.605 -4.310 1.00 95.94 312 SER A O 1
ATOM 2404 N N . PHE A 1 313 ? -0.505 12.944 -4.451 1.00 98.06 313 PHE A N 1
ATOM 2405 C CA . PHE A 1 313 ? -1.384 11.924 -5.003 1.00 98.06 313 PHE A CA 1
ATOM 2406 C C . PHE A 1 313 ? -1.453 12.047 -6.524 1.00 98.06 313 PHE A C 1
ATOM 2408 O O . PHE A 1 313 ? -1.648 13.145 -7.040 1.00 98.06 313 PHE A O 1
ATOM 2415 N N . TRP A 1 314 ? -1.337 10.925 -7.228 1.00 98.38 314 TRP A N 1
ATOM 2416 C CA . TRP A 1 314 ? -1.364 10.858 -8.684 1.00 98.38 314 TRP A CA 1
ATOM 2417 C C . TRP A 1 314 ? -2.427 9.881 -9.176 1.00 98.38 314 TRP A C 1
ATOM 2419 O O . TRP A 1 314 ? -2.480 8.717 -8.770 1.00 98.38 314 TRP A O 1
ATOM 2429 N N . HIS A 1 315 ? -3.257 10.354 -10.099 1.00 98.00 315 HIS A N 1
ATOM 2430 C CA . HIS A 1 315 ? -4.185 9.525 -10.858 1.00 98.00 315 HIS A CA 1
ATOM 2431 C C . HIS A 1 315 ? -4.469 10.173 -12.211 1.00 98.00 315 HIS A C 1
ATOM 2433 O O . HIS A 1 315 ? -4.689 11.382 -12.279 1.00 98.00 315 HIS A O 1
ATOM 2439 N N . ASN A 1 316 ? -4.505 9.379 -13.284 1.00 97.00 316 ASN A N 1
ATOM 2440 C CA . ASN A 1 316 ? -4.771 9.860 -14.638 1.00 97.00 316 ASN A CA 1
ATOM 2441 C C . ASN A 1 316 ? -3.853 11.025 -15.064 1.00 97.00 316 ASN A C 1
ATOM 2443 O O . ASN A 1 316 ? -4.302 11.971 -15.709 1.00 97.00 316 ASN A O 1
ATOM 2447 N N . ASN A 1 317 ? -2.576 10.966 -14.665 1.00 96.31 317 ASN A N 1
ATOM 2448 C CA . ASN A 1 317 ? -1.566 11.998 -14.937 1.00 96.31 317 ASN A CA 1
ATOM 2449 C C . ASN A 1 317 ? -1.897 13.376 -14.324 1.00 96.31 317 ASN A C 1
ATOM 2451 O O . ASN A 1 317 ? -1.440 14.413 -14.804 1.00 96.31 317 ASN A O 1
ATOM 2455 N N . ILE A 1 318 ? -2.705 13.392 -13.262 1.00 97.31 318 ILE A N 1
ATOM 2456 C CA . ILE A 1 318 ? -3.030 14.591 -12.492 1.00 97.31 318 ILE A CA 1
ATOM 2457 C C . ILE A 1 318 ? -2.396 14.461 -11.111 1.00 97.31 318 ILE A C 1
ATOM 2459 O O . ILE A 1 318 ? -2.732 13.552 -10.350 1.00 97.31 318 ILE A O 1
ATOM 2463 N N . GLU A 1 319 ? -1.510 15.402 -10.791 1.00 97.56 319 GLU A N 1
ATOM 2464 C CA . GLU A 1 319 ? -0.921 15.551 -9.463 1.00 97.56 319 GLU A CA 1
ATOM 2465 C C . GLU A 1 319 ? -1.845 16.364 -8.551 1.00 97.56 319 GLU A C 1
ATOM 2467 O O . GLU A 1 319 ? -2.291 17.461 -8.891 1.00 97.56 319 GLU A O 1
ATOM 2472 N N . THR A 1 320 ? -2.073 15.860 -7.344 1.00 97.12 320 THR A N 1
ATOM 2473 C CA . THR A 1 320 ? -2.671 16.597 -6.232 1.00 97.12 320 THR A CA 1
ATOM 2474 C C . THR A 1 320 ? -1.676 16.645 -5.082 1.00 97.12 320 THR A C 1
ATOM 2476 O O . THR A 1 320 ? -1.443 15.639 -4.412 1.00 97.12 320 THR A O 1
ATOM 2479 N N . LYS A 1 321 ? -1.098 17.821 -4.825 1.00 95.88 321 LYS A N 1
ATOM 2480 C CA . LYS A 1 321 ? -0.198 18.027 -3.683 1.00 95.88 321 LYS A CA 1
ATOM 2481 C C . LYS A 1 321 ? -0.979 17.949 -2.380 1.00 95.88 321 LYS A C 1
ATOM 2483 O O . LYS A 1 321 ? -2.010 18.608 -2.235 1.00 95.88 321 LYS A O 1
ATOM 2488 N N . LEU A 1 322 ? -0.485 17.156 -1.439 1.00 94.31 322 LEU A N 1
ATOM 2489 C CA . LEU A 1 322 ? -1.172 16.906 -0.180 1.00 94.31 322 LEU A CA 1
ATOM 2490 C C . LEU A 1 322 ? -0.531 17.697 0.965 1.00 94.31 322 LEU A C 1
ATOM 2492 O O . LEU A 1 322 ? 0.676 17.950 0.950 1.00 94.31 322 LEU A O 1
ATOM 2496 N N . PRO A 1 323 ? -1.318 18.100 1.976 1.00 87.38 323 PRO A N 1
ATOM 2497 C CA . PRO A 1 323 ? -0.773 18.758 3.153 1.00 87.38 323 PRO A CA 1
ATOM 2498 C C . PRO A 1 323 ? 0.165 17.813 3.910 1.00 87.38 323 PRO A C 1
ATOM 2500 O O . PRO A 1 323 ? -0.148 16.644 4.140 1.00 87.38 323 PRO A O 1
ATOM 2503 N N . VAL A 1 324 ? 1.312 18.340 4.333 1.00 81.88 324 VAL A N 1
ATOM 2504 C CA . VAL A 1 324 ? 2.313 17.570 5.074 1.00 81.88 324 VAL A CA 1
ATOM 2505 C C . VAL A 1 324 ? 1.888 17.476 6.534 1.00 81.88 324 VAL A C 1
ATOM 2507 O O . VAL A 1 324 ? 1.900 18.463 7.269 1.00 81.88 324 VAL A O 1
ATOM 2510 N N . VAL A 1 325 ? 1.515 16.273 6.963 1.00 66.69 325 VAL A N 1
ATOM 2511 C CA . VAL A 1 325 ? 1.192 15.964 8.358 1.00 66.69 325 VAL A CA 1
ATOM 2512 C C . VAL A 1 325 ? 2.108 14.827 8.789 1.00 66.69 325 VAL A C 1
ATOM 2514 O O . VAL A 1 325 ? 1.781 13.673 8.555 1.00 66.69 325 VAL A O 1
ATOM 2517 N N . ASN A 1 326 ? 3.264 15.169 9.370 1.00 74.25 326 ASN A N 1
ATOM 2518 C CA . ASN A 1 326 ? 4.314 14.250 9.838 1.00 74.25 326 ASN A CA 1
ATOM 2519 C C . ASN A 1 326 ? 4.680 13.134 8.838 1.00 74.25 326 ASN A C 1
ATOM 2521 O O . ASN A 1 326 ? 4.013 12.099 8.733 1.00 74.25 326 ASN A O 1
ATOM 2525 N N . VAL A 1 327 ? 5.791 13.332 8.129 1.00 80.69 327 VAL A N 1
ATOM 2526 C CA . VAL A 1 327 ? 6.309 12.330 7.194 1.00 80.69 327 VAL A CA 1
ATOM 2527 C C . VAL A 1 327 ? 6.819 11.110 7.962 1.00 80.69 327 VAL A C 1
ATOM 2529 O O . VAL A 1 327 ? 7.527 11.255 8.960 1.00 80.69 327 VAL A O 1
ATOM 2532 N N . SER A 1 328 ? 6.431 9.917 7.512 1.00 86.00 328 SER A N 1
ATOM 2533 C CA . SER A 1 328 ? 6.915 8.648 8.049 1.00 86.00 328 SER A CA 1
ATOM 2534 C C . SER A 1 328 ? 7.510 7.783 6.944 1.00 86.00 328 SER A C 1
ATOM 2536 O O . SER A 1 328 ? 7.057 7.802 5.800 1.00 86.00 328 SER A O 1
ATOM 2538 N N . SER A 1 329 ? 8.496 6.976 7.323 1.00 89.25 329 SER A N 1
ATOM 2539 C CA . SER A 1 329 ? 9.066 5.916 6.493 1.00 89.25 329 SER A CA 1
ATOM 2540 C C . SER A 1 329 ? 8.164 4.686 6.394 1.00 89.25 329 SER A C 1
ATOM 2542 O O . SER A 1 329 ? 8.460 3.781 5.625 1.00 89.25 329 SER A O 1
ATOM 2544 N N . THR A 1 330 ? 7.065 4.618 7.150 1.00 92.12 330 THR A N 1
ATOM 2545 C CA . THR A 1 330 ? 6.090 3.526 7.046 1.00 92.12 330 THR A CA 1
ATOM 2546 C C . THR A 1 330 ? 4.743 4.061 6.594 1.00 92.12 330 THR A C 1
ATOM 2548 O O . THR A 1 330 ? 4.214 5.027 7.145 1.00 92.12 330 THR A O 1
ATOM 2551 N N . MET A 1 331 ? 4.185 3.402 5.588 1.00 92.50 331 MET A N 1
ATOM 2552 C CA . MET A 1 331 ? 2.988 3.820 4.881 1.00 92.50 331 MET A CA 1
ATOM 2553 C C . MET A 1 331 ? 1.973 2.685 4.898 1.00 92.50 331 MET A C 1
ATOM 2555 O O . MET A 1 331 ? 2.283 1.561 4.509 1.00 92.50 331 MET A O 1
ATOM 2559 N N . GLY A 1 332 ? 0.761 2.981 5.354 1.00 92.69 332 GLY A N 1
ATOM 2560 C CA . GLY A 1 332 ? -0.353 2.039 5.381 1.00 92.69 332 GLY A CA 1
ATOM 2561 C C . GLY A 1 332 ? -1.275 2.262 4.191 1.00 92.69 332 GLY A C 1
ATOM 2562 O O . GLY A 1 332 ? -1.616 3.405 3.877 1.00 92.69 332 GLY A O 1
ATOM 2563 N N . VAL A 1 333 ? -1.722 1.184 3.554 1.00 94.50 333 VAL A N 1
ATOM 2564 C CA . VAL A 1 333 ? -2.696 1.241 2.459 1.00 94.50 333 VAL A CA 1
ATOM 2565 C C . VAL A 1 333 ? -3.898 0.392 2.822 1.00 94.50 333 VAL A C 1
ATOM 2567 O O . VAL A 1 333 ? -3.762 -0.778 3.168 1.00 94.50 333 VAL A O 1
ATOM 2570 N N . TYR A 1 334 ? -5.082 0.992 2.738 1.00 92.69 334 TYR A N 1
ATOM 2571 C CA . TYR A 1 334 ? -6.354 0.315 2.943 1.00 92.69 334 TYR A CA 1
ATOM 2572 C C . TYR A 1 334 ? -7.190 0.370 1.670 1.00 92.69 334 TYR A C 1
ATOM 2574 O O . TYR A 1 334 ? -7.416 1.445 1.110 1.00 92.69 334 TYR A O 1
ATOM 2582 N N . VAL A 1 335 ? -7.702 -0.785 1.264 1.00 90.75 335 VAL A N 1
ATOM 2583 C CA . VAL A 1 335 ? -8.632 -0.938 0.147 1.00 90.75 335 VAL A CA 1
ATOM 2584 C C . VAL A 1 335 ? -9.913 -1.562 0.673 1.00 90.75 335 VAL A C 1
ATOM 2586 O O . VAL A 1 335 ? -9.859 -2.593 1.331 1.00 90.75 335 VAL A O 1
ATOM 2589 N N . ASP A 1 336 ? -11.061 -0.974 0.345 1.00 89.38 336 ASP A N 1
ATOM 2590 C CA . ASP A 1 336 ? -12.359 -1.650 0.347 1.00 89.38 336 ASP A CA 1
ATOM 2591 C C . ASP A 1 336 ? -12.875 -1.651 -1.087 1.00 89.38 336 ASP A C 1
ATOM 2593 O O . ASP A 1 336 ? -13.447 -0.669 -1.567 1.00 89.38 336 ASP A O 1
ATOM 2597 N N . HIS A 1 337 ? -12.627 -2.755 -1.789 1.00 91.00 337 HIS A N 1
ATOM 2598 C CA . HIS A 1 337 ? -12.966 -2.892 -3.201 1.00 91.00 337 HIS A CA 1
ATOM 2599 C C . HIS A 1 337 ? -14.476 -2.741 -3.432 1.00 91.00 337 HIS A C 1
ATOM 2601 O O . HIS A 1 337 ? -14.898 -2.046 -4.351 1.00 91.00 337 HIS A O 1
ATOM 2607 N N . SER A 1 338 ? -15.288 -3.312 -2.534 1.00 90.31 338 SER A N 1
ATOM 2608 C CA . SER A 1 338 ? -16.751 -3.317 -2.639 1.00 90.31 338 SER A CA 1
ATOM 2609 C C . SER A 1 338 ? -17.382 -1.948 -2.388 1.00 90.31 338 SER A C 1
ATOM 2611 O O . SER A 1 338 ? -18.350 -1.580 -3.050 1.00 90.31 338 SER A O 1
ATOM 2613 N N . ALA A 1 339 ? -16.825 -1.184 -1.446 1.00 86.31 339 ALA A N 1
ATOM 2614 C CA . ALA A 1 339 ? -17.261 0.175 -1.146 1.00 86.31 339 ALA A CA 1
ATOM 2615 C C . ALA A 1 339 ? -16.581 1.227 -2.035 1.00 86.31 339 ALA A C 1
ATOM 2617 O O . ALA A 1 339 ? -16.930 2.409 -1.958 1.00 86.31 339 ALA A O 1
ATOM 2618 N N . GLY A 1 340 ? -15.604 0.818 -2.849 1.00 91.75 340 GLY A N 1
ATOM 2619 C CA . GLY A 1 340 ? -14.873 1.722 -3.718 1.00 91.75 340 GLY A CA 1
ATOM 2620 C C . GLY A 1 340 ? -13.919 2.654 -2.975 1.00 91.75 340 GLY A C 1
ATOM 2621 O O . GLY A 1 340 ? -13.731 3.792 -3.390 1.00 91.75 340 GLY A O 1
ATOM 2622 N N . ILE A 1 341 ? -13.371 2.230 -1.834 1.00 92.12 341 ILE A N 1
ATOM 2623 C CA . ILE A 1 341 ? -12.530 3.076 -0.978 1.00 92.12 341 ILE A CA 1
ATOM 2624 C C . ILE A 1 341 ? -11.065 2.680 -1.136 1.00 92.12 341 ILE A C 1
ATOM 2626 O O . ILE A 1 341 ? -10.719 1.509 -0.998 1.00 92.12 341 ILE A O 1
ATOM 2630 N N . LEU A 1 342 ? -10.207 3.677 -1.342 1.00 95.56 342 LEU A N 1
ATOM 2631 C CA . LEU A 1 342 ? -8.756 3.574 -1.213 1.00 95.56 342 LEU A CA 1
ATOM 2632 C C . LEU A 1 342 ? -8.283 4.670 -0.262 1.00 95.56 342 LEU A C 1
ATOM 2634 O O . LEU A 1 342 ? -8.570 5.845 -0.490 1.00 95.56 342 LEU A O 1
ATOM 2638 N N . SER A 1 343 ? -7.555 4.294 0.781 1.00 93.62 343 SER A N 1
ATOM 2639 C CA . SER A 1 343 ? -7.014 5.227 1.766 1.00 93.62 343 SER A CA 1
ATOM 2640 C C . SER A 1 343 ? -5.531 4.966 1.990 1.00 93.62 343 SER A C 1
ATOM 2642 O O . SER A 1 343 ? -5.116 3.817 2.138 1.00 93.62 343 SER A O 1
ATOM 2644 N N . PHE A 1 344 ? -4.759 6.042 2.080 1.00 93.06 344 PHE A N 1
ATOM 2645 C CA . PHE A 1 344 ? -3.341 6.016 2.413 1.00 93.06 344 PHE A CA 1
ATOM 2646 C C . PHE A 1 344 ? -3.098 6.662 3.770 1.00 93.06 344 PHE A C 1
ATOM 2648 O O . PHE A 1 344 ? -3.708 7.684 4.100 1.00 93.06 344 PHE A O 1
ATOM 2655 N N . TYR A 1 345 ? -2.171 6.093 4.530 1.00 89.38 345 TYR A N 1
ATOM 2656 C CA . TYR A 1 345 ? -1.869 6.505 5.891 1.00 89.38 345 TYR A CA 1
ATOM 2657 C C . TYR A 1 345 ? -0.368 6.647 6.112 1.00 89.38 345 TYR A C 1
ATOM 2659 O O . TYR A 1 345 ? 0.408 5.833 5.621 1.00 89.38 345 TYR A O 1
ATOM 2667 N N . SER A 1 346 ? 0.018 7.639 6.911 1.00 88.44 346 SER A N 1
ATOM 2668 C CA . SER A 1 346 ? 1.349 7.716 7.516 1.00 88.44 346 SER A CA 1
ATOM 2669 C C . SER A 1 346 ? 1.299 6.907 8.805 1.00 88.44 346 SER A C 1
ATOM 2671 O O . SER A 1 346 ? 0.413 7.120 9.639 1.00 88.44 346 SER A O 1
ATOM 2673 N N . VAL A 1 347 ? 2.209 5.949 8.954 1.00 85.50 347 VAL A N 1
ATOM 2674 C CA . VAL A 1 347 ? 2.255 5.024 10.090 1.00 85.50 347 VAL A CA 1
ATOM 2675 C C . VAL A 1 347 ? 3.538 5.277 10.864 1.00 85.50 347 VAL A C 1
ATOM 2677 O O . VAL A 1 347 ? 4.633 5.138 10.337 1.00 85.50 347 VAL A O 1
ATOM 2680 N N . SER A 1 348 ? 3.423 5.679 12.123 1.00 82.06 348 SER A N 1
ATOM 2681 C CA . SER A 1 348 ? 4.563 5.900 13.021 1.00 82.06 348 SER A CA 1
ATOM 2682 C C . SER A 1 348 ? 4.213 5.386 14.423 1.00 82.06 348 SER A C 1
ATOM 2684 O O . SER A 1 348 ? 3.662 4.297 14.576 1.00 82.06 348 SER A O 1
ATOM 2686 N N . ASP A 1 349 ? 4.440 6.191 15.462 1.00 71.44 349 ASP A N 1
ATOM 2687 C CA . ASP A 1 349 ? 3.739 6.009 16.731 1.00 71.44 349 ASP A CA 1
ATOM 2688 C C . ASP A 1 349 ? 2.232 6.260 16.571 1.00 71.44 349 ASP A C 1
ATOM 2690 O O . ASP A 1 349 ? 1.458 5.805 17.389 1.00 71.44 349 ASP A O 1
ATOM 2694 N N . THR A 1 350 ? 1.760 6.965 15.551 1.00 66.69 350 THR A N 1
ATOM 2695 C CA . THR A 1 350 ? 0.320 7.114 15.286 1.00 66.69 350 THR A CA 1
ATOM 2696 C C . THR A 1 350 ? 0.036 6.839 13.821 1.00 66.69 350 THR A C 1
ATOM 2698 O O . THR A 1 350 ? 0.919 7.028 12.987 1.00 66.69 350 THR A O 1
ATOM 2701 N N . MET A 1 351 ? -1.197 6.442 13.510 1.00 78.06 351 MET A N 1
ATOM 2702 C CA . MET A 1 351 ? -1.671 6.299 12.135 1.00 78.06 351 MET A CA 1
ATOM 2703 C C . MET A 1 351 ? -2.491 7.534 11.751 1.00 78.06 351 MET A C 1
ATOM 2705 O O . MET A 1 351 ? -3.534 7.790 12.354 1.00 78.06 351 MET A O 1
ATOM 2709 N N . SER A 1 352 ? -2.027 8.309 10.773 1.00 80.00 352 SER A N 1
ATOM 2710 C CA . SER A 1 352 ? -2.726 9.498 10.270 1.00 80.00 352 SER A CA 1
ATOM 2711 C C . SER A 1 352 ? -3.159 9.299 8.822 1.00 80.00 352 SER A C 1
ATOM 2713 O O . SER A 1 352 ? -2.385 8.840 7.987 1.00 80.00 352 SER A O 1
ATOM 2715 N N . LEU A 1 353 ? -4.416 9.634 8.515 1.00 84.25 353 LEU A N 1
ATOM 2716 C CA . LEU A 1 353 ? -4.920 9.602 7.143 1.00 84.25 353 LEU A CA 1
ATOM 2717 C C . LEU A 1 353 ? -4.223 10.691 6.321 1.00 84.25 353 LEU A C 1
ATOM 2719 O O . LEU A 1 353 ? -4.301 11.867 6.672 1.00 84.25 353 LEU A O 1
ATOM 2723 N N . ILE A 1 354 ? -3.585 10.291 5.225 1.00 90.12 354 ILE A N 1
ATOM 2724 C CA . ILE A 1 354 ? -2.945 11.197 4.266 1.00 90.12 354 ILE A CA 1
ATOM 2725 C C . ILE A 1 354 ? -3.944 11.581 3.179 1.00 90.12 354 ILE A C 1
ATOM 2727 O O . ILE A 1 354 ? -4.175 12.758 2.908 1.00 90.12 354 ILE A O 1
ATOM 2731 N N . HIS A 1 355 ? -4.547 10.573 2.550 1.00 93.44 355 HIS A N 1
ATOM 2732 C CA . HIS A 1 355 ? -5.460 10.774 1.436 1.00 93.44 355 HIS A CA 1
ATOM 2733 C C . HIS A 1 355 ? -6.466 9.637 1.344 1.00 93.44 355 HIS A C 1
ATOM 2735 O O . HIS A 1 355 ? -6.157 8.493 1.677 1.00 93.44 355 HIS A O 1
ATOM 2741 N N . ARG A 1 356 ? -7.668 9.954 0.867 1.00 93.00 356 ARG A N 1
ATOM 2742 C CA . ARG A 1 356 ? -8.712 8.974 0.588 1.00 93.00 356 ARG A CA 1
ATOM 2743 C C . ARG A 1 356 ? -9.379 9.300 -0.734 1.00 93.00 356 ARG A C 1
ATOM 2745 O O . ARG A 1 356 ? -9.839 10.420 -0.937 1.00 93.00 356 ARG A O 1
ATOM 2752 N N . VAL A 1 357 ? -9.518 8.275 -1.560 1.00 93.94 357 VAL A N 1
ATOM 2753 C CA . VAL A 1 357 ? -10.308 8.300 -2.783 1.00 93.94 357 VAL A CA 1
ATOM 2754 C C . VAL A 1 357 ? -11.532 7.417 -2.596 1.00 93.94 357 VAL A C 1
ATOM 2756 O O . VAL A 1 357 ? -11.477 6.365 -1.952 1.00 93.94 357 VAL A O 1
ATOM 2759 N N . GLN A 1 358 ? -12.645 7.863 -3.170 1.00 93.88 358 GLN A N 1
ATOM 2760 C CA . GLN A 1 358 ? -13.825 7.040 -3.360 1.00 93.88 358 GLN A CA 1
ATOM 2761 C C . GLN A 1 358 ? -14.134 6.963 -4.855 1.00 93.88 358 GLN A C 1
ATOM 2763 O O . GLN A 1 358 ? -14.388 7.983 -5.490 1.00 93.88 358 GLN A O 1
ATOM 2768 N N . THR A 1 359 ? -14.067 5.763 -5.422 1.00 93.69 359 THR A N 1
ATOM 2769 C CA . THR A 1 359 ? -14.243 5.503 -6.855 1.00 93.69 359 THR A CA 1
ATOM 2770 C C . THR A 1 359 ? -14.843 4.119 -7.085 1.00 93.69 359 THR A C 1
ATOM 2772 O O . THR A 1 359 ? -14.904 3.308 -6.172 1.00 93.69 359 THR A O 1
ATOM 2775 N N . THR A 1 360 ? -15.299 3.819 -8.298 1.00 95.56 360 THR A N 1
ATOM 2776 C CA . THR A 1 360 ? -15.800 2.478 -8.634 1.00 95.56 360 THR A CA 1
ATOM 2777 C C . THR A 1 360 ? -14.682 1.651 -9.256 1.00 95.56 360 THR A C 1
ATOM 2779 O O . THR A 1 360 ? -14.276 1.909 -10.389 1.00 95.56 360 THR A O 1
ATOM 2782 N N . PHE A 1 361 ? -14.194 0.645 -8.530 1.00 95.81 361 PHE A N 1
ATOM 2783 C CA . PHE A 1 361 ? -13.224 -0.299 -9.075 1.00 95.81 361 PHE A CA 1
ATOM 2784 C C . PHE A 1 361 ? -13.920 -1.313 -9.982 1.00 95.81 361 PHE A C 1
ATOM 2786 O O . PHE A 1 361 ? -14.860 -1.991 -9.575 1.00 95.81 361 PHE A O 1
ATOM 2793 N N . THR A 1 362 ? -13.451 -1.429 -11.219 1.00 95.19 362 THR A N 1
ATOM 2794 C CA . THR A 1 362 ? -14.062 -2.275 -12.254 1.00 95.19 362 THR A CA 1
ATOM 2795 C C . THR A 1 362 ? -13.347 -3.611 -12.434 1.00 95.19 362 THR A C 1
ATOM 2797 O O . THR A 1 362 ? -13.886 -4.513 -13.068 1.00 95.19 362 THR A O 1
ATOM 2800 N N . GLN A 1 363 ? -12.144 -3.755 -11.874 1.00 96.44 363 GLN A N 1
ATOM 2801 C CA . GLN A 1 363 ? -11.322 -4.963 -11.953 1.00 96.44 363 GLN A CA 1
ATOM 2802 C C . GLN A 1 363 ? -10.622 -5.234 -10.610 1.00 96.44 363 GLN A C 1
ATOM 2804 O O . GLN A 1 363 ? -10.563 -4.337 -9.758 1.00 96.44 363 GLN A O 1
ATOM 2809 N N . PRO A 1 364 ? -10.079 -6.449 -10.392 1.00 96.44 364 PRO A N 1
ATOM 2810 C CA . PRO A 1 364 ? -9.186 -6.717 -9.271 1.00 96.44 364 PRO A CA 1
ATOM 2811 C C . PRO A 1 364 ? -7.992 -5.758 -9.252 1.00 96.44 364 PRO A C 1
ATOM 2813 O O . PRO A 1 364 ? -7.398 -5.462 -10.291 1.00 96.44 364 PRO A O 1
ATOM 2816 N N . LEU A 1 365 ? -7.643 -5.293 -8.055 1.00 97.62 365 LEU A N 1
ATOM 2817 C CA . LEU A 1 365 ? -6.500 -4.418 -7.819 1.00 97.62 365 LEU A CA 1
ATOM 2818 C C . LEU A 1 365 ? -5.281 -5.227 -7.378 1.00 97.62 365 LEU A C 1
ATOM 2820 O O . LEU A 1 365 ? -5.415 -6.266 -6.732 1.00 97.62 365 LEU A O 1
ATOM 2824 N N . TYR A 1 366 ? -4.101 -4.702 -7.681 1.00 98.00 366 TYR A N 1
ATOM 2825 C CA . TYR A 1 366 ? -2.800 -5.220 -7.278 1.00 98.00 366 TYR A CA 1
ATOM 2826 C C . TYR A 1 366 ? -1.989 -4.086 -6.665 1.00 98.00 366 TYR A C 1
ATOM 2828 O O . TYR A 1 366 ? -2.007 -2.966 -7.181 1.00 98.00 366 TYR A O 1
ATOM 2836 N N . ALA A 1 367 ? -1.282 -4.374 -5.574 1.00 97.75 367 ALA A N 1
ATOM 2837 C CA . ALA A 1 367 ? -0.327 -3.430 -5.016 1.00 97.75 367 ALA A CA 1
ATOM 2838 C C . ALA A 1 367 ? 0.866 -3.278 -5.969 1.00 97.75 367 ALA A C 1
ATOM 2840 O O . ALA A 1 367 ? 1.340 -4.253 -6.558 1.00 97.75 367 ALA A O 1
ATOM 2841 N N . MET A 1 368 ? 1.335 -2.047 -6.118 1.00 97.88 368 MET A N 1
ATOM 2842 C CA . MET A 1 368 ? 2.411 -1.667 -7.021 1.00 97.88 368 MET A CA 1
ATOM 2843 C C . MET A 1 368 ? 3.373 -0.732 -6.300 1.00 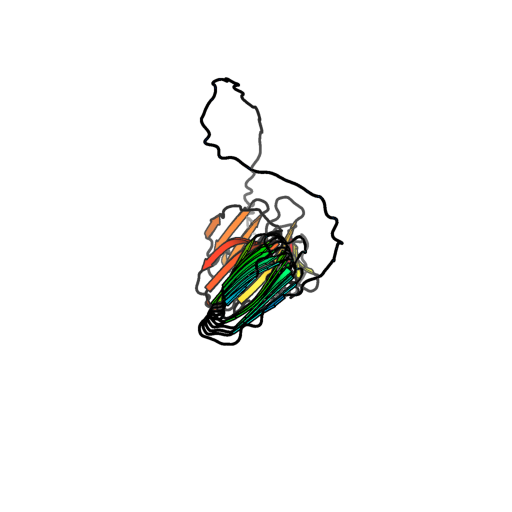97.88 368 MET A C 1
ATOM 2845 O O . MET A 1 368 ? 2.940 0.149 -5.558 1.00 97.88 368 MET A O 1
ATOM 2849 N N . LEU A 1 369 ? 4.668 -0.935 -6.520 1.00 97.81 369 LEU A N 1
ATOM 2850 C CA . LEU A 1 369 ? 5.735 -0.141 -5.921 1.00 97.81 369 LEU A CA 1
ATOM 2851 C C . LEU A 1 369 ? 6.631 0.415 -7.025 1.00 97.81 369 LEU A C 1
ATOM 2853 O O . LEU A 1 369 ? 7.086 -0.349 -7.877 1.00 97.81 369 LEU A O 1
ATOM 2857 N N . GLY A 1 370 ? 6.872 1.724 -7.006 1.00 95.81 370 GLY A N 1
ATOM 2858 C CA . GLY A 1 370 ? 7.854 2.401 -7.855 1.00 95.81 370 GLY A CA 1
ATOM 2859 C C . GLY A 1 370 ? 8.965 2.998 -7.003 1.00 95.81 370 GLY A C 1
ATOM 2860 O O . GLY A 1 370 ? 8.691 3.552 -5.942 1.00 95.81 370 GLY A O 1
ATOM 2861 N N . LEU A 1 371 ? 10.220 2.827 -7.414 1.00 94.06 371 LEU A N 1
ATOM 2862 C CA . LEU A 1 371 ? 11.383 3.236 -6.625 1.00 94.06 371 LEU A CA 1
ATOM 2863 C C . LEU A 1 371 ? 12.264 4.190 -7.425 1.00 94.06 371 LEU A C 1
ATOM 2865 O O . LEU A 1 371 ? 12.536 3.959 -8.605 1.00 94.06 371 LEU A O 1
ATOM 2869 N N . GLN A 1 372 ? 12.771 5.217 -6.748 1.00 88.81 372 GLN A N 1
ATOM 2870 C CA . GLN A 1 372 ? 13.898 6.000 -7.240 1.00 88.81 372 GLN A CA 1
ATOM 2871 C C . GLN A 1 372 ? 15.236 5.385 -6.829 1.00 88.81 372 GLN A C 1
ATOM 2873 O O . GLN A 1 372 ? 15.313 4.405 -6.080 1.00 88.81 372 GLN A O 1
ATOM 2878 N N . LYS A 1 373 ? 16.313 5.983 -7.344 1.00 86.56 373 LYS A N 1
ATOM 2879 C CA . LYS A 1 373 ? 17.680 5.542 -7.074 1.00 86.56 373 LYS A CA 1
ATOM 2880 C C . LYS A 1 373 ? 17.972 5.420 -5.585 1.00 86.56 373 LYS A C 1
ATOM 2882 O O . LYS A 1 373 ? 17.552 6.266 -4.798 1.00 86.56 373 LYS A O 1
ATOM 2887 N N . HIS A 1 374 ? 18.716 4.378 -5.221 1.00 83.81 374 HIS A N 1
ATOM 2888 C CA . HIS A 1 374 ? 19.183 4.138 -3.848 1.00 83.81 374 HIS A CA 1
ATOM 2889 C C . HIS A 1 374 ? 18.061 4.036 -2.796 1.00 83.81 374 HIS A C 1
ATOM 2891 O O . HIS A 1 374 ? 18.302 4.193 -1.596 1.00 83.81 374 HIS A O 1
ATOM 2897 N N . THR A 1 375 ? 16.834 3.746 -3.237 1.00 91.75 375 THR A N 1
ATOM 2898 C CA . THR A 1 375 ? 15.685 3.516 -2.361 1.00 91.75 375 THR A CA 1
ATOM 2899 C C . THR A 1 375 ? 15.502 2.016 -2.138 1.00 91.75 375 THR A C 1
ATOM 2901 O O . THR A 1 375 ? 15.693 1.196 -3.037 1.00 91.75 375 THR A O 1
ATOM 2904 N N . THR A 1 376 ? 15.139 1.646 -0.915 1.00 94.62 376 THR A N 1
ATOM 2905 C CA . THR A 1 376 ? 14.741 0.295 -0.525 1.00 94.62 376 THR A CA 1
ATOM 2906 C C . THR A 1 376 ? 13.341 0.333 0.054 1.00 94.62 376 THR A C 1
ATOM 2908 O O . THR A 1 376 ? 13.010 1.196 0.864 1.00 94.62 376 THR A O 1
ATOM 2911 N N . VAL A 1 377 ? 12.531 -0.639 -0.340 1.00 95.75 377 VAL A N 1
ATOM 2912 C CA . VAL A 1 377 ? 11.159 -0.811 0.113 1.00 95.75 377 VAL A CA 1
ATOM 2913 C C . VAL A 1 377 ? 10.975 -2.220 0.655 1.00 95.75 377 VAL A C 1
ATOM 2915 O O . VAL A 1 377 ? 11.449 -3.192 0.071 1.00 95.75 377 VAL A O 1
ATOM 2918 N N . LYS A 1 378 ? 10.259 -2.337 1.768 1.00 95.81 378 LYS A N 1
ATOM 2919 C CA . LYS A 1 378 ? 9.944 -3.584 2.451 1.00 95.81 378 LYS A CA 1
ATOM 2920 C C . LYS A 1 378 ? 8.445 -3.683 2.701 1.00 95.81 378 LYS A C 1
ATOM 2922 O O . LYS A 1 378 ? 7.848 -2.811 3.326 1.00 95.81 378 LYS A O 1
ATOM 2927 N N . LEU A 1 379 ? 7.848 -4.783 2.258 1.00 95.00 379 LEU A N 1
ATOM 2928 C CA . LEU A 1 379 ? 6.493 -5.170 2.634 1.00 95.00 379 LEU A CA 1
ATOM 2929 C C . LEU A 1 379 ? 6.503 -5.683 4.079 1.00 95.00 379 LEU A C 1
ATOM 2931 O O . LEU A 1 379 ? 7.184 -6.658 4.411 1.00 95.00 379 LEU A O 1
ATOM 2935 N N . CYS A 1 380 ? 5.754 -5.020 4.955 1.00 89.94 380 CYS A N 1
ATOM 2936 C CA . CYS A 1 380 ? 5.704 -5.369 6.368 1.00 89.94 380 CYS A CA 1
ATOM 2937 C C . CYS A 1 380 ? 4.877 -6.640 6.592 1.00 89.94 380 CYS A C 1
ATOM 2939 O O . CYS A 1 380 ? 3.752 -6.774 6.108 1.00 89.94 380 CYS A O 1
ATOM 2941 N N . ARG A 1 381 ? 5.400 -7.562 7.408 1.00 81.69 381 ARG A N 1
ATOM 2942 C CA . ARG A 1 381 ? 4.623 -8.699 7.914 1.00 81.69 381 ARG A CA 1
ATOM 2943 C C . ARG A 1 381 ? 3.862 -8.273 9.160 1.00 81.69 381 ARG A C 1
ATOM 2945 O O . ARG A 1 381 ? 4.431 -8.203 10.246 1.00 81.69 381 ARG A O 1
ATOM 2952 N N . LEU A 1 382 ? 2.573 -8.008 8.993 1.00 69.88 382 LEU A N 1
ATOM 2953 C CA . LEU A 1 382 ? 1.666 -7.751 10.103 1.00 69.88 382 LEU A CA 1
ATOM 2954 C C . LEU A 1 382 ? 1.285 -9.099 10.726 1.00 69.88 382 LEU A C 1
ATOM 2956 O O . LEU A 1 382 ? 0.562 -9.891 10.126 1.00 69.88 382 LEU A O 1
ATOM 2960 N N . THR A 1 383 ? 1.836 -9.404 11.898 1.00 51.97 383 THR A N 1
ATOM 2961 C CA . THR A 1 383 ? 1.446 -10.594 12.663 1.00 51.97 383 THR A CA 1
ATOM 2962 C C . THR A 1 383 ? 0.106 -10.328 13.342 1.00 51.97 383 THR A C 1
ATOM 2964 O O . THR A 1 383 ? 0.012 -9.388 14.134 1.00 51.97 383 THR A O 1
ATOM 2967 N N . ASN A 1 384 ? -0.907 -11.134 13.010 1.00 42.66 384 ASN A N 1
ATOM 2968 C CA . ASN A 1 384 ? -2.227 -11.114 13.654 1.00 42.66 384 ASN A CA 1
ATOM 2969 C C . ASN A 1 384 ? -2.190 -11.591 15.106 1.00 42.66 384 ASN A C 1
ATOM 2971 O O . ASN A 1 384 ? -1.395 -12.514 15.403 1.00 42.66 384 ASN A O 1
#